Protein AF-0000000085128477 (afdb_homodimer)

InterPro domains:
  IPR003439 ABC transporter-like, ATP-binding domain [PF00005] (23-171)
  IPR003439 ABC transporter-like, ATP-binding domain [PS50893] (7-242)
  IPR003593 AAA+ ATPase domain [SM00382] (31-219)
  IPR017871 ABC transporter-like, conserved site [PS00211] (143-157)
  IPR027417 P-loop containing nucleoside triphosphate hydrolase [G3DSA:3.40.50.300] (7-251)
  IPR027417 P-loop containing nucleoside triphosphate hydrolase [SSF52540] (12-231)
  IPR050153 Metal Ion Import ATP-binding [PTHR42734] (8-245)

Organism: Delftia acidovorans (strain DSM 14801 / SPH-1) (NCBI:txid398578)

Foldseek 3Di:
DPADFQKWWAQFWWDDDPDTLAGGDTDTWFWLFEEEEEFDPPSCPVRVLCCQLVVGPTPDTFMDGPRHTLVPDDPLVSLLAEFEQEQDDQDDDFDALLVLLLVLCVSVDDPPDDDDPVSSVLLLVLCVLLPNSVRRGGTLNPDDSLSNLSSSVSSRCSSVHQEYEYEASCPPHDDVSLVSVLVSLQVSSVVGHIYYYYHNDLQSCLSRGQKYWYRAGHHTDDIDGSLVQPQLVNVCVRVVHDSVVSVVPHDDVSPPVVPVD/DPADFQKWWAQFWWDDDPDTLAGGDTDTWFWLFEEEEEFDPPSCPVRVLCCQLVVGPTPDTFMDGPRHTLVPDDPLVSLLAEFEQEQDDQDDDFDALLVLLLVLCCSVDDVPDDDDPVSSVLLLVLCVLLPNSVRRGGTLNPDDSLSNLSSSVSSRCSSVHQEYEYEASCPPHDDVSLVSVLVSLQVSSVVGHIYYYYHNDLQSCLSRGQKYWYRAGHHTPDIDGSVVQPQLVNVCVRVVHDSVVSVVPHDDVSPPVVPVD

Secondary structure (DSSP, 8-state):
-PPPPSEEEEEEEEEETTEEEEEEEEEEE-TT-EEEEE--TTSSHHHHHHHHTTSS--SEEEEEETTEEGGGS-HHHHTTTEEEEPPP---SS--BHHHHHHGGGGGGSPTTPPPPHHHHHHHHHHHHHTT-GGGTTSBGGGS-HHHHHHHHHHHHHTT--SEEEEESTTTT--HHHHHHHHHHHHHHHHTT-EEEEEES-HHHHHHH-SEEEEEETEEEEEEEEHHHHS-HHHHHHHHTS-HHHHHTTSBGGGGGGGS--/-----SEEEEEEEEEETTEEEEEEEEEEE-TT-EEEEE--TTSSHHHHHHHHTTSS--SEEEEEETTEEGGGS-HHHHTTTEEEEPPP---SS--BHHHHHHGGGGGGS-TTPPPPHHHHHHHHHHHHHTT-GGGTTSBGGGS-HHHHHHHHHHHHHTT--SEEEEESTTTT--HHHHHHHHHHHHHHHHTT-EEEEEES-HHHHHHH-SEEEEEETEEEEEEEEHHHHS-HHHHHHHHTS-HHHHHTTSBGGGGGGGS--

Solvent-accessible surface area (backbone atoms only — not comparable to full-atom values): 26747 Å² total; per-residue (Å²): 124,85,72,69,44,39,34,36,31,45,52,22,18,32,52,57,91,90,44,76,36,30,41,64,36,69,46,72,38,32,68,39,31,29,40,24,41,35,45,48,80,85,32,36,66,68,56,46,50,33,34,71,71,61,76,36,74,61,74,34,59,44,44,25,48,67,79,36,51,51,86,75,46,57,68,55,60,44,43,33,39,45,18,67,27,66,51,65,67,90,60,90,58,73,45,27,34,42,56,55,13,40,56,26,35,53,53,74,43,61,92,91,56,72,83,47,75,65,47,50,51,48,26,49,48,33,26,46,74,71,73,45,45,89,42,34,81,38,40,46,58,76,45,54,67,42,55,41,33,52,40,43,48,23,11,23,50,38,28,60,37,60,32,38,40,28,47,30,68,51,62,96,37,28,50,38,37,32,51,52,53,48,51,50,53,42,51,42,24,75,72,41,38,17,34,42,33,36,43,50,46,68,62,59,40,64,69,52,26,55,24,29,34,37,32,27,89,60,18,66,74,47,71,37,49,23,80,77,46,70,31,39,62,52,46,11,64,61,42,74,48,54,39,67,62,39,50,66,65,37,47,58,64,69,69,58,74,61,59,82,106,124,86,72,69,44,39,34,35,31,45,54,21,19,32,49,58,92,89,45,76,37,29,41,64,34,69,47,73,38,32,67,39,30,29,40,24,41,33,45,47,80,87,31,34,68,67,55,46,49,32,34,72,72,59,77,35,73,61,74,35,60,44,44,25,47,68,79,37,49,52,87,74,44,55,67,56,61,44,43,34,38,44,18,64,28,67,53,67,66,89,58,89,59,70,46,27,34,42,56,55,13,38,56,26,36,53,53,75,40,62,96,88,55,72,84,47,73,63,46,50,49,47,23,48,47,33,26,46,75,69,72,45,46,91,43,34,81,40,38,45,56,75,45,52,66,43,54,42,33,53,38,42,47,23,12,22,50,39,29,59,38,61,32,38,39,29,45,31,68,50,63,94,38,27,52,39,38,32,50,53,52,49,52,48,53,42,51,42,24,75,73,42,38,15,33,41,34,35,43,48,45,67,61,59,41,63,70,52,28,55,24,28,32,36,35,27,88,61,19,67,74,46,71,37,48,23,82,77,43,68,30,39,62,51,46,13,62,62,41,73,50,54,39,68,62,40,51,69,66,40,46,57,64,69,68,59,75,63,58,81,107

Structure (mmCIF, N/CA/C/O backbone):
data_AF-0000000085128477-model_v1
#
loop_
_entity.id
_entity.type
_entity.pdbx_description
1 polymer 'ABC transporter related'
#
loop_
_atom_site.group_PDB
_atom_site.id
_atom_site.type_symbol
_atom_site.label_atom_id
_atom_site.label_alt_id
_atom_site.label_comp_id
_atom_site.label_asym_id
_atom_site.label_entity_id
_atom_site.label_seq_id
_atom_site.pdbx_PDB_ins_code
_atom_site.Cartn_x
_atom_site.Cartn_y
_atom_site.Cartn_z
_atom_site.occupancy
_atom_site.B_iso_or_equiv
_atom_site.auth_seq_id
_atom_site.auth_comp_id
_atom_site.auth_asym_id
_atom_site.auth_atom_id
_atom_site.pdbx_PDB_model_num
ATOM 1 N N . MET A 1 1 ? 13.906 -37.625 -3.018 1 45.25 1 MET A N 1
ATOM 2 C CA . MET A 1 1 ? 14.594 -36.938 -4.109 1 45.25 1 MET A CA 1
ATOM 3 C C . MET A 1 1 ? 14.203 -35.469 -4.164 1 45.25 1 MET A C 1
ATOM 5 O O . MET A 1 1 ? 13.047 -35.125 -3.896 1 45.25 1 MET A O 1
ATOM 9 N N . PRO A 1 2 ? 15.164 -34.562 -4.16 1 59.16 2 PRO A N 1
ATOM 10 C CA . PRO A 1 2 ? 14.727 -33.156 -4.137 1 59.16 2 PRO A CA 1
ATOM 11 C C . PRO A 1 2 ? 13.766 -32.844 -5.273 1 59.16 2 PRO A C 1
ATOM 13 O O . PRO A 1 2 ? 13.891 -33.375 -6.375 1 59.16 2 PRO A O 1
ATOM 16 N N . THR A 1 3 ? 12.508 -32.469 -4.949 1 77.19 3 THR A N 1
ATOM 17 C CA . THR A 1 3 ? 11.484 -32.188 -5.941 1 77.19 3 THR A CA 1
ATOM 18 C C . THR A 1 3 ? 12 -31.172 -6.973 1 77.19 3 THR A C 1
ATOM 20 O O . THR A 1 3 ? 12.688 -30.219 -6.621 1 77.19 3 THR A O 1
ATOM 23 N N . ALA A 1 4 ? 11.992 -31.594 -8.156 1 90.56 4 ALA A N 1
ATOM 24 C CA . ALA A 1 4 ? 12.422 -30.766 -9.273 1 90.56 4 ALA A CA 1
ATOM 25 C C . ALA A 1 4 ? 11.797 -29.375 -9.18 1 90.56 4 ALA A C 1
ATOM 27 O O . ALA A 1 4 ? 10.609 -29.234 -8.875 1 90.56 4 ALA A O 1
ATOM 28 N N . PRO A 1 5 ? 12.617 -28.375 -9.312 1 96.31 5 PRO A N 1
ATOM 29 C CA . PRO A 1 5 ? 12.078 -27.016 -9.211 1 96.31 5 PRO A CA 1
ATOM 30 C C . PRO A 1 5 ? 11.086 -26.703 -10.32 1 96.31 5 PRO A C 1
ATOM 32 O O . PRO A 1 5 ? 11.266 -27.141 -11.461 1 96.31 5 PRO A O 1
ATOM 35 N N . VAL A 1 6 ? 10.062 -26.031 -9.984 1 97.94 6 VAL A N 1
ATOM 36 C CA . VAL A 1 6 ? 9.078 -25.547 -10.945 1 97.94 6 VAL A CA 1
ATOM 37 C C . VAL A 1 6 ? 9.656 -24.359 -11.711 1 97.94 6 VAL A C 1
ATOM 39 O O . VAL A 1 6 ? 9.461 -24.25 -12.93 1 97.94 6 VAL A O 1
ATOM 42 N N . LEU A 1 7 ? 10.391 -23.484 -11.039 1 98 7 LEU A N 1
ATOM 43 C CA . LEU A 1 7 ? 11.086 -22.328 -11.609 1 98 7 LEU A CA 1
ATOM 44 C C . LEU A 1 7 ? 12.562 -22.344 -11.211 1 98 7 LEU A C 1
ATOM 46 O O . LEU A 1 7 ? 12.898 -22.625 -10.055 1 98 7 LEU A O 1
ATOM 50 N N . GLN A 1 8 ? 13.375 -22.016 -12.133 1 97.94 8 GLN A N 1
ATOM 51 C CA . GLN A 1 8 ? 14.797 -21.844 -11.859 1 97.94 8 GLN A CA 1
ATOM 52 C C . GLN A 1 8 ? 15.375 -20.703 -12.688 1 97.94 8 GLN A C 1
ATOM 54 O O . GLN A 1 8 ? 15.086 -20.594 -13.883 1 97.94 8 GLN A O 1
ATOM 59 N N . THR A 1 9 ? 16.078 -19.859 -12.055 1 97.06 9 THR A N 1
ATOM 60 C CA . THR A 1 9 ? 16.938 -18.906 -12.758 1 97.06 9 THR A CA 1
ATOM 61 C C . THR A 1 9 ? 18.406 -19.25 -12.578 1 97.06 9 THR A C 1
ATOM 63 O O . THR A 1 9 ? 18.828 -19.609 -11.477 1 97.06 9 THR A O 1
ATOM 66 N N . LEU A 1 10 ? 19.109 -19.266 -13.656 1 96.38 10 LEU A N 1
ATOM 67 C CA . LEU A 1 10 ? 20.516 -19.656 -13.648 1 96.38 10 LEU A CA 1
ATOM 68 C C . LEU A 1 10 ? 21.391 -18.5 -14.117 1 96.38 10 LEU A C 1
ATOM 70 O O . LEU A 1 10 ? 21.375 -18.141 -15.297 1 96.38 10 LEU A O 1
ATOM 74 N N . ALA A 1 11 ? 22.219 -17.953 -13.141 1 95.06 11 ALA A N 1
ATOM 75 C CA . ALA A 1 11 ? 23.094 -16.812 -13.422 1 95.06 11 ALA A CA 1
ATOM 76 C C . ALA A 1 11 ? 22.375 -15.758 -14.25 1 95.06 11 ALA A C 1
ATOM 78 O O . ALA A 1 11 ? 22.906 -15.266 -15.242 1 95.06 11 ALA A O 1
ATOM 79 N N . LEU A 1 12 ? 21.188 -15.484 -13.836 1 95.12 12 LEU A N 1
ATOM 80 C CA . LEU A 1 12 ? 20.312 -14.633 -14.641 1 95.12 12 LEU A CA 1
ATOM 81 C C . LEU A 1 12 ? 20.703 -13.164 -14.5 1 95.12 12 LEU A C 1
ATOM 83 O O . LEU A 1 12 ? 20.953 -12.688 -13.391 1 95.12 12 LEU A O 1
ATOM 87 N N . ALA A 1 13 ? 20.828 -12.523 -15.578 1 94.62 13 ALA A N 1
ATOM 88 C CA . ALA A 1 13 ? 20.969 -11.07 -15.641 1 94.62 13 ALA A CA 1
ATOM 89 C C . ALA A 1 13 ? 19.781 -10.43 -16.359 1 94.62 13 ALA A C 1
ATOM 91 O O . ALA A 1 13 ? 19.391 -10.883 -17.438 1 94.62 13 ALA A O 1
ATOM 92 N N . THR A 1 14 ? 19.219 -9.477 -15.664 1 93.44 14 THR A N 1
ATOM 93 C CA . THR A 1 14 ? 18.062 -8.797 -16.234 1 93.44 14 THR A CA 1
ATOM 94 C C . THR A 1 14 ? 18.375 -7.324 -16.5 1 93.44 14 THR A C 1
ATOM 96 O O . THR A 1 14 ? 19.281 -6.754 -15.883 1 93.44 14 THR A O 1
ATOM 99 N N . GLY A 1 15 ? 17.641 -6.742 -17.406 1 90.81 15 GLY A N 1
ATOM 100 C CA . GLY A 1 15 ? 17.797 -5.336 -17.734 1 90.81 15 GLY A CA 1
ATOM 101 C C . GLY A 1 15 ? 17.109 -4.961 -19.047 1 90.81 15 GLY A C 1
ATOM 102 O O . GLY A 1 15 ? 16.297 -5.73 -19.562 1 90.81 15 GLY A O 1
ATOM 103 N N . HIS A 1 16 ? 17.328 -3.697 -19.359 1 85.5 16 HIS A N 1
ATOM 104 C CA . HIS A 1 16 ? 16.828 -3.17 -20.609 1 85.5 16 HIS A CA 1
ATOM 105 C C . HIS A 1 16 ? 17.953 -2.738 -21.531 1 85.5 16 HIS A C 1
ATOM 107 O O . HIS A 1 16 ? 18.797 -1.923 -21.141 1 85.5 16 HIS A O 1
ATOM 113 N N . GLY A 1 17 ? 17.828 -3.303 -22.703 1 80 17 GLY A N 1
ATOM 114 C CA . GLY A 1 17 ? 18.938 -3.002 -23.594 1 80 17 GLY A CA 1
ATOM 115 C C . GLY A 1 17 ? 20.281 -3.424 -23.031 1 80 17 GLY A C 1
ATOM 116 O O . GLY A 1 17 ? 20.484 -4.598 -22.719 1 80 17 GLY A O 1
ATOM 117 N N . ARG A 1 18 ? 21.156 -2.391 -22.844 1 77.56 18 ARG A N 1
ATOM 118 C CA . ARG A 1 18 ? 22.5 -2.674 -22.328 1 77.56 18 ARG A CA 1
ATOM 119 C C . ARG A 1 18 ? 22.609 -2.359 -20.844 1 77.56 18 ARG A C 1
ATOM 121 O O . ARG A 1 18 ? 23.656 -2.59 -20.234 1 77.56 18 ARG A O 1
ATOM 128 N N . ARG A 1 19 ? 21.547 -1.968 -20.25 1 81.94 19 ARG A N 1
ATOM 129 C CA . ARG A 1 19 ? 21.594 -1.569 -18.844 1 81.94 19 ARG A CA 1
ATOM 130 C C . ARG A 1 19 ? 21.172 -2.715 -17.938 1 81.94 19 ARG A C 1
ATOM 132 O O . ARG A 1 19 ? 20.031 -3.182 -18.016 1 81.94 19 ARG A O 1
ATOM 139 N N . HIS A 1 20 ? 22.156 -3.082 -17.125 1 86.38 20 HIS A N 1
ATOM 140 C CA . HIS A 1 20 ? 21.875 -4.141 -16.156 1 86.38 20 HIS A CA 1
ATOM 141 C C . HIS A 1 20 ? 21.094 -3.605 -14.961 1 86.38 20 HIS A C 1
ATOM 143 O O . HIS A 1 20 ? 21.438 -2.559 -14.406 1 86.38 20 HIS A O 1
ATOM 149 N N . VAL A 1 21 ? 20.078 -4.309 -14.68 1 83.88 21 VAL A N 1
ATOM 150 C CA . VAL A 1 21 ? 19.297 -3.988 -13.492 1 83.88 21 VAL A CA 1
ATOM 151 C C . VAL A 1 21 ? 19.641 -4.965 -12.367 1 83.88 21 VAL A C 1
ATOM 153 O O . VAL A 1 21 ? 19.766 -4.566 -11.211 1 83.88 21 VAL A O 1
ATOM 156 N N . SER A 1 22 ? 19.781 -6.223 -12.703 1 88.25 22 SER A N 1
ATOM 157 C CA . SER A 1 22 ? 20.203 -7.266 -11.766 1 88.25 22 SER A CA 1
ATOM 158 C C . SER A 1 22 ? 21.141 -8.266 -12.43 1 88.25 22 SER A C 1
ATOM 160 O O . SER A 1 22 ? 21.062 -8.484 -13.641 1 88.25 22 SER A O 1
ATOM 162 N N . GLN A 1 23 ? 22 -8.852 -11.555 1 87.94 23 GLN A N 1
ATOM 163 C CA . GLN A 1 23 ? 22.953 -9.82 -12.109 1 87.94 23 GLN A CA 1
ATOM 164 C C . GLN A 1 23 ? 23.141 -11 -11.164 1 87.94 23 GLN A C 1
ATOM 166 O O . GLN A 1 23 ? 22.984 -10.859 -9.945 1 87.94 23 GLN A O 1
ATOM 171 N N . GLY A 1 24 ? 23.406 -12.109 -11.859 1 85.81 24 GLY A N 1
ATOM 172 C CA . GLY A 1 24 ? 23.797 -13.297 -11.125 1 85.81 24 GLY A CA 1
ATOM 173 C C . GLY A 1 24 ? 22.688 -13.852 -10.25 1 85.81 24 GLY A C 1
ATOM 174 O O . GLY A 1 24 ? 22.922 -14.32 -9.141 1 85.81 24 GLY A O 1
ATOM 175 N N . LEU A 1 25 ? 21.438 -13.711 -10.688 1 91.69 25 LEU A N 1
ATOM 176 C CA . LEU A 1 25 ? 20.297 -14.164 -9.906 1 91.69 25 LEU A CA 1
ATOM 177 C C . LEU A 1 25 ? 20.109 -15.672 -10.047 1 91.69 25 LEU A C 1
ATOM 179 O O . LEU A 1 25 ? 19.875 -16.172 -11.148 1 91.69 25 LEU A O 1
ATOM 183 N N . ASP A 1 26 ? 20.312 -16.375 -9.008 1 95.31 26 ASP A N 1
ATOM 184 C CA . ASP A 1 26 ? 20.016 -17.797 -8.922 1 95.31 26 ASP A CA 1
ATOM 185 C C . ASP A 1 26 ? 18.859 -18.062 -7.957 1 95.31 26 ASP A C 1
ATOM 187 O O . ASP A 1 26 ? 19 -17.922 -6.742 1 95.31 26 ASP A O 1
ATOM 191 N N . LEU A 1 27 ? 17.734 -18.359 -8.508 1 96.38 27 LEU A N 1
ATOM 192 C CA . LEU A 1 27 ? 16.531 -18.656 -7.738 1 96.38 27 LEU A CA 1
ATOM 193 C C . LEU A 1 27 ? 15.93 -19.984 -8.148 1 96.38 27 LEU A C 1
ATOM 195 O O . LEU A 1 27 ? 16.109 -20.422 -9.289 1 96.38 27 LEU A O 1
ATOM 199 N N . ALA A 1 28 ? 15.273 -20.594 -7.23 1 97.44 28 ALA A N 1
ATOM 200 C CA . ALA A 1 28 ? 14.508 -21.812 -7.504 1 97.44 28 ALA A CA 1
ATOM 201 C C . ALA A 1 28 ? 13.242 -21.859 -6.656 1 97.44 28 ALA A C 1
ATOM 203 O O . ALA A 1 28 ? 13.242 -21.438 -5.5 1 97.44 28 ALA A O 1
ATOM 204 N N . ILE A 1 29 ? 12.242 -22.344 -7.215 1 98.06 29 ILE A N 1
ATOM 205 C CA . ILE A 1 29 ? 10.977 -22.547 -6.512 1 98.06 29 ILE A CA 1
ATOM 206 C C . ILE A 1 29 ? 10.453 -23.969 -6.785 1 98.06 29 ILE A C 1
ATOM 208 O O . ILE A 1 29 ? 10.445 -24.422 -7.93 1 98.06 29 ILE A O 1
ATOM 212 N N . THR A 1 30 ? 10.086 -24.641 -5.777 1 97.88 30 THR A N 1
ATOM 213 C CA . THR A 1 30 ? 9.492 -25.969 -5.922 1 97.88 30 THR A CA 1
ATOM 214 C C . THR A 1 30 ? 7.98 -25.922 -5.715 1 97.88 30 THR A C 1
ATOM 216 O O . THR A 1 30 ? 7.441 -24.891 -5.312 1 97.88 30 THR A O 1
ATOM 219 N N . ALA A 1 31 ? 7.293 -27.016 -6.07 1 97.5 31 ALA A N 1
ATOM 220 C CA . ALA A 1 31 ? 5.855 -27.109 -5.824 1 97.5 31 ALA A CA 1
ATOM 221 C C . ALA A 1 31 ? 5.539 -26.938 -4.344 1 97.5 31 ALA A C 1
ATOM 223 O O . ALA A 1 31 ? 6.258 -27.453 -3.484 1 97.5 31 ALA A O 1
ATOM 224 N N . GLY A 1 32 ? 4.504 -26.141 -4.086 1 97.69 32 GLY A N 1
ATOM 225 C CA . GLY A 1 32 ? 4.082 -25.953 -2.709 1 97.69 32 GLY A CA 1
ATOM 226 C C . GLY A 1 32 ? 4.969 -24.984 -1.94 1 97.69 32 GLY A C 1
ATOM 227 O O . GLY A 1 32 ? 5.059 -25.062 -0.713 1 97.69 32 GLY A O 1
ATOM 228 N N . GLU A 1 33 ? 5.652 -24.125 -2.648 1 98.19 33 GLU A N 1
ATOM 229 C CA . GLU A 1 33 ? 6.547 -23.141 -2.031 1 98.19 33 GLU A CA 1
ATOM 230 C C . GLU A 1 33 ? 6.195 -21.719 -2.469 1 98.19 33 GLU A C 1
ATOM 232 O O . GLU A 1 33 ? 5.895 -21.484 -3.639 1 98.19 33 GLU A O 1
ATOM 237 N N . VAL A 1 34 ? 6.242 -20.844 -1.533 1 98.5 34 VAL A N 1
ATOM 238 C CA . VAL A 1 34 ? 6.109 -19.422 -1.836 1 98.5 34 VAL A CA 1
ATOM 239 C C . VAL A 1 34 ? 7.461 -18.734 -1.679 1 98.5 34 VAL A C 1
ATOM 241 O O . VAL A 1 34 ? 8.055 -18.766 -0.599 1 98.5 34 VAL A O 1
ATOM 244 N N . LEU A 1 35 ? 7.969 -18.219 -2.748 1 98.56 35 LEU A N 1
ATOM 245 C CA . LEU A 1 35 ? 9.125 -17.328 -2.729 1 98.56 35 LEU A CA 1
ATOM 246 C C . LEU A 1 35 ? 8.695 -15.875 -2.914 1 98.56 35 LEU A C 1
ATOM 248 O O . LEU A 1 35 ? 8.031 -15.539 -3.895 1 98.56 35 LEU A O 1
ATOM 252 N N . CYS A 1 36 ? 9.055 -15.031 -1.991 1 98.25 36 CYS A N 1
ATOM 253 C CA . CYS A 1 36 ? 8.688 -13.625 -2.051 1 98.25 36 CYS A CA 1
ATOM 254 C C . CYS A 1 36 ? 9.898 -12.758 -2.371 1 98.25 36 CYS A C 1
ATOM 256 O O . CYS A 1 36 ? 10.969 -12.938 -1.792 1 98.25 36 CYS A O 1
ATOM 258 N N . LEU A 1 37 ? 9.719 -11.922 -3.293 1 97.12 37 LEU A N 1
ATOM 259 C CA . LEU A 1 37 ? 10.742 -10.938 -3.646 1 97.12 37 LEU A CA 1
ATOM 260 C C . LEU A 1 37 ? 10.508 -9.625 -2.908 1 97.12 37 LEU A C 1
ATOM 262 O O . LEU A 1 37 ? 9.445 -9.016 -3.039 1 97.12 37 LEU A O 1
ATOM 266 N N . LEU A 1 38 ? 11.484 -9.219 -2.123 1 97 38 LEU A N 1
ATOM 267 C CA . LEU A 1 38 ? 11.469 -7.926 -1.44 1 97 38 LEU A CA 1
ATOM 268 C C . LEU A 1 38 ? 12.555 -7.008 -1.999 1 97 38 LEU A C 1
ATOM 270 O O . LEU A 1 38 ? 13.664 -7.457 -2.295 1 97 38 LEU A O 1
ATOM 274 N N . GLY A 1 39 ? 12.289 -5.785 -2.084 1 95.06 39 GLY A N 1
ATOM 275 C CA . GLY A 1 39 ? 13.219 -4.777 -2.553 1 95.06 39 GLY A CA 1
ATOM 276 C C . GLY A 1 39 ? 12.594 -3.406 -2.707 1 95.06 39 GLY A C 1
ATOM 277 O O . GLY A 1 39 ? 11.375 -3.285 -2.805 1 95.06 39 GLY A O 1
ATOM 278 N N . PRO A 1 40 ? 13.406 -2.406 -2.723 1 94.19 40 PRO A N 1
ATOM 279 C CA . PRO A 1 40 ? 12.883 -1.052 -2.902 1 94.19 40 PRO A CA 1
ATOM 280 C C . PRO A 1 40 ? 12.281 -0.831 -4.293 1 94.19 40 PRO A C 1
ATOM 282 O O . PRO A 1 40 ? 12.477 -1.655 -5.188 1 94.19 40 PRO A O 1
ATOM 285 N N . ASN A 1 41 ? 11.5 0.212 -4.336 1 89.81 41 ASN A N 1
ATOM 286 C CA . ASN A 1 41 ? 10.992 0.59 -5.652 1 89.81 41 ASN A CA 1
ATOM 287 C C . ASN A 1 41 ? 12.125 0.857 -6.637 1 89.81 41 ASN A C 1
ATOM 289 O O . ASN A 1 41 ? 13.141 1.464 -6.277 1 89.81 41 ASN A O 1
ATOM 293 N N . GLY A 1 42 ? 12.047 0.318 -7.812 1 87.12 42 GLY A N 1
ATOM 294 C CA . GLY A 1 42 ? 13.016 0.59 -8.859 1 87.12 42 GLY A CA 1
ATOM 295 C C . GLY A 1 42 ? 14.188 -0.38 -8.852 1 87.12 42 GLY A C 1
ATOM 296 O O . GLY A 1 42 ? 15.086 -0.275 -9.688 1 87.12 42 GLY A O 1
ATOM 297 N N . CYS A 1 43 ? 14.133 -1.358 -8.047 1 89.88 43 CYS A N 1
ATOM 298 C CA . CYS A 1 43 ? 15.297 -2.229 -7.926 1 89.88 43 CYS A CA 1
ATOM 299 C C . CYS A 1 43 ? 15.289 -3.305 -9.008 1 89.88 43 CYS A C 1
ATOM 301 O O . CYS A 1 43 ? 16.234 -4.082 -9.117 1 89.88 43 CYS A O 1
ATOM 303 N N . GLY A 1 44 ? 14.172 -3.395 -9.719 1 89.88 44 GLY A N 1
ATOM 304 C CA . GLY A 1 44 ? 14.188 -4.316 -10.844 1 89.88 44 GLY A CA 1
ATOM 305 C C . GLY A 1 44 ? 13.188 -5.453 -10.688 1 89.88 44 GLY A C 1
ATOM 306 O O . GLY A 1 44 ? 13.203 -6.406 -11.469 1 89.88 44 GLY A O 1
ATOM 307 N N . LYS A 1 45 ? 12.352 -5.449 -9.68 1 92.56 45 LYS A N 1
ATOM 308 C CA . LYS A 1 45 ? 11.391 -6.523 -9.453 1 92.56 45 LYS A CA 1
ATOM 309 C C . LYS A 1 45 ? 10.539 -6.762 -10.695 1 92.56 45 LYS A C 1
ATOM 311 O O . LYS A 1 45 ? 10.383 -7.902 -11.141 1 92.56 45 LYS A O 1
ATOM 316 N N . THR A 1 46 ? 10.047 -5.656 -11.305 1 89.38 46 THR A N 1
ATOM 317 C CA . THR A 1 46 ? 9.188 -5.746 -12.477 1 89.38 46 THR A CA 1
ATOM 318 C C . THR A 1 46 ? 9.961 -6.293 -13.68 1 89.38 46 THR A C 1
ATOM 320 O O . THR A 1 46 ? 9.438 -7.105 -14.438 1 89.38 46 THR A O 1
ATOM 323 N N . THR A 1 47 ? 11.172 -5.855 -13.844 1 91.44 47 THR A N 1
ATOM 324 C CA . THR A 1 47 ? 12.016 -6.359 -14.93 1 91.44 47 THR A CA 1
ATOM 325 C C . THR A 1 47 ? 12.258 -7.855 -14.766 1 91.44 47 THR A C 1
ATOM 327 O O . THR A 1 47 ? 12.172 -8.609 -15.742 1 91.44 47 THR A O 1
ATOM 330 N N . LEU A 1 48 ? 12.523 -8.258 -13.57 1 93.94 48 LEU A N 1
ATOM 331 C CA . LEU A 1 48 ? 12.719 -9.68 -13.289 1 93.94 48 LEU A CA 1
ATOM 332 C C . LEU A 1 48 ? 11.461 -10.477 -13.617 1 93.94 48 LEU A C 1
ATOM 334 O O . LEU A 1 48 ? 11.531 -11.523 -14.258 1 93.94 48 LEU A O 1
ATOM 338 N N . PHE A 1 49 ? 10.273 -10 -13.219 1 95.25 49 PHE A N 1
ATOM 339 C CA . PHE A 1 49 ? 9.016 -10.695 -13.477 1 95.25 49 PHE A CA 1
ATOM 340 C C . PHE A 1 49 ? 8.766 -10.812 -14.977 1 95.25 49 PHE A C 1
ATOM 342 O O . PHE A 1 49 ? 8.367 -11.875 -15.461 1 95.25 49 PHE A O 1
ATOM 349 N N . ARG A 1 50 ? 9.055 -9.781 -15.68 1 93.06 50 ARG A N 1
ATOM 350 C CA . ARG A 1 50 ? 8.875 -9.812 -17.125 1 93.06 50 ARG A CA 1
ATOM 351 C C . ARG A 1 50 ? 9.789 -10.852 -17.766 1 93.06 50 ARG A C 1
ATOM 353 O O . ARG A 1 50 ? 9.398 -11.516 -18.734 1 93.06 50 ARG A O 1
ATOM 360 N N . THR A 1 51 ? 10.953 -10.938 -17.234 1 94.81 51 THR A N 1
ATOM 361 C CA . THR A 1 51 ? 11.906 -11.922 -17.75 1 94.81 51 THR A CA 1
ATOM 362 C C . THR A 1 51 ? 11.445 -13.336 -17.422 1 94.81 51 THR A C 1
ATOM 364 O O . THR A 1 51 ? 11.477 -14.219 -18.297 1 94.81 51 THR A O 1
ATOM 367 N N . VAL A 1 52 ? 10.992 -13.539 -16.219 1 95.88 52 VAL A N 1
ATOM 368 C CA . VAL A 1 52 ? 10.5 -14.844 -15.789 1 95.88 52 VAL A CA 1
ATOM 369 C C . VAL A 1 52 ? 9.289 -15.242 -16.625 1 95.88 52 VAL A C 1
ATOM 371 O O . VAL A 1 52 ? 9.125 -16.422 -16.969 1 95.88 52 VAL A O 1
ATOM 374 N N . LEU A 1 53 ? 8.477 -14.25 -17.031 1 94.94 53 LEU A N 1
ATOM 375 C CA . LEU A 1 53 ? 7.25 -14.492 -17.766 1 94.94 53 LEU A CA 1
ATOM 376 C C . LEU A 1 53 ? 7.539 -14.633 -19.266 1 94.94 53 LEU A C 1
ATOM 378 O O . LEU A 1 53 ? 6.625 -14.867 -20.062 1 94.94 53 LEU A O 1
ATOM 382 N N . GLY A 1 54 ? 8.758 -14.359 -19.641 1 93.44 54 GLY A N 1
ATOM 383 C CA . GLY A 1 54 ? 9.156 -14.492 -21.031 1 93.44 54 GLY A CA 1
ATOM 384 C C . GLY A 1 54 ? 8.805 -13.273 -21.875 1 93.44 54 GLY A C 1
ATOM 385 O O . GLY A 1 54 ? 8.852 -13.32 -23.094 1 93.44 54 GLY A O 1
ATOM 386 N N . LEU A 1 55 ? 8.461 -12.234 -21.234 1 90.81 55 LEU A N 1
ATOM 387 C CA . LEU A 1 55 ? 8.086 -11 -21.922 1 90.81 55 LEU A CA 1
ATOM 388 C C . LEU A 1 55 ? 9.312 -10.148 -22.219 1 90.81 55 LEU A C 1
ATOM 390 O O . LEU A 1 55 ? 9.25 -9.234 -23.047 1 90.81 55 LEU A O 1
ATOM 394 N N . LEU A 1 56 ? 10.391 -10.398 -21.547 1 92.06 56 LEU A N 1
ATOM 395 C CA . LEU A 1 56 ? 11.68 -9.75 -21.734 1 92.06 56 LEU A CA 1
ATOM 396 C C . LEU A 1 56 ? 12.812 -10.773 -21.75 1 92.06 56 LEU A C 1
ATOM 398 O O . LEU A 1 56 ? 12.867 -11.664 -20.906 1 92.06 56 LEU A O 1
ATOM 402 N N . ALA A 1 57 ? 13.656 -10.703 -22.719 1 93.44 57 ALA A N 1
ATOM 403 C CA . ALA A 1 57 ? 14.766 -11.641 -22.812 1 93.44 57 ALA A CA 1
ATOM 404 C C . ALA A 1 57 ? 15.812 -11.359 -21.75 1 93.44 57 ALA A C 1
ATOM 406 O O . ALA A 1 57 ? 16.125 -10.203 -21.469 1 93.44 57 ALA A O 1
ATOM 407 N N . PRO A 1 58 ? 16.375 -12.406 -21.188 1 95.38 58 PRO A N 1
ATOM 408 C CA . PRO A 1 58 ? 17.5 -12.18 -20.281 1 95.38 58 PRO A CA 1
ATOM 409 C C . PRO A 1 58 ? 18.703 -11.562 -20.984 1 95.38 58 PRO A C 1
ATOM 411 O O . PRO A 1 58 ? 18.906 -11.773 -22.188 1 95.38 58 PRO A O 1
ATOM 414 N N . LEU A 1 59 ? 19.453 -10.742 -20.188 1 94.56 59 LEU A N 1
ATOM 415 C CA . LEU A 1 59 ? 20.703 -10.219 -20.703 1 94.56 59 LEU A CA 1
ATOM 416 C C . LEU A 1 59 ? 21.812 -11.273 -20.656 1 94.56 59 LEU A C 1
ATOM 418 O O . LEU A 1 59 ? 22.719 -11.273 -21.484 1 94.56 59 LEU A O 1
ATOM 422 N N . ALA A 1 60 ? 21.734 -12.117 -19.688 1 95.06 60 ALA A N 1
ATOM 423 C CA . ALA A 1 60 ? 22.609 -13.273 -19.516 1 95.06 60 ALA A CA 1
ATOM 424 C C . ALA A 1 60 ? 21.938 -14.344 -18.656 1 95.06 60 ALA A C 1
ATOM 426 O O . ALA A 1 60 ? 20.922 -14.078 -18.016 1 95.06 60 ALA A O 1
ATOM 427 N N . GLY A 1 61 ? 22.422 -15.555 -18.75 1 96.12 61 GLY A N 1
ATOM 428 C CA . GLY A 1 61 ? 21.812 -16.641 -18 1 96.12 61 GLY A CA 1
ATOM 429 C C . GLY A 1 61 ? 20.5 -17.109 -18.609 1 96.12 61 GLY A C 1
ATOM 430 O O . GLY A 1 61 ? 20.25 -16.938 -19.797 1 96.12 61 GLY A O 1
ATOM 431 N N . GLU A 1 62 ? 19.703 -17.812 -17.766 1 96.62 62 GLU A N 1
ATOM 432 C CA . GLU A 1 62 ? 18.438 -18.297 -18.328 1 96.62 62 GLU A CA 1
ATOM 433 C C . GLU A 1 62 ? 17.422 -18.531 -17.219 1 96.62 62 GLU A C 1
ATOM 435 O O . GLU A 1 62 ? 17.766 -18.609 -16.047 1 96.62 62 GLU A O 1
ATOM 440 N N . VAL A 1 63 ? 16.25 -18.562 -17.625 1 97.5 63 VAL A N 1
ATOM 441 C CA . VAL A 1 63 ? 15.094 -18.938 -16.797 1 97.5 63 VAL A CA 1
ATOM 442 C C . VAL A 1 63 ? 14.516 -20.266 -17.281 1 97.5 63 VAL A C 1
ATOM 444 O O . VAL A 1 63 ? 14.312 -20.453 -18.484 1 97.5 63 VAL A O 1
ATOM 447 N N . ARG A 1 64 ? 14.305 -21.156 -16.344 1 98 64 ARG A N 1
ATOM 448 C CA . ARG A 1 64 ? 13.68 -22.438 -16.688 1 98 64 ARG A CA 1
ATOM 449 C C . ARG A 1 64 ? 12.375 -22.625 -15.914 1 98 64 ARG A C 1
ATOM 451 O O . ARG A 1 64 ? 12.289 -22.266 -14.734 1 98 64 ARG A O 1
ATOM 458 N N . VAL A 1 65 ? 11.398 -23.156 -16.594 1 97.25 65 VAL A N 1
ATOM 459 C CA . VAL A 1 65 ? 10.141 -23.594 -15.984 1 97.25 65 VAL A CA 1
ATOM 460 C C . VAL A 1 65 ? 9.93 -25.078 -16.266 1 97.25 65 VAL A C 1
ATOM 462 O O . VAL A 1 65 ? 9.969 -25.516 -17.406 1 97.25 65 VAL A O 1
ATOM 465 N N . GLN A 1 66 ? 9.797 -25.75 -15.188 1 96.81 66 GLN A N 1
ATOM 466 C CA . GLN A 1 66 ? 9.688 -27.203 -15.281 1 96.81 66 GLN A CA 1
ATOM 467 C C . GLN A 1 66 ? 10.836 -27.797 -16.094 1 96.81 66 GLN A C 1
ATOM 469 O O . GLN A 1 66 ? 10.617 -28.625 -16.969 1 96.81 66 GLN A O 1
ATOM 474 N N . GLY A 1 67 ? 11.938 -27.203 -15.883 1 96.06 67 GLY A N 1
ATOM 475 C CA . GLY A 1 67 ? 13.172 -27.766 -16.422 1 96.06 67 GLY A CA 1
ATOM 476 C C . GLY A 1 67 ? 13.461 -27.297 -17.844 1 96.06 67 GLY A C 1
ATOM 477 O O . GLY A 1 67 ? 14.547 -27.547 -18.375 1 96.06 67 GLY A O 1
ATOM 478 N N . GLN A 1 68 ? 12.578 -26.609 -18.406 1 96.5 68 GLN A N 1
ATOM 479 C CA . GLN A 1 68 ? 12.734 -26.172 -19.797 1 96.5 68 GLN A CA 1
ATOM 480 C C . GLN A 1 68 ? 12.953 -24.656 -19.875 1 96.5 68 GLN A C 1
ATOM 482 O O . GLN A 1 68 ? 12.273 -23.891 -19.188 1 96.5 68 GLN A O 1
ATOM 487 N N . PRO A 1 69 ? 13.914 -24.266 -20.719 1 96.75 69 PRO A N 1
ATOM 488 C CA . PRO A 1 69 ? 14.109 -22.828 -20.891 1 96.75 69 PRO A CA 1
ATOM 489 C C . PRO A 1 69 ? 12.844 -22.109 -21.375 1 96.75 69 PRO A C 1
ATOM 491 O O . PRO A 1 69 ? 12.156 -22.609 -22.266 1 96.75 69 PRO A O 1
ATOM 494 N N . VAL A 1 70 ? 12.57 -20.984 -20.812 1 95.62 70 VAL A N 1
ATOM 495 C CA . VAL A 1 70 ? 11.344 -20.25 -21.078 1 95.62 70 VAL A CA 1
ATOM 496 C C . VAL A 1 70 ? 11.242 -19.938 -22.578 1 95.62 70 VAL A C 1
ATOM 498 O O . VAL A 1 70 ? 10.172 -20.078 -23.172 1 95.62 70 VAL A O 1
ATOM 501 N N . HIS A 1 71 ? 12.328 -19.594 -23.219 1 91.56 71 HIS A N 1
ATOM 502 C CA . HIS A 1 71 ? 12.32 -19.203 -24.625 1 91.56 71 HIS A CA 1
ATOM 503 C C . HIS A 1 71 ? 12.055 -20.391 -25.531 1 91.56 71 HIS A C 1
ATOM 505 O O . HIS A 1 71 ? 11.75 -20.219 -26.719 1 91.56 71 HIS A O 1
ATOM 511 N N . SER A 1 72 ? 12.203 -21.562 -25.031 1 94.06 72 SER A N 1
ATOM 512 C CA . SER A 1 72 ? 12.031 -22.766 -25.844 1 94.06 72 SER A CA 1
ATOM 513 C C . SER A 1 72 ? 10.578 -23.219 -25.844 1 94.06 72 SER A C 1
ATOM 515 O O . SER A 1 72 ? 10.195 -24.062 -26.656 1 94.06 72 SER A O 1
ATOM 517 N N . TRP A 1 73 ? 9.75 -22.672 -25.016 1 93.19 73 TRP A N 1
ATOM 518 C CA . TRP A 1 73 ? 8.336 -23.016 -24.984 1 93.19 73 TRP A CA 1
ATOM 519 C C . TRP A 1 73 ? 7.578 -22.328 -26.125 1 93.19 73 TRP A C 1
ATOM 521 O O . TRP A 1 73 ? 7.762 -21.141 -26.359 1 93.19 73 TRP A O 1
ATOM 531 N N . PRO A 1 74 ? 6.719 -23.125 -26.781 1 90.44 74 PRO A N 1
ATOM 532 C CA . PRO A 1 74 ? 5.711 -22.375 -27.547 1 90.44 74 PRO A CA 1
ATOM 533 C C . PRO A 1 74 ? 4.84 -21.5 -26.656 1 90.44 74 PRO A C 1
ATOM 535 O O . PRO A 1 74 ? 4.504 -21.891 -25.531 1 90.44 74 PRO A O 1
ATOM 538 N N . ARG A 1 75 ? 4.488 -20.406 -27.094 1 84.56 75 ARG A N 1
ATOM 539 C CA . ARG A 1 75 ? 3.779 -19.391 -26.312 1 84.56 75 ARG A CA 1
ATOM 540 C C . ARG A 1 75 ? 2.521 -19.984 -25.672 1 84.56 75 ARG A C 1
ATOM 542 O O . ARG A 1 75 ? 2.268 -19.781 -24.484 1 84.56 75 ARG A O 1
ATOM 549 N N . ALA A 1 76 ? 1.776 -20.734 -26.422 1 84.44 76 ALA A N 1
ATOM 550 C CA . ALA A 1 76 ? 0.525 -21.312 -25.953 1 84.44 76 ALA A CA 1
ATOM 551 C C . ALA A 1 76 ? 0.779 -22.312 -24.828 1 84.44 76 ALA A C 1
ATOM 553 O O . ALA A 1 76 ? 0.031 -22.375 -23.859 1 84.44 76 ALA A O 1
ATOM 554 N N . GLU A 1 77 ? 1.761 -23.062 -24.984 1 90.75 77 GLU A N 1
ATOM 555 C CA . GLU A 1 77 ? 2.098 -24.047 -23.969 1 90.75 77 GLU A CA 1
ATOM 556 C C . GLU A 1 77 ? 2.619 -23.391 -22.703 1 90.75 77 GLU A C 1
ATOM 558 O O . GLU A 1 77 ? 2.295 -23.828 -21.594 1 90.75 77 GLU A O 1
ATOM 563 N N . PHE A 1 78 ? 3.426 -22.359 -22.891 1 92.31 78 PHE A N 1
ATOM 564 C CA . PHE A 1 78 ? 3.955 -21.625 -21.734 1 92.31 78 PHE A CA 1
ATOM 565 C C . PHE A 1 78 ? 2.826 -21.016 -20.922 1 92.31 78 PHE A C 1
ATOM 567 O O . PHE A 1 78 ? 2.875 -21.031 -19.688 1 92.31 78 PHE A O 1
ATOM 574 N N . ALA A 1 79 ? 1.852 -20.594 -21.609 1 87.81 79 ALA A N 1
ATOM 575 C CA . ALA A 1 79 ? 0.699 -19.953 -20.969 1 87.81 79 ALA A CA 1
ATOM 576 C C . ALA A 1 79 ? -0.053 -20.953 -20.094 1 87.81 79 ALA A C 1
ATOM 578 O O . ALA A 1 79 ? -0.794 -20.562 -19.188 1 87.81 79 ALA A O 1
ATOM 579 N N . ARG A 1 80 ? 0.173 -22.188 -20.328 1 91.56 80 ARG A N 1
ATOM 580 C CA . ARG A 1 80 ? -0.46 -23.25 -19.547 1 91.56 80 ARG A CA 1
ATOM 581 C C . ARG A 1 80 ? 0.392 -23.609 -18.328 1 91.56 80 ARG A C 1
ATOM 583 O O . ARG A 1 80 ? -0.057 -24.344 -17.453 1 91.56 80 ARG A O 1
ATOM 590 N N . ARG A 1 81 ? 1.568 -23.125 -18.297 1 94.19 81 ARG A N 1
ATOM 591 C CA . ARG A 1 81 ? 2.494 -23.516 -17.234 1 94.19 81 ARG A CA 1
ATOM 592 C C . ARG A 1 81 ? 2.598 -22.422 -16.172 1 94.19 81 ARG A C 1
ATOM 594 O O . ARG A 1 81 ? 2.877 -22.719 -15.008 1 94.19 81 ARG A O 1
ATOM 601 N N . VAL A 1 82 ? 2.449 -21.219 -16.625 1 96.25 82 VAL A N 1
ATOM 602 C CA . VAL A 1 82 ? 2.678 -20.094 -15.734 1 96.25 82 VAL A CA 1
ATOM 603 C C . VAL A 1 82 ? 1.462 -19.172 -15.742 1 96.25 82 VAL A C 1
ATOM 605 O O . VAL A 1 82 ? 1.016 -18.734 -16.812 1 96.25 82 VAL A O 1
ATOM 608 N N . GLY A 1 83 ? 0.871 -18.938 -14.562 1 96.06 83 GLY A N 1
ATOM 609 C CA . GLY A 1 83 ? -0.146 -17.922 -14.383 1 96.06 83 GLY A CA 1
ATOM 610 C C . GLY A 1 83 ? 0.412 -16.609 -13.852 1 96.06 83 GLY A C 1
ATOM 611 O O . GLY A 1 83 ? 1.296 -16.609 -12.992 1 96.06 83 GLY A O 1
ATOM 612 N N . TYR A 1 84 ? -0.055 -15.57 -14.438 1 94.88 84 TYR A N 1
ATOM 613 C CA . TYR A 1 84 ? 0.376 -14.242 -14.016 1 94.88 84 TYR A CA 1
ATOM 614 C C . TYR A 1 84 ? -0.787 -13.453 -13.422 1 94.88 84 TYR A C 1
ATOM 616 O O . TYR A 1 84 ? -1.878 -13.422 -13.992 1 94.88 84 TYR A O 1
ATOM 624 N N . VAL A 1 85 ? -0.526 -12.891 -12.234 1 95.88 85 VAL A N 1
ATOM 625 C CA . VAL A 1 85 ? -1.493 -12.039 -11.555 1 95.88 85 VAL A CA 1
ATOM 626 C C . VAL A 1 85 ? -0.915 -10.633 -11.375 1 95.88 85 VAL A C 1
ATOM 628 O O . VAL A 1 85 ? -0.094 -10.406 -10.484 1 95.88 85 VAL A O 1
ATOM 631 N N . PRO A 1 86 ? -1.375 -9.664 -12.164 1 91.62 86 PRO A N 1
ATOM 632 C CA . PRO A 1 86 ? -0.929 -8.273 -11.992 1 91.62 86 PRO A CA 1
ATOM 633 C C . PRO A 1 86 ? -1.593 -7.59 -10.797 1 91.62 86 PRO A C 1
ATOM 635 O O . PRO A 1 86 ? -2.516 -8.141 -10.195 1 91.62 86 PRO A O 1
ATOM 638 N N . GLN A 1 87 ? -0.967 -6.465 -10.422 1 86.5 87 GLN A N 1
ATOM 639 C CA . GLN A 1 87 ? -1.664 -5.637 -9.438 1 86.5 87 GLN A CA 1
ATOM 640 C C . GLN A 1 87 ? -3.055 -5.254 -9.938 1 86.5 87 GLN A C 1
ATOM 642 O O . GLN A 1 87 ? -3.215 -4.82 -11.078 1 86.5 87 GLN A O 1
ATOM 647 N N . ALA A 1 88 ? -4.012 -5.441 -9.062 1 81.69 88 ALA A N 1
ATOM 648 C CA . ALA A 1 88 ? -5.398 -5.188 -9.461 1 81.69 88 ALA A CA 1
ATOM 649 C C . ALA A 1 88 ? -5.602 -3.723 -9.828 1 81.69 88 ALA A C 1
ATOM 651 O O . ALA A 1 88 ? -5.074 -2.826 -9.164 1 81.69 88 ALA A O 1
ATOM 652 N N . GLN A 1 89 ? -6.227 -3.492 -10.953 1 76.69 89 GLN A N 1
ATOM 653 C CA . GLN A 1 89 ? -6.609 -2.158 -11.406 1 76.69 89 GLN A CA 1
ATOM 654 C C . GLN A 1 89 ? -8.102 -2.084 -11.695 1 76.69 89 GLN A C 1
ATOM 656 O O . GLN A 1 89 ? -8.758 -3.113 -11.875 1 76.69 89 GLN A O 1
ATOM 661 N N . ALA A 1 90 ? -8.57 -0.888 -11.508 1 73.81 90 ALA A N 1
ATOM 662 C CA . ALA A 1 90 ? -9.961 -0.7 -11.891 1 73.81 90 ALA A CA 1
ATOM 663 C C . ALA A 1 90 ? -10.188 -1.08 -13.352 1 73.81 90 ALA A C 1
ATOM 665 O O . ALA A 1 90 ? -9.344 -0.806 -14.203 1 73.81 90 ALA A O 1
ATOM 666 N N . GLY A 1 91 ? -11.25 -1.97 -13.539 1 68.75 91 GLY A N 1
ATOM 667 C CA . GLY A 1 91 ? -11.609 -2.318 -14.898 1 68.75 91 GLY A CA 1
ATOM 668 C C . GLY A 1 91 ? -12.523 -1.296 -15.555 1 68.75 91 GLY A C 1
ATOM 669 O O . GLY A 1 91 ? -13.227 -0.556 -14.867 1 68.75 91 GLY A O 1
ATOM 670 N N . VAL A 1 92 ? -12.398 -1.292 -16.828 1 63.66 92 VAL A N 1
ATOM 671 C CA . VAL A 1 92 ? -13.219 -0.33 -17.562 1 63.66 92 VAL A CA 1
ATOM 672 C C . VAL A 1 92 ? -14.383 -1.049 -18.234 1 63.66 92 VAL A C 1
ATOM 674 O O . VAL A 1 92 ? -15.398 -0.429 -18.562 1 63.66 92 VAL A O 1
ATOM 677 N N . PHE A 1 93 ? -14.219 -2.363 -18.391 1 69.12 93 PHE A N 1
ATOM 678 C CA . PHE A 1 93 ? -15.266 -3.115 -19.062 1 69.12 93 PHE A CA 1
ATOM 679 C C . PHE A 1 93 ? -16.109 -3.902 -18.062 1 69.12 93 PHE A C 1
ATOM 681 O O . PHE A 1 93 ? -15.57 -4.438 -17.094 1 69.12 93 PHE A O 1
ATOM 688 N N . GLY A 1 94 ? -17.328 -4.012 -18.281 1 81.19 94 GLY A N 1
ATOM 689 C CA . GLY A 1 94 ? -18.281 -4.566 -17.344 1 81.19 94 GLY A CA 1
ATOM 690 C C . GLY A 1 94 ? -18.453 -6.07 -17.469 1 81.19 94 GLY A C 1
ATOM 691 O O . GLY A 1 94 ? -19.578 -6.578 -17.438 1 81.19 94 GLY A O 1
ATOM 692 N N . PHE A 1 95 ? -17.422 -6.902 -17.703 1 85.06 95 PHE A N 1
ATOM 693 C CA . PHE A 1 95 ? -17.5 -8.359 -17.703 1 85.06 95 PHE A CA 1
ATOM 694 C C . PHE A 1 95 ? -17.859 -8.883 -16.312 1 85.06 95 PHE A C 1
ATOM 696 O O . PHE A 1 95 ? -17.516 -8.258 -15.305 1 85.06 95 PHE A O 1
ATOM 703 N N . GLU A 1 96 ? -18.531 -9.992 -16.406 1 92.94 96 GLU A N 1
ATOM 704 C CA . GLU A 1 96 ? -18.797 -10.656 -15.133 1 92.94 96 GLU A CA 1
ATOM 705 C C . GLU A 1 96 ? -17.531 -11.328 -14.594 1 92.94 96 GLU A C 1
ATOM 707 O O . GLU A 1 96 ? -16.625 -11.656 -15.352 1 92.94 96 GLU A O 1
ATOM 712 N N . ALA A 1 97 ? -17.531 -11.539 -13.289 1 95.94 97 ALA A N 1
ATOM 713 C CA . ALA A 1 97 ? -16.391 -12.203 -12.656 1 95.94 97 ALA A CA 1
ATOM 714 C C . ALA A 1 97 ? -16.094 -13.547 -13.312 1 95.94 97 ALA A C 1
ATOM 716 O O . ALA A 1 97 ? -14.953 -13.859 -13.633 1 95.94 97 ALA A O 1
ATOM 717 N N . LEU A 1 98 ? -17.125 -14.289 -13.57 1 95.25 98 LEU A N 1
ATOM 718 C CA . LEU A 1 98 ? -16.953 -15.609 -14.18 1 95.25 98 LEU A CA 1
ATOM 719 C C . LEU A 1 98 ? -16.344 -15.484 -15.578 1 95.25 98 LEU A C 1
ATOM 721 O O . LEU A 1 98 ? -15.469 -16.266 -15.945 1 95.25 98 LEU A O 1
ATOM 725 N N . ASP A 1 99 ? -16.766 -14.492 -16.328 1 89.75 99 ASP A N 1
ATOM 726 C CA . ASP A 1 99 ? -16.234 -14.273 -17.672 1 89.75 99 ASP A CA 1
ATOM 727 C C . ASP A 1 99 ? -14.758 -13.914 -17.625 1 89.75 99 ASP A C 1
ATOM 729 O O . ASP A 1 99 ? -13.969 -14.383 -18.438 1 89.75 99 ASP A O 1
ATOM 733 N N . MET A 1 100 ? -14.469 -13.109 -16.641 1 91.06 100 MET A N 1
ATOM 734 C CA . MET A 1 100 ? -13.062 -12.758 -16.438 1 91.06 100 MET A CA 1
ATOM 735 C C . MET A 1 100 ? -12.211 -14 -16.203 1 91.06 100 MET A C 1
ATOM 737 O O . MET A 1 100 ? -11.141 -14.141 -16.797 1 91.06 100 MET A O 1
ATOM 741 N N . VAL A 1 101 ? -12.711 -14.898 -15.383 1 94.56 101 VAL A N 1
ATOM 742 C CA . VAL A 1 101 ? -11.977 -16.125 -15.055 1 94.56 101 VAL A CA 1
ATOM 743 C C . VAL A 1 101 ? -11.914 -17.031 -16.281 1 94.56 101 VAL A C 1
ATOM 745 O O . VAL A 1 101 ? -10.875 -17.641 -16.547 1 94.56 101 VAL A O 1
ATOM 748 N N . LEU A 1 102 ? -12.992 -17.062 -17.016 1 90.81 102 LEU A N 1
ATOM 749 C CA . LEU A 1 102 ? -13.078 -17.906 -18.203 1 90.81 102 LEU A CA 1
ATOM 750 C C . LEU A 1 102 ? -12.031 -17.516 -19.234 1 90.81 102 LEU A C 1
ATOM 752 O O . LEU A 1 102 ? -1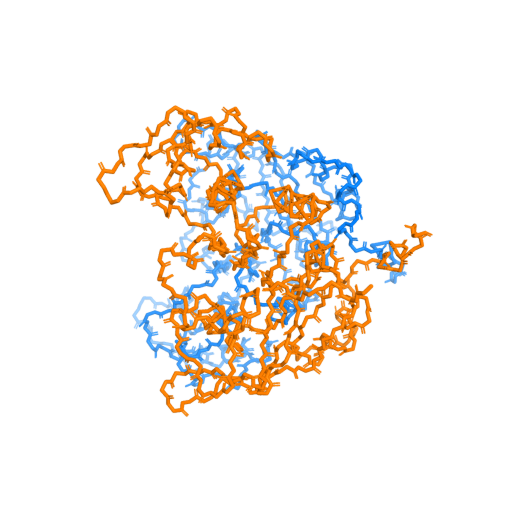1.539 -18.359 -19.984 1 90.81 102 LEU A O 1
ATOM 756 N N . MET A 1 103 ? -11.688 -16.25 -19.25 1 87.25 103 MET A N 1
ATOM 757 C CA . MET A 1 103 ? -10.641 -15.781 -20.141 1 87.25 103 MET A CA 1
ATOM 758 C C . MET A 1 103 ? -9.328 -16.516 -19.875 1 87.25 103 MET A C 1
ATOM 760 O O . MET A 1 103 ? -8.477 -16.609 -20.766 1 87.25 103 MET A O 1
ATOM 764 N N . GLY A 1 104 ? -9.141 -16.984 -18.719 1 89 104 GLY A N 1
ATOM 765 C CA . GLY A 1 104 ? -7.949 -17.75 -18.375 1 89 104 GLY A CA 1
ATOM 766 C C . GLY A 1 104 ? -7.867 -19.078 -19.094 1 89 104 GLY A C 1
ATOM 767 O O . GLY A 1 104 ? -6.789 -19.672 -19.203 1 89 104 GLY A O 1
ATOM 768 N N . ARG A 1 105 ? -8.992 -19.516 -19.562 1 88.12 105 ARG A N 1
ATOM 769 C CA . ARG A 1 105 ? -9.031 -20.781 -20.266 1 88.12 105 ARG A CA 1
ATOM 770 C C . ARG A 1 105 ? -8.555 -20.625 -21.703 1 88.12 105 ARG A C 1
ATOM 772 O O . ARG A 1 105 ? -8.266 -21.609 -22.391 1 88.12 105 ARG A O 1
ATOM 779 N N . ALA A 1 106 ? -8.492 -19.375 -22.188 1 73.62 106 ALA A N 1
ATOM 780 C CA . ALA A 1 106 ? -8.148 -19.109 -23.594 1 73.62 106 ALA A CA 1
ATOM 781 C C . ALA A 1 106 ? -6.832 -19.781 -23.969 1 73.62 106 ALA A C 1
ATOM 783 O O . ALA A 1 106 ? -6.66 -20.234 -25.109 1 73.62 106 ALA A O 1
ATOM 784 N N . ALA A 1 107 ? -5.984 -19.781 -23.031 1 65.12 107 ALA A N 1
ATOM 785 C CA . ALA A 1 107 ? -4.699 -20.438 -23.281 1 65.12 107 ALA A CA 1
ATOM 786 C C . ALA A 1 107 ? -4.879 -21.938 -23.531 1 65.12 107 ALA A C 1
ATOM 788 O O . ALA A 1 107 ? -4 -22.578 -24.094 1 65.12 107 ALA A O 1
ATOM 789 N N . ARG A 1 108 ? -5.965 -22.469 -23.188 1 68.44 108 ARG A N 1
ATOM 790 C CA . ARG A 1 108 ? -6.172 -23.922 -23.25 1 68.44 108 ARG A CA 1
ATOM 791 C C . ARG A 1 108 ? -7.121 -24.297 -24.375 1 68.44 108 ARG A C 1
ATOM 793 O O . ARG A 1 108 ? -7.32 -25.469 -24.672 1 68.44 108 ARG A O 1
ATOM 800 N N . LEU A 1 109 ? -7.648 -23.266 -24.953 1 67.06 109 LEU A N 1
ATOM 801 C CA . LEU A 1 109 ? -8.625 -23.5 -26 1 67.06 109 LEU A CA 1
ATOM 802 C C . LEU A 1 109 ? -7.98 -23.391 -27.375 1 67.06 109 LEU A C 1
ATOM 804 O O . LEU A 1 109 ? -7.082 -22.562 -27.578 1 67.06 109 LEU A O 1
ATOM 808 N N . PRO A 1 110 ? -8.367 -24.344 -28.25 1 57.75 110 PRO A N 1
ATOM 809 C CA . PRO A 1 110 ? -7.961 -24.109 -29.641 1 57.75 110 PRO A CA 1
ATOM 810 C C . PRO A 1 110 ? -8.43 -22.766 -30.172 1 57.75 110 PRO A C 1
ATOM 812 O O . PRO A 1 110 ? -9.383 -22.188 -29.656 1 57.75 110 PRO A O 1
ATOM 815 N N . ALA A 1 111 ? -7.645 -22.156 -31.172 1 56.56 111 ALA A N 1
ATOM 816 C CA . ALA A 1 111 ? -8.016 -20.906 -31.828 1 56.56 111 ALA A CA 1
ATOM 817 C C . ALA A 1 111 ? -9.477 -20.922 -32.281 1 56.56 111 ALA A C 1
ATOM 819 O O . ALA A 1 111 ? -9.945 -21.922 -32.812 1 56.56 111 ALA A O 1
ATOM 820 N N . LEU A 1 112 ? -10.414 -20.047 -31.797 1 55.31 112 LEU A N 1
ATOM 821 C CA . LEU A 1 112 ? -11.781 -19.781 -32.25 1 55.31 112 LEU A CA 1
ATOM 822 C C . LEU A 1 112 ? -12.781 -20.609 -31.438 1 55.31 112 LEU A C 1
ATOM 824 O O . LEU A 1 112 ? -13.977 -20.609 -31.719 1 55.31 112 LEU A O 1
ATOM 828 N N . ALA A 1 113 ? -12.188 -21.422 -30.531 1 64.62 113 ALA A N 1
ATOM 829 C CA . ALA A 1 113 ? -13.141 -22.234 -29.781 1 64.62 113 ALA A CA 1
ATOM 830 C C . ALA A 1 113 ? -13.805 -21.422 -28.672 1 64.62 113 ALA A C 1
ATOM 832 O O . ALA A 1 113 ? -13.195 -20.516 -28.094 1 64.62 113 ALA A O 1
ATOM 833 N N . ARG A 1 114 ? -15.094 -21.609 -28.734 1 66.31 114 ARG A N 1
ATOM 834 C CA . ARG A 1 114 ? -15.859 -21.062 -27.609 1 66.31 114 ARG A CA 1
ATOM 835 C C . ARG A 1 114 ? -15.68 -21.922 -26.359 1 66.31 114 ARG A C 1
ATOM 837 O O . ARG A 1 114 ? -15.539 -23.141 -26.438 1 66.31 114 ARG A O 1
ATOM 844 N N . PRO A 1 115 ? -15.578 -21.266 -25.188 1 70.75 115 PRO A N 1
ATOM 845 C CA . PRO A 1 115 ? -15.469 -22.047 -23.953 1 70.75 115 PRO A CA 1
ATOM 846 C C . PRO A 1 115 ? -16.562 -23.094 -23.812 1 70.75 115 PRO A C 1
ATOM 848 O O . PRO A 1 115 ? -17.719 -22.828 -24.109 1 70.75 115 PRO A O 1
ATOM 851 N N . SER A 1 116 ? -16.156 -24.266 -23.531 1 82.44 116 SER A N 1
ATOM 852 C CA . SER A 1 116 ? -17.078 -25.375 -23.344 1 82.44 116 SER A CA 1
ATOM 853 C C . SER A 1 116 ? -17.719 -25.344 -21.953 1 82.44 116 SER A C 1
ATOM 855 O O . SER A 1 116 ? -17.391 -24.469 -21.141 1 82.44 116 SER A O 1
ATOM 857 N N . SER A 1 117 ? -18.703 -26.203 -21.797 1 86.94 117 SER A N 1
ATOM 858 C CA . SER A 1 117 ? -19.297 -26.375 -20.484 1 86.94 117 SER A CA 1
ATOM 859 C C . SER A 1 117 ? -18.266 -26.781 -19.438 1 86.94 117 SER A C 1
ATOM 861 O O . SER A 1 117 ? -18.328 -26.344 -18.281 1 86.94 117 SER A O 1
ATOM 863 N N . ALA A 1 118 ? -17.312 -27.469 -19.906 1 88.75 118 ALA A N 1
ATOM 864 C CA . ALA A 1 118 ? -16.234 -27.906 -19.016 1 88.75 118 ALA A CA 1
ATOM 865 C C . ALA A 1 118 ? -15.367 -26.719 -18.594 1 88.75 118 ALA A C 1
ATOM 867 O O . ALA A 1 118 ? -14.938 -26.641 -17.438 1 88.75 118 ALA A O 1
ATOM 868 N N . ASP A 1 119 ? -15.172 -25.844 -19.5 1 90.25 119 ASP A N 1
ATOM 869 C CA . ASP A 1 119 ? -14.375 -24.656 -19.203 1 90.25 119 ASP A CA 1
ATOM 870 C C . ASP A 1 119 ? -15.094 -23.766 -18.188 1 90.25 119 ASP A C 1
ATOM 872 O O . ASP A 1 119 ? -14.461 -23.234 -17.266 1 90.25 119 ASP A O 1
ATOM 876 N N . ARG A 1 120 ? -16.344 -23.672 -18.391 1 91.69 120 ARG A N 1
ATOM 877 C CA . ARG A 1 120 ? -17.125 -22.859 -17.469 1 91.69 120 ARG A CA 1
ATOM 878 C C . ARG A 1 120 ? -17.141 -23.484 -16.078 1 91.69 120 ARG A C 1
ATOM 880 O O . ARG A 1 120 ? -17.031 -22.766 -15.07 1 91.69 120 ARG A O 1
ATOM 887 N N . ALA A 1 121 ? -17.25 -24.781 -16.047 1 94.5 121 ALA A N 1
ATOM 888 C CA . ALA A 1 121 ? -17.234 -25.484 -14.766 1 94.5 121 ALA A CA 1
ATOM 889 C C . ALA A 1 121 ? -15.891 -25.297 -14.062 1 94.5 121 ALA A C 1
ATOM 891 O O . ALA A 1 121 ? -15.836 -25.094 -12.852 1 94.5 121 ALA A O 1
ATOM 892 N N . LEU A 1 122 ? -14.883 -25.391 -14.82 1 93.94 122 LEU A N 1
ATOM 893 C CA . LEU A 1 122 ? -13.547 -25.203 -14.266 1 93.94 122 LEU A CA 1
ATOM 894 C C . LEU A 1 122 ? -13.375 -23.797 -13.727 1 93.94 122 LEU A C 1
ATOM 896 O O . LEU A 1 122 ? -12.836 -23.609 -12.633 1 93.94 122 LEU A O 1
ATOM 900 N N . ALA A 1 123 ? -13.812 -22.812 -14.477 1 94.62 123 ALA A N 1
ATOM 901 C CA . ALA A 1 123 ? -13.734 -21.422 -14.055 1 94.62 123 ALA A CA 1
ATOM 902 C C . ALA A 1 123 ? -14.516 -21.203 -12.758 1 94.62 123 ALA A C 1
ATOM 904 O O . ALA A 1 123 ? -14.031 -20.531 -11.836 1 94.62 123 ALA A O 1
ATOM 905 N N . LEU A 1 124 ? -15.68 -21.781 -12.734 1 96.12 124 LEU A N 1
ATOM 906 C CA . LEU A 1 124 ? -16.484 -21.688 -11.516 1 96.12 124 LEU A CA 1
ATOM 907 C C . LEU A 1 124 ? -15.781 -22.359 -10.352 1 96.12 124 LEU A C 1
ATOM 909 O O . LEU A 1 124 ? -15.828 -21.875 -9.219 1 96.12 124 LEU A O 1
ATOM 913 N N . GLY A 1 125 ? -15.172 -23.469 -10.609 1 97 125 GLY A N 1
ATOM 914 C CA . GLY A 1 125 ? -14.391 -24.172 -9.602 1 97 125 GLY A CA 1
ATOM 915 C C . GLY A 1 125 ? -13.273 -23.328 -9.016 1 97 125 GLY A C 1
ATOM 916 O O . GLY A 1 125 ? -13 -23.391 -7.82 1 97 125 GLY A O 1
ATOM 917 N N . CYS A 1 126 ? -12.648 -22.516 -9.828 1 96.75 126 CYS A N 1
ATOM 918 C CA . CYS A 1 126 ? -11.594 -21.625 -9.367 1 96.75 126 CYS A CA 1
ATOM 919 C C . CYS A 1 126 ? -12.148 -20.562 -8.43 1 96.75 126 CYS A C 1
ATOM 921 O O . CYS A 1 126 ? -11.531 -20.25 -7.406 1 96.75 126 CYS A O 1
ATOM 923 N N . LEU A 1 127 ? -13.312 -20.047 -8.766 1 97.88 127 LEU A N 1
ATOM 924 C CA . LEU A 1 127 ? -13.977 -19.078 -7.891 1 97.88 127 LEU A CA 1
ATOM 925 C C . LEU A 1 127 ? -14.336 -19.734 -6.559 1 97.88 127 LEU A C 1
ATOM 927 O O . LEU A 1 127 ? -14.172 -19.125 -5.5 1 97.88 127 LEU A O 1
ATOM 931 N N . GLU A 1 128 ? -14.797 -20.938 -6.609 1 97.5 128 GLU A N 1
ATOM 932 C CA . GLU A 1 128 ? -15.172 -21.672 -5.406 1 97.5 128 GLU A CA 1
ATOM 933 C C . GLU A 1 128 ? -13.961 -21.922 -4.512 1 97.5 128 GLU A C 1
ATOM 935 O O . GLU A 1 128 ? -14.047 -21.766 -3.291 1 97.5 128 GLU A O 1
ATOM 940 N N . GLN A 1 129 ? -12.938 -22.297 -5.141 1 96.38 129 GLN A N 1
ATOM 941 C CA . GLN A 1 129 ? -11.703 -22.547 -4.406 1 96.38 129 GLN A CA 1
ATOM 942 C C . GLN A 1 129 ? -11.273 -21.328 -3.605 1 96.38 129 GLN A C 1
ATOM 944 O O . GLN A 1 129 ? -10.703 -21.453 -2.52 1 96.38 129 GLN A O 1
ATOM 949 N N . LEU A 1 130 ? -11.594 -20.156 -4.09 1 96.69 130 LEU A N 1
ATOM 950 C CA . LEU A 1 130 ? -11.172 -18.922 -3.449 1 96.69 130 LEU A CA 1
ATOM 951 C C . LEU A 1 130 ? -12.297 -18.344 -2.586 1 96.69 130 LEU A C 1
ATOM 953 O O . LEU A 1 130 ? -12.156 -17.266 -2.021 1 96.69 130 LEU A O 1
ATOM 957 N N . GLY A 1 131 ? -13.43 -19.016 -2.516 1 95.25 131 GLY A N 1
ATOM 958 C CA . GLY A 1 131 ? -14.547 -18.625 -1.664 1 95.25 131 GLY A CA 1
ATOM 959 C C . GLY A 1 131 ? -15.328 -17.438 -2.215 1 95.25 131 GLY A C 1
ATOM 960 O O . GLY A 1 131 ? -15.969 -16.703 -1.458 1 95.25 131 GLY A O 1
ATOM 961 N N . ILE A 1 132 ? -15.234 -17.234 -3.572 1 97.25 132 ILE A N 1
ATOM 962 C CA . ILE A 1 132 ? -15.891 -16.047 -4.102 1 97.25 132 ILE A CA 1
ATOM 963 C C . ILE A 1 132 ? -16.844 -16.453 -5.223 1 97.25 132 ILE A C 1
ATOM 965 O O . ILE A 1 132 ? -17.094 -15.672 -6.148 1 97.25 132 ILE A O 1
ATOM 969 N N . ALA A 1 133 ? -17.344 -17.688 -5.184 1 97.75 133 ALA A N 1
ATOM 970 C CA . ALA A 1 133 ? -18.281 -18.156 -6.203 1 97.75 133 ALA A CA 1
ATOM 971 C C . ALA A 1 133 ? -19.531 -17.281 -6.254 1 97.75 133 ALA A C 1
ATOM 973 O O . ALA A 1 133 ? -20.141 -17.125 -7.309 1 97.75 133 ALA A O 1
ATOM 974 N N . HIS A 1 134 ? -19.875 -16.688 -5.145 1 97.19 134 HIS A N 1
ATOM 975 C CA . HIS A 1 134 ? -21.062 -15.852 -5.055 1 97.19 134 HIS A CA 1
ATOM 976 C C . HIS A 1 134 ? -20.938 -14.602 -5.918 1 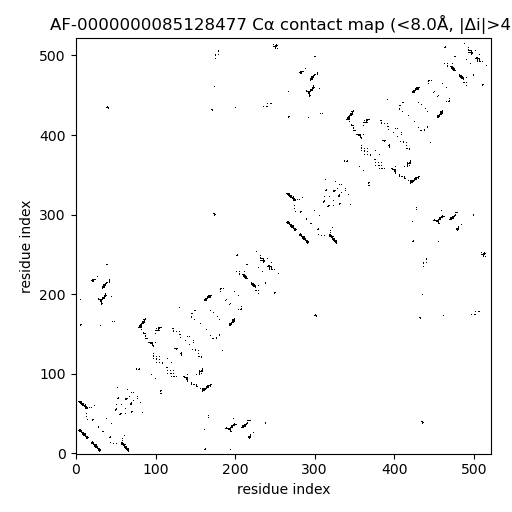97.19 134 HIS A C 1
ATOM 978 O O . HIS A 1 134 ? -21.922 -13.914 -6.184 1 97.19 134 HIS A O 1
ATOM 984 N N . LEU A 1 135 ? -19.781 -14.289 -6.398 1 97.06 135 LEU A N 1
ATOM 985 C CA . LEU A 1 135 ? -19.531 -13.094 -7.199 1 97.06 135 LEU A CA 1
ATOM 986 C C . LEU A 1 135 ? -19.609 -13.414 -8.688 1 97.06 135 LEU A C 1
ATOM 988 O O . LEU A 1 135 ? -19.5 -12.516 -9.523 1 97.06 135 LEU A O 1
ATOM 992 N N . ALA A 1 136 ? -19.812 -14.617 -9.047 1 97.44 136 ALA A N 1
ATOM 993 C CA . ALA A 1 136 ? -19.641 -15.133 -10.406 1 97.44 136 ALA A CA 1
ATOM 994 C C . ALA A 1 136 ? -20.391 -14.258 -11.414 1 97.44 136 ALA A C 1
ATOM 996 O O . ALA A 1 136 ? -19.859 -13.945 -12.477 1 97.44 136 ALA A O 1
ATOM 997 N N . LEU A 1 137 ? -21.547 -13.789 -11.078 1 96.44 137 LEU A N 1
ATOM 998 C CA . LEU A 1 137 ? -22.375 -13.102 -12.047 1 96.44 137 LEU A CA 1
ATOM 999 C C . LEU A 1 137 ? -22.328 -11.594 -11.844 1 96.44 137 LEU A C 1
ATOM 1001 O O . LEU A 1 137 ? -23.047 -10.844 -12.508 1 96.44 137 LEU A O 1
ATOM 1005 N N . ARG A 1 138 ? -21.516 -11.117 -10.984 1 95.94 138 ARG A N 1
ATOM 1006 C CA . ARG A 1 138 ? -21.391 -9.688 -10.758 1 95.94 138 ARG A CA 1
ATOM 1007 C C . ARG A 1 138 ? -20.406 -9.062 -11.75 1 95.94 138 ARG A C 1
ATOM 1009 O O . ARG A 1 138 ? -19.375 -9.648 -12.07 1 95.94 138 ARG A O 1
ATOM 1016 N N . PRO A 1 139 ? -20.797 -7.898 -12.234 1 92.31 139 PRO A N 1
ATOM 1017 C CA . PRO A 1 139 ? -19.828 -7.188 -13.07 1 92.31 139 PRO A CA 1
ATOM 1018 C C . PRO A 1 139 ? -18.531 -6.891 -12.336 1 92.31 139 PRO A C 1
ATOM 1020 O O . PRO A 1 139 ? -18.547 -6.441 -11.188 1 92.31 139 PRO A O 1
ATOM 1023 N N . TYR A 1 140 ? -17.406 -7.16 -13.023 1 91.44 140 TYR A N 1
ATOM 1024 C CA . TYR A 1 140 ? -16.062 -6.938 -12.484 1 91.44 140 TYR A CA 1
ATOM 1025 C C . TYR A 1 140 ? -15.914 -5.512 -11.969 1 91.44 140 TYR A C 1
ATOM 1027 O O . TYR A 1 140 ? -15.273 -5.277 -10.945 1 91.44 140 TYR A O 1
ATOM 1035 N N . THR A 1 141 ? -16.516 -4.543 -12.539 1 87.56 141 THR A N 1
ATOM 1036 C CA . THR A 1 141 ? -16.391 -3.123 -12.227 1 87.56 141 THR A CA 1
ATOM 1037 C C . THR A 1 141 ? -17.078 -2.799 -10.898 1 87.56 141 THR A C 1
ATOM 1039 O O . THR A 1 141 ? -16.844 -1.739 -10.32 1 87.56 141 THR A O 1
ATOM 1042 N N . GLU A 1 142 ? -17.922 -3.652 -10.438 1 91.06 142 GLU A N 1
ATOM 1043 C CA . GLU A 1 142 ? -18.688 -3.41 -9.219 1 91.06 142 GLU A CA 1
ATOM 1044 C C . GLU A 1 142 ? -18.047 -4.102 -8.023 1 91.06 142 GLU A C 1
ATOM 1046 O O . GLU A 1 142 ? -18.5 -3.938 -6.887 1 91.06 142 GLU A O 1
ATOM 1051 N N . LEU A 1 143 ? -17.031 -4.844 -8.305 1 92.5 143 LEU A N 1
ATOM 1052 C CA . LEU A 1 143 ? -16.359 -5.598 -7.25 1 92.5 143 LEU A CA 1
ATOM 1053 C C . LEU A 1 143 ? -15.422 -4.703 -6.453 1 92.5 143 LEU A C 1
ATOM 1055 O O . LEU A 1 143 ? -14.883 -3.729 -6.988 1 92.5 143 LEU A O 1
ATOM 1059 N N . SER A 1 144 ? -15.281 -4.988 -5.184 1 90.31 144 SER A N 1
ATOM 1060 C CA . SER A 1 144 ? -14.273 -4.309 -4.379 1 90.31 144 SER A CA 1
ATOM 1061 C C . SER A 1 144 ? -12.867 -4.633 -4.871 1 90.31 144 SER A C 1
ATOM 1063 O O . SER A 1 144 ? -12.68 -5.559 -5.668 1 90.31 144 SER A O 1
ATOM 1065 N N . GLY A 1 145 ? -11.852 -3.902 -4.477 1 89.56 145 GLY A N 1
ATOM 1066 C CA . GLY A 1 145 ? -10.469 -4.156 -4.855 1 89.56 145 GLY A CA 1
ATOM 1067 C C . GLY A 1 145 ? -10.008 -5.559 -4.516 1 89.56 145 GLY A C 1
ATOM 1068 O O . GLY A 1 145 ? -9.367 -6.219 -5.332 1 89.56 145 GLY A O 1
ATOM 1069 N N . GLY A 1 146 ? -10.32 -5.996 -3.289 1 93.62 146 GLY A N 1
ATOM 1070 C CA . GLY A 1 146 ? -9.969 -7.344 -2.879 1 93.62 146 GLY A CA 1
ATOM 1071 C C . GLY A 1 146 ? -10.648 -8.414 -3.709 1 93.62 146 GLY A C 1
ATOM 1072 O O . GLY A 1 146 ? -10.023 -9.414 -4.078 1 93.62 146 GLY A O 1
ATOM 1073 N N . GLU A 1 147 ? -11.922 -8.195 -3.986 1 94.31 147 GLU A N 1
ATOM 1074 C CA . GLU A 1 147 ? -12.672 -9.133 -4.82 1 94.31 147 GLU A CA 1
ATOM 1075 C C . GLU A 1 147 ? -12.094 -9.203 -6.23 1 94.31 147 GLU A C 1
ATOM 1077 O O . GLU A 1 147 ? -11.945 -10.289 -6.793 1 94.31 147 GLU A O 1
ATOM 1082 N N . ARG A 1 148 ? -11.766 -8.086 -6.723 1 94.69 148 ARG A N 1
ATOM 1083 C CA . ARG A 1 148 ? -11.156 -8.047 -8.047 1 94.69 148 ARG A CA 1
ATOM 1084 C C . ARG A 1 148 ? -9.852 -8.836 -8.078 1 94.69 148 ARG A C 1
ATOM 1086 O O . ARG A 1 148 ? -9.594 -9.586 -9.016 1 94.69 148 ARG A O 1
ATOM 1093 N N . GLN A 1 149 ? -9.094 -8.594 -7.047 1 95.62 149 GLN A N 1
ATOM 1094 C CA . GLN A 1 149 ? -7.816 -9.305 -6.984 1 95.62 149 GLN A CA 1
ATOM 1095 C C . GLN A 1 149 ? -8.031 -10.82 -6.949 1 95.62 149 GLN A C 1
ATOM 1097 O O . GLN A 1 149 ? -7.32 -11.57 -7.621 1 95.62 149 GLN A O 1
ATOM 1102 N N . LEU A 1 150 ? -8.969 -11.258 -6.18 1 97.19 150 LEU A N 1
ATOM 1103 C CA . LEU A 1 150 ? -9.258 -12.688 -6.09 1 97.19 150 LEU A CA 1
ATOM 1104 C C . LEU A 1 150 ? -9.766 -13.227 -7.422 1 97.19 150 LEU A C 1
ATOM 1106 O O . LEU A 1 150 ? -9.461 -14.367 -7.793 1 97.19 150 LEU A O 1
ATOM 1110 N N . VAL A 1 151 ? -10.5 -12.422 -8.156 1 96.31 151 VAL A N 1
ATOM 1111 C CA . VAL A 1 151 ? -10.953 -12.82 -9.484 1 96.31 151 VAL A CA 1
ATOM 1112 C C . VAL A 1 151 ? -9.758 -12.992 -10.414 1 96.31 151 VAL A C 1
ATOM 1114 O O . VAL A 1 151 ? -9.695 -13.945 -11.195 1 96.31 151 VAL A O 1
ATOM 1117 N N . LEU A 1 152 ? -8.805 -12.086 -10.328 1 95.19 152 LEU A N 1
ATOM 1118 C CA . LEU A 1 152 ? -7.602 -12.188 -11.141 1 95.19 152 LEU A CA 1
ATOM 1119 C C . LEU A 1 152 ? -6.805 -13.438 -10.789 1 95.19 152 LEU A C 1
ATOM 1121 O O . LEU A 1 152 ? -6.234 -14.086 -11.672 1 95.19 152 LEU A O 1
ATOM 1125 N N . ILE A 1 153 ? -6.738 -13.742 -9.523 1 97.44 153 ILE A N 1
ATOM 1126 C CA . ILE A 1 153 ? -6.074 -14.961 -9.094 1 97.44 153 ILE A CA 1
ATOM 1127 C C . ILE A 1 153 ? -6.812 -16.172 -9.648 1 97.44 153 ILE A C 1
ATOM 1129 O O . ILE A 1 153 ? -6.191 -17.094 -10.188 1 97.44 153 ILE A O 1
ATOM 1133 N N . ALA A 1 154 ? -8.133 -16.125 -9.594 1 97.38 154 ALA A N 1
ATOM 1134 C CA . ALA A 1 154 ? -8.945 -17.203 -10.148 1 97.38 154 ALA A CA 1
ATOM 1135 C C . ALA A 1 154 ? -8.688 -17.375 -11.648 1 97.38 154 ALA A C 1
ATOM 1137 O O . ALA A 1 154 ? -8.578 -18.484 -12.148 1 97.38 154 ALA A O 1
ATOM 1138 N N . ARG A 1 155 ? -8.633 -16.312 -12.32 1 94.88 155 ARG A N 1
ATOM 1139 C CA . ARG A 1 155 ? -8.359 -16.328 -13.75 1 94.88 155 ARG A CA 1
ATOM 1140 C C . ARG A 1 155 ? -7.035 -17.016 -14.047 1 94.88 155 ARG A C 1
ATOM 1142 O O . ARG A 1 155 ? -6.949 -17.844 -14.953 1 94.88 155 ARG A O 1
ATOM 1149 N N . ALA A 1 156 ? -6.043 -16.656 -13.289 1 95.5 156 ALA A N 1
ATOM 1150 C CA . ALA A 1 156 ? -4.734 -17.281 -13.469 1 95.5 156 ALA A CA 1
ATOM 1151 C C . ALA A 1 156 ? -4.801 -18.781 -13.156 1 95.5 156 ALA A C 1
ATOM 1153 O O . ALA A 1 156 ? -4.199 -19.594 -13.867 1 95.5 156 ALA A O 1
ATOM 1154 N N . LEU A 1 157 ? -5.555 -19.172 -12.148 1 96.88 157 LEU A N 1
ATOM 1155 C CA . LEU A 1 157 ? -5.688 -20.562 -11.75 1 96.88 157 LEU A CA 1
ATOM 1156 C C . LEU A 1 157 ? -6.391 -21.375 -12.836 1 96.88 157 LEU A C 1
ATOM 1158 O O . LEU A 1 157 ? -6.117 -22.562 -13.008 1 96.88 157 LEU A O 1
ATOM 1162 N N . ALA A 1 158 ? -7.238 -20.703 -13.547 1 94.62 158 ALA A N 1
ATOM 1163 C CA . ALA A 1 158 ? -8 -21.359 -14.602 1 94.62 158 ALA A CA 1
ATOM 1164 C C . ALA A 1 158 ? -7.082 -21.859 -15.711 1 94.62 158 ALA A C 1
ATOM 1166 O O . ALA A 1 158 ? -7.465 -22.734 -16.484 1 94.62 158 ALA A O 1
ATOM 1167 N N . GLN A 1 159 ? -5.957 -21.328 -15.758 1 92.31 159 GLN A N 1
ATOM 1168 C CA . GLN A 1 159 ? -4.953 -21.812 -16.703 1 92.31 159 GLN A CA 1
ATOM 1169 C C . GLN A 1 159 ? -4.383 -23.156 -16.266 1 92.31 159 GLN A C 1
ATOM 1171 O O . GLN A 1 159 ? -3.705 -23.828 -17.047 1 92.31 159 GLN A O 1
ATOM 1176 N N . GLU A 1 160 ? -4.641 -23.453 -14.969 1 94.44 160 GLU A N 1
ATOM 1177 C CA . GLU A 1 160 ? -4.086 -24.656 -14.344 1 94.44 160 GLU A CA 1
ATOM 1178 C C . GLU A 1 160 ? -2.562 -24.656 -14.406 1 94.44 160 GLU A C 1
ATOM 1180 O O . GLU A 1 160 ? -1.954 -25.625 -14.844 1 94.44 160 GLU A O 1
ATOM 1185 N N . PRO A 1 161 ? -1.975 -23.594 -13.906 1 96.06 161 PRO A N 1
ATOM 1186 C CA . PRO A 1 161 ? -0.525 -23.422 -14.031 1 96.06 161 PRO A CA 1
ATOM 1187 C C . PRO A 1 161 ? 0.257 -24.219 -12.992 1 96.06 161 PRO A C 1
ATOM 1189 O O . PRO A 1 161 ? -0.319 -24.672 -12 1 96.06 161 PRO A O 1
ATOM 1192 N N . ALA A 1 162 ? 1.509 -24.422 -13.297 1 96.75 162 ALA A N 1
ATOM 1193 C CA . ALA A 1 162 ? 2.428 -25 -12.32 1 96.75 162 ALA A CA 1
ATOM 1194 C C . ALA A 1 162 ? 3.021 -23.922 -11.422 1 96.75 162 ALA A C 1
ATOM 1196 O O . ALA A 1 162 ? 3.49 -24.203 -10.32 1 96.75 162 ALA A O 1
ATOM 1197 N N . LEU A 1 163 ? 3.025 -22.719 -11.898 1 98.06 163 LEU A N 1
ATOM 1198 C CA . LEU A 1 163 ? 3.617 -21.562 -11.211 1 98.06 163 LEU A CA 1
ATOM 1199 C C . LEU A 1 163 ? 2.697 -20.359 -11.289 1 98.06 163 LEU A C 1
ATOM 1201 O O . LEU A 1 163 ? 2.158 -20.047 -12.352 1 98.06 163 LEU A O 1
ATOM 1205 N N . LEU A 1 164 ? 2.451 -19.75 -10.172 1 98.06 164 LEU A N 1
ATOM 1206 C CA . LEU A 1 164 ? 1.773 -18.453 -10.133 1 98.06 164 LEU A CA 1
ATOM 1207 C C . LEU A 1 164 ? 2.764 -17.344 -9.844 1 98.06 164 LEU A C 1
ATOM 1209 O O . LEU A 1 164 ? 3.52 -17.406 -8.867 1 98.06 164 LEU A O 1
ATOM 1213 N N . VAL A 1 165 ? 2.867 -16.359 -10.734 1 98 165 VAL A N 1
ATOM 1214 C CA . VAL A 1 165 ? 3.66 -15.156 -10.547 1 98 165 VAL A CA 1
ATOM 1215 C C . VAL A 1 165 ? 2.74 -13.977 -10.227 1 98 165 VAL A C 1
ATOM 1217 O O . VAL A 1 165 ? 1.87 -13.625 -11.023 1 98 165 VAL A O 1
ATOM 1220 N N . MET A 1 166 ? 2.9 -13.414 -9.07 1 97.62 166 MET A N 1
ATOM 1221 C CA . MET A 1 166 ? 2.018 -12.336 -8.641 1 97.62 166 MET A CA 1
ATOM 1222 C C . MET A 1 166 ? 2.809 -11.055 -8.383 1 97.62 166 MET A C 1
ATOM 1224 O O . MET A 1 166 ? 3.729 -11.047 -7.562 1 97.62 166 MET A O 1
ATOM 1228 N N . ASP A 1 167 ? 2.441 -10.039 -9.031 1 95.62 167 ASP A N 1
ATOM 1229 C CA . ASP A 1 167 ? 3.102 -8.742 -8.898 1 95.62 167 ASP A CA 1
ATOM 1230 C C . ASP A 1 167 ? 2.334 -7.832 -7.945 1 95.62 167 ASP A C 1
ATOM 1232 O O . ASP A 1 167 ? 1.345 -7.207 -8.336 1 95.62 167 ASP A O 1
ATOM 1236 N N . GLU A 1 168 ? 2.797 -7.75 -6.668 1 95.62 168 GLU A N 1
ATOM 1237 C CA . GLU A 1 168 ? 2.219 -6.93 -5.609 1 95.62 168 GLU A CA 1
ATOM 1238 C C . GLU A 1 168 ? 0.723 -7.195 -5.461 1 95.62 168 GLU A C 1
ATOM 1240 O O . GLU A 1 168 ? -0.089 -6.27 -5.547 1 95.62 168 GLU A O 1
ATOM 1245 N N . PRO A 1 169 ? 0.381 -8.359 -5.059 1 96.31 169 PRO A N 1
ATOM 1246 C CA . PRO A 1 169 ? -1.021 -8.781 -5.09 1 96.31 169 PRO A CA 1
ATOM 1247 C C . PRO A 1 169 ? -1.877 -8.055 -4.051 1 96.31 169 PRO A C 1
ATOM 1249 O O . PRO A 1 169 ? -3.107 -8.109 -4.117 1 96.31 169 PRO A O 1
ATOM 1252 N N . THR A 1 170 ? -1.27 -7.363 -3.139 1 95.81 170 THR A N 1
ATOM 1253 C CA . THR A 1 170 ? -2.072 -6.734 -2.096 1 95.81 170 THR A CA 1
ATOM 1254 C C . THR A 1 170 ? -1.96 -5.211 -2.176 1 95.81 170 THR A C 1
ATOM 1256 O O . THR A 1 170 ? -2.463 -4.5 -1.303 1 95.81 170 THR A O 1
ATOM 1259 N N . ALA A 1 171 ? -1.32 -4.75 -3.164 1 91.88 171 ALA A N 1
ATOM 1260 C CA . ALA A 1 171 ? -1.166 -3.303 -3.307 1 91.88 171 ALA A CA 1
ATOM 1261 C C . ALA A 1 171 ? -2.523 -2.615 -3.424 1 91.88 171 ALA A C 1
ATOM 1263 O O . ALA A 1 171 ? -3.447 -3.154 -4.039 1 91.88 171 ALA A O 1
ATOM 1264 N N . SER A 1 172 ? -2.746 -1.508 -2.785 1 87.44 172 SER A N 1
ATOM 1265 C CA . SER A 1 172 ? -3.893 -0.61 -2.863 1 87.44 172 SER A CA 1
ATOM 1266 C C . SER A 1 172 ? -5.117 -1.216 -2.182 1 87.44 172 SER A C 1
ATOM 1268 O O . SER A 1 172 ? -6.211 -0.657 -2.252 1 87.44 172 SER A O 1
ATOM 1270 N N . LEU A 1 173 ? -4.969 -2.422 -1.619 1 93.81 173 LEU A N 1
ATOM 1271 C CA . LEU A 1 173 ? -6.066 -3.041 -0.884 1 93.81 173 LEU A CA 1
ATOM 1272 C C . LEU A 1 173 ? -6.121 -2.525 0.55 1 93.81 173 LEU A C 1
ATOM 1274 O O . LEU A 1 173 ? -5.09 -2.154 1.119 1 93.81 173 LEU A O 1
ATOM 1278 N N . ASP A 1 174 ? -7.348 -2.508 1.088 1 94.06 174 ASP A N 1
ATOM 1279 C CA . ASP A 1 174 ? -7.43 -2.195 2.512 1 94.06 174 ASP A CA 1
ATOM 1280 C C . ASP A 1 174 ? -6.977 -3.381 3.361 1 94.06 174 ASP A C 1
ATOM 1282 O O . ASP A 1 174 ? -6.711 -4.461 2.832 1 94.06 174 ASP A O 1
ATOM 1286 N N . PHE A 1 175 ? -6.93 -3.182 4.566 1 96 175 PHE A N 1
ATOM 1287 C CA . PHE A 1 175 ? -6.355 -4.141 5.504 1 96 175 PHE A CA 1
ATOM 1288 C C . PHE A 1 175 ? -7.09 -5.473 5.434 1 96 175 PHE A C 1
ATOM 1290 O O . PHE A 1 175 ? -6.465 -6.531 5.344 1 96 175 PHE A O 1
ATOM 1297 N N . GLY A 1 176 ? -8.367 -5.469 5.516 1 95.62 176 GLY A N 1
ATOM 1298 C CA . GLY A 1 176 ? -9.148 -6.695 5.457 1 95.62 176 GLY A CA 1
ATOM 1299 C C . GLY A 1 176 ? -8.922 -7.48 4.18 1 95.62 176 GLY A C 1
ATOM 1300 O O . GLY A 1 176 ? -8.75 -8.703 4.215 1 95.62 176 GLY A O 1
ATOM 1301 N N . ASN A 1 177 ? -8.961 -6.824 3.129 1 95.25 177 ASN A N 1
ATOM 1302 C CA . ASN A 1 177 ? -8.773 -7.473 1.836 1 95.25 177 ASN A CA 1
ATOM 1303 C C . ASN A 1 177 ? -7.352 -8.016 1.684 1 95.25 177 ASN A C 1
ATOM 1305 O O . ASN A 1 177 ? -7.145 -9.055 1.053 1 95.25 177 ASN A O 1
ATOM 1309 N N . GLN A 1 178 ? -6.391 -7.293 2.232 1 96.5 178 GLN A N 1
ATOM 1310 C CA . GLN A 1 178 ? -5.031 -7.816 2.242 1 96.5 178 GLN A CA 1
ATOM 1311 C C . GLN A 1 178 ? -4.965 -9.172 2.945 1 96.5 178 GLN A C 1
ATOM 1313 O O . GLN A 1 178 ? -4.359 -10.117 2.434 1 96.5 178 GLN A O 1
ATOM 1318 N N . ILE A 1 179 ? -5.594 -9.227 4.062 1 95.94 179 ILE A N 1
ATOM 1319 C CA . ILE A 1 179 ? -5.609 -10.461 4.844 1 95.94 179 ILE A CA 1
ATOM 1320 C C . ILE A 1 179 ? -6.238 -11.586 4.027 1 95.94 179 ILE A C 1
ATOM 1322 O O . ILE A 1 179 ? -5.684 -12.68 3.928 1 95.94 179 ILE A O 1
ATOM 1326 N N . ARG A 1 180 ? -7.332 -11.312 3.412 1 95.56 180 ARG A N 1
ATOM 1327 C CA . ARG A 1 180 ? -8.055 -12.32 2.639 1 95.56 180 ARG A CA 1
ATOM 1328 C C . ARG A 1 180 ? -7.195 -12.852 1.493 1 95.56 180 ARG A C 1
ATOM 1330 O O . ARG A 1 180 ? -7.109 -14.062 1.284 1 95.56 180 ARG A O 1
ATOM 1337 N N . VAL A 1 181 ? -6.57 -11.953 0.793 1 96.94 181 VAL A N 1
ATOM 1338 C CA . VAL A 1 181 ? -5.75 -12.344 -0.347 1 96.94 181 VAL A CA 1
ATOM 1339 C C . VAL A 1 181 ? -4.543 -13.156 0.137 1 96.94 181 VAL A C 1
ATOM 1341 O O . VAL A 1 181 ? -4.227 -14.203 -0.426 1 96.94 181 VAL A O 1
ATOM 1344 N N . LEU A 1 182 ? -3.896 -12.703 1.185 1 97.31 182 LEU A N 1
ATOM 1345 C CA . LEU A 1 182 ? -2.738 -13.406 1.727 1 97.31 182 LEU A CA 1
ATOM 1346 C C . LEU A 1 182 ? -3.131 -14.797 2.23 1 97.31 182 LEU A C 1
ATOM 1348 O O . LEU A 1 182 ? -2.396 -15.766 2.029 1 97.31 182 LEU A O 1
ATOM 1352 N N . ASP A 1 183 ? -4.25 -14.891 2.859 1 96.56 183 ASP A N 1
ATOM 1353 C CA . ASP A 1 183 ? -4.738 -16.188 3.324 1 96.56 183 ASP A CA 1
ATOM 1354 C C . ASP A 1 183 ? -4.961 -17.141 2.154 1 96.56 183 ASP A C 1
ATOM 1356 O O . ASP A 1 183 ? -4.668 -18.328 2.258 1 96.56 183 ASP A O 1
ATOM 1360 N N . GLN A 1 184 ? -5.465 -16.594 1.101 1 96.88 184 GLN A N 1
ATOM 1361 C CA . GLN A 1 184 ? -5.695 -17.422 -0.074 1 96.88 184 GLN A CA 1
ATOM 1362 C C . GLN A 1 184 ? -4.375 -17.891 -0.691 1 96.88 184 GLN A C 1
ATOM 1364 O O . GLN A 1 184 ? -4.27 -19.016 -1.174 1 96.88 184 GLN A O 1
ATOM 1369 N N . ILE A 1 185 ? -3.396 -17.047 -0.696 1 97.56 185 ILE A N 1
ATOM 1370 C CA . ILE A 1 185 ? -2.076 -17.422 -1.195 1 97.56 185 ILE A CA 1
ATOM 1371 C C . ILE A 1 185 ? -1.508 -18.562 -0.35 1 97.56 185 ILE A C 1
ATOM 1373 O O . ILE A 1 185 ? -0.978 -19.531 -0.887 1 97.56 185 ILE A O 1
ATOM 1377 N N . ALA A 1 186 ? -1.665 -18.453 0.922 1 97.25 186 ALA A N 1
ATOM 1378 C CA . ALA A 1 186 ? -1.223 -19.516 1.828 1 97.25 186 ALA A CA 1
ATOM 1379 C C . ALA A 1 186 ? -1.958 -20.828 1.547 1 97.25 186 ALA A C 1
ATOM 1381 O O . ALA A 1 186 ? -1.354 -21.891 1.558 1 97.25 186 ALA A O 1
ATOM 1382 N N . ALA A 1 187 ? -3.225 -20.719 1.316 1 97.06 187 ALA A N 1
ATOM 1383 C CA . ALA A 1 187 ? -4.031 -21.906 1.023 1 97.06 187 ALA A CA 1
ATOM 1384 C C . ALA A 1 187 ? -3.592 -22.562 -0.281 1 97.06 187 ALA A C 1
ATOM 1386 O O . ALA A 1 187 ? -3.535 -23.797 -0.376 1 97.06 187 ALA A O 1
ATOM 1387 N N . LEU A 1 188 ? -3.322 -21.766 -1.268 1 97.38 188 LEU A N 1
ATOM 1388 C CA . LEU A 1 188 ? -2.867 -22.281 -2.551 1 97.38 188 LEU A CA 1
ATOM 1389 C C . LEU A 1 188 ? -1.537 -23.016 -2.398 1 97.38 188 LEU A C 1
ATOM 1391 O O . LEU A 1 188 ? -1.345 -24.094 -2.975 1 97.38 188 LEU A O 1
ATOM 1395 N N . ARG A 1 189 ? -0.666 -22.422 -1.629 1 97.5 189 ARG A N 1
ATOM 1396 C CA . ARG A 1 189 ? 0.604 -23.078 -1.318 1 97.5 189 ARG A CA 1
ATOM 1397 C C . ARG A 1 189 ? 0.379 -24.438 -0.659 1 97.5 189 ARG A C 1
ATOM 1399 O O . ARG A 1 189 ? 0.999 -25.422 -1.045 1 97.5 189 ARG A O 1
ATOM 1406 N N . ALA A 1 190 ? -0.509 -24.438 0.279 1 97 190 ALA A N 1
ATOM 1407 C CA . ALA A 1 190 ? -0.81 -25.672 1.015 1 97 190 ALA A CA 1
ATOM 1408 C C . ALA A 1 190 ? -1.357 -26.75 0.083 1 97 190 ALA A C 1
ATOM 1410 O O . ALA A 1 190 ? -1.191 -27.938 0.342 1 97 190 ALA A O 1
ATOM 1411 N N . ARG A 1 191 ? -1.889 -26.328 -1.015 1 96.25 191 ARG A N 1
ATOM 1412 C CA . ARG A 1 191 ? -2.443 -27.25 -1.991 1 96.25 191 ARG A CA 1
ATOM 1413 C C . ARG A 1 191 ? -1.409 -27.625 -3.051 1 96.25 191 ARG A C 1
ATOM 1415 O O . ARG A 1 191 ? -1.736 -28.266 -4.051 1 96.25 191 ARG A O 1
ATOM 1422 N N . GLY A 1 192 ? -0.195 -27.141 -2.895 1 97.12 192 GLY A N 1
ATOM 1423 C CA . GLY A 1 192 ? 0.904 -27.578 -3.732 1 97.12 192 GLY A CA 1
ATOM 1424 C C . GLY A 1 192 ? 1.304 -26.562 -4.785 1 97.12 192 GLY A C 1
ATOM 1425 O O . GLY A 1 192 ? 2.178 -26.828 -5.613 1 97.12 192 GLY A O 1
ATOM 1426 N N . MET A 1 193 ? 0.69 -25.406 -4.809 1 97.56 193 MET A N 1
ATOM 1427 C CA . MET A 1 193 ? 0.979 -24.375 -5.809 1 97.56 193 MET A CA 1
ATOM 1428 C C . MET A 1 193 ? 2.334 -23.734 -5.547 1 97.56 193 MET A C 1
ATOM 1430 O O . MET A 1 193 ? 2.662 -23.406 -4.406 1 97.56 193 MET A O 1
ATOM 1434 N N . ALA A 1 194 ? 3.174 -23.625 -6.562 1 98.5 194 ALA A N 1
ATOM 1435 C CA . ALA A 1 194 ? 4.367 -22.781 -6.504 1 98.5 194 ALA A CA 1
ATOM 1436 C C . ALA A 1 194 ? 4.016 -21.312 -6.77 1 98.5 194 ALA A C 1
ATOM 1438 O O . ALA A 1 194 ? 3.322 -21 -7.738 1 98.5 194 ALA A O 1
ATOM 1439 N N . VAL A 1 195 ? 4.492 -20.438 -5.926 1 98.56 195 VAL A N 1
ATOM 1440 C CA . VAL A 1 195 ? 4.113 -19.047 -6.047 1 98.56 195 VAL A CA 1
ATOM 1441 C C . VAL A 1 195 ? 5.359 -18.156 -5.961 1 98.56 195 VAL A C 1
ATOM 1443 O O . VAL A 1 195 ? 6.18 -18.328 -5.059 1 98.56 195 VAL A O 1
ATOM 1446 N N . LEU A 1 196 ? 5.57 -17.312 -6.918 1 98.5 196 LEU A N 1
ATOM 1447 C CA . LEU A 1 196 ? 6.508 -16.203 -6.871 1 98.5 196 LEU A CA 1
ATOM 1448 C C . LEU A 1 196 ? 5.762 -14.875 -6.719 1 98.5 196 LEU A C 1
ATOM 1450 O O . LEU A 1 196 ? 4.969 -14.5 -7.586 1 98.5 196 LEU A O 1
ATOM 1454 N N . LEU A 1 197 ? 5.949 -14.211 -5.605 1 97.69 197 LEU A N 1
ATOM 1455 C CA . LEU A 1 197 ? 5.227 -12.953 -5.441 1 97.69 197 LEU A CA 1
ATOM 1456 C C . LEU A 1 197 ? 6.172 -11.836 -5.004 1 97.69 197 LEU A C 1
ATOM 1458 O O . LEU A 1 197 ? 7.23 -12.102 -4.43 1 97.69 197 LEU A O 1
ATOM 1462 N N . SER A 1 198 ? 5.887 -10.648 -5.41 1 96.94 198 SER A N 1
ATOM 1463 C CA . SER A 1 198 ? 6.594 -9.461 -4.941 1 96.94 198 SER A CA 1
ATOM 1464 C C . SER A 1 198 ? 5.723 -8.625 -4.004 1 96.94 198 SER A C 1
ATOM 1466 O O . SER A 1 198 ? 4.492 -8.648 -4.113 1 96.94 198 SER A O 1
ATOM 1468 N N . THR A 1 199 ? 6.316 -7.992 -3.074 1 95.44 199 THR A N 1
ATOM 1469 C CA . THR A 1 199 ? 5.641 -7.047 -2.195 1 95.44 199 THR A CA 1
ATOM 1470 C C . THR A 1 199 ? 6.625 -6.004 -1.664 1 95.44 199 THR A C 1
ATOM 1472 O O . THR A 1 199 ? 7.824 -6.273 -1.562 1 95.44 199 THR A O 1
ATOM 1475 N N . HIS A 1 200 ? 6.094 -4.883 -1.36 1 93 200 HIS A N 1
ATOM 1476 C CA . HIS A 1 200 ? 6.91 -3.871 -0.7 1 93 200 HIS A CA 1
ATOM 1477 C C . HIS A 1 200 ? 6.738 -3.928 0.815 1 93 200 HIS A C 1
ATOM 1479 O O . HIS A 1 200 ? 7.312 -3.111 1.539 1 93 200 HIS A O 1
ATOM 1485 N N . GLN A 1 201 ? 6.074 -4.906 1.313 1 94 201 GLN A N 1
ATOM 1486 C CA . GLN A 1 201 ? 5.758 -5.031 2.732 1 94 201 GLN A CA 1
ATOM 1487 C C . GLN A 1 201 ? 6.359 -6.305 3.32 1 94 201 GLN A C 1
ATOM 1489 O O . GLN A 1 201 ? 5.793 -7.391 3.176 1 94 201 GLN A O 1
ATOM 1494 N N . PRO A 1 202 ? 7.426 -6.16 4.109 1 95 202 PRO A N 1
ATOM 1495 C CA . PRO A 1 202 ? 8.078 -7.348 4.668 1 95 202 PRO A CA 1
ATOM 1496 C C . PRO A 1 202 ? 7.148 -8.164 5.559 1 95 202 PRO A C 1
ATOM 1498 O O . PRO A 1 202 ? 7.27 -9.391 5.625 1 95 202 PRO A O 1
ATOM 1501 N N . GLU A 1 203 ? 6.223 -7.512 6.215 1 92.81 203 GLU A N 1
ATOM 1502 C CA . GLU A 1 203 ? 5.301 -8.227 7.09 1 92.81 203 GLU A CA 1
ATOM 1503 C C . GLU A 1 203 ? 4.422 -9.188 6.297 1 92.81 203 GLU A C 1
ATOM 1505 O O . GLU A 1 203 ? 4.047 -10.25 6.797 1 92.81 203 GLU A O 1
ATOM 1510 N N . HIS A 1 204 ? 4.07 -8.852 5.105 1 94.75 204 HIS A N 1
ATOM 1511 C CA . HIS A 1 204 ? 3.301 -9.742 4.238 1 94.75 204 HIS A CA 1
ATOM 1512 C C . HIS A 1 204 ? 4.133 -10.945 3.809 1 94.75 204 HIS A C 1
ATOM 1514 O O . HIS A 1 204 ? 3.648 -12.078 3.82 1 94.75 204 HIS A O 1
ATOM 1520 N N . ALA A 1 205 ? 5.379 -10.617 3.424 1 96.38 205 ALA A N 1
ATOM 1521 C CA . ALA A 1 205 ? 6.285 -11.703 3.047 1 96.38 205 ALA A CA 1
ATOM 1522 C C . ALA A 1 205 ? 6.438 -12.703 4.184 1 96.38 205 ALA A C 1
ATOM 1524 O O . ALA A 1 205 ? 6.348 -13.914 3.967 1 96.38 205 ALA A O 1
ATOM 1525 N N . LEU A 1 206 ? 6.613 -12.195 5.344 1 94.31 206 LEU A N 1
ATOM 1526 C CA . LEU A 1 206 ? 6.855 -13.039 6.508 1 94.31 206 LEU A CA 1
ATOM 1527 C C . LEU A 1 206 ? 5.621 -13.883 6.832 1 94.31 206 LEU A C 1
ATOM 1529 O O . LEU A 1 206 ? 5.73 -14.922 7.48 1 94.31 206 LEU A O 1
ATOM 1533 N N . GLN A 1 207 ? 4.516 -13.469 6.383 1 92.81 207 GLN A N 1
ATOM 1534 C CA . GLN A 1 207 ? 3.266 -14.164 6.672 1 92.81 207 GLN A CA 1
ATOM 1535 C C . GLN A 1 207 ? 3.078 -15.359 5.75 1 92.81 207 GLN A C 1
ATOM 1537 O O . GLN A 1 207 ? 2.553 -16.391 6.164 1 92.81 207 GLN A O 1
ATOM 1542 N N . VAL A 1 208 ? 3.574 -15.242 4.531 1 95.81 208 VAL A N 1
ATOM 1543 C CA . VAL A 1 208 ? 3.141 -16.281 3.6 1 95.81 208 VAL A CA 1
ATOM 1544 C C . VAL A 1 208 ? 4.355 -16.969 2.99 1 95.81 208 VAL A C 1
ATOM 1546 O O . VAL A 1 208 ? 4.246 -18.078 2.453 1 95.81 208 VAL A O 1
ATOM 1549 N N . ALA A 1 209 ? 5.48 -16.375 3.02 1 97.5 209 ALA A N 1
ATOM 1550 C CA . ALA A 1 209 ? 6.617 -16.859 2.246 1 97.5 209 ALA A CA 1
ATOM 1551 C C . ALA A 1 209 ? 7.34 -17.984 2.988 1 97.5 209 ALA A C 1
ATOM 1553 O O . ALA A 1 209 ? 7.535 -17.906 4.203 1 97.5 209 ALA A O 1
ATOM 1554 N N . ASP A 1 210 ? 7.68 -19.016 2.322 1 97.94 210 ASP A N 1
ATOM 1555 C CA . ASP A 1 210 ? 8.648 -19.984 2.824 1 97.94 210 ASP A CA 1
ATOM 1556 C C . ASP A 1 210 ? 10.07 -19.422 2.752 1 97.94 210 ASP A C 1
ATOM 1558 O O . ASP A 1 210 ? 10.844 -19.562 3.697 1 97.94 210 ASP A O 1
ATOM 1562 N N . ARG A 1 211 ? 10.281 -18.812 1.634 1 98.12 211 ARG A N 1
ATOM 1563 C CA . ARG A 1 211 ? 11.578 -18.188 1.393 1 98.12 211 ARG A CA 1
ATOM 1564 C C . ARG A 1 211 ? 11.398 -16.75 0.906 1 98.12 211 ARG A C 1
ATOM 1566 O O . ARG A 1 211 ? 10.375 -16.406 0.305 1 98.12 211 ARG A O 1
ATOM 1573 N N . ILE A 1 212 ? 12.383 -15.938 1.182 1 97.88 212 ILE A N 1
ATOM 1574 C CA . ILE A 1 212 ? 12.398 -14.539 0.766 1 97.88 212 ILE A CA 1
ATOM 1575 C C . ILE A 1 212 ? 13.695 -14.242 0.019 1 97.88 212 ILE A C 1
ATOM 1577 O O . ILE A 1 212 ? 14.773 -14.703 0.416 1 97.88 212 ILE A O 1
ATOM 1581 N N . ALA A 1 213 ? 13.586 -13.617 -1.058 1 97.25 213 ALA A N 1
ATOM 1582 C CA . ALA A 1 213 ? 14.719 -13.07 -1.799 1 97.25 213 ALA A CA 1
ATOM 1583 C C . ALA A 1 213 ? 14.781 -11.555 -1.652 1 97.25 213 ALA A C 1
ATOM 1585 O O . ALA A 1 213 ? 13.812 -10.852 -1.954 1 97.25 213 ALA A O 1
ATOM 1586 N N . LEU A 1 214 ? 15.891 -11.023 -1.168 1 97.25 214 LEU A N 1
ATOM 1587 C CA . LEU A 1 214 ? 16.109 -9.586 -1.063 1 97.25 214 LEU A CA 1
ATOM 1588 C C . LEU A 1 214 ? 16.828 -9.062 -2.303 1 97.25 214 LEU A C 1
ATOM 1590 O O . LEU A 1 214 ? 17.984 -9.414 -2.557 1 97.25 214 LEU A O 1
ATOM 1594 N N . LEU A 1 215 ? 16.094 -8.258 -2.971 1 94.94 215 LEU A N 1
ATOM 1595 C CA . LEU A 1 215 ? 16.641 -7.68 -4.195 1 94.94 215 LEU A CA 1
ATOM 1596 C C . LEU A 1 215 ? 17.016 -6.219 -3.986 1 94.94 215 LEU A C 1
ATOM 1598 O O . LEU A 1 215 ? 16.156 -5.383 -3.709 1 94.94 215 LEU A O 1
ATOM 1602 N N . GLY A 1 216 ? 18.266 -5.926 -3.98 1 90.5 216 GLY A N 1
ATOM 1603 C CA . GLY A 1 216 ? 18.75 -4.559 -3.896 1 90.5 216 GLY A CA 1
ATOM 1604 C C . GLY A 1 216 ? 19.266 -4.023 -5.223 1 90.5 216 GLY A C 1
ATOM 1605 O O . GLY A 1 216 ? 19.047 -4.633 -6.27 1 90.5 216 GLY A O 1
ATOM 1606 N N . ARG A 1 217 ? 19.938 -2.789 -4.969 1 80.44 217 ARG A N 1
ATOM 1607 C CA . ARG A 1 217 ? 20.594 -2.232 -6.148 1 80.44 217 ARG A CA 1
ATOM 1608 C C . ARG A 1 217 ? 21.75 -3.109 -6.594 1 80.44 217 ARG A C 1
ATOM 1610 O O . ARG A 1 217 ? 22.625 -3.453 -5.789 1 80.44 217 ARG A O 1
ATOM 1617 N N . GLY A 1 218 ? 21.688 -3.736 -7.758 1 78.06 218 GLY A N 1
ATOM 1618 C CA . GLY A 1 218 ? 22.781 -4.543 -8.289 1 78.06 218 GLY A CA 1
ATOM 1619 C C . GLY A 1 218 ? 22.469 -6.027 -8.305 1 78.06 218 GLY A C 1
ATOM 1620 O O . GLY A 1 218 ? 23.25 -6.82 -8.836 1 78.06 218 GLY A O 1
ATOM 1621 N N . GLY A 1 219 ? 21.469 -6.301 -7.469 1 86.38 219 GLY A N 1
ATOM 1622 C CA . GLY A 1 219 ? 21.109 -7.703 -7.594 1 86.38 219 GLY A CA 1
ATOM 1623 C C . GLY A 1 219 ? 20.625 -8.312 -6.289 1 86.38 219 GLY A C 1
ATOM 1624 O O . GLY A 1 219 ? 20.125 -7.605 -5.414 1 86.38 219 GLY A O 1
ATOM 1625 N N . LEU A 1 220 ? 20.719 -9.656 -6.203 1 91.94 220 LEU A N 1
ATOM 1626 C CA . LEU A 1 220 ? 20.234 -10.43 -5.07 1 91.94 220 LEU A CA 1
ATOM 1627 C C . LEU A 1 220 ? 21.172 -10.297 -3.877 1 91.94 220 LEU A C 1
ATOM 1629 O O . LEU A 1 220 ? 22.359 -10.609 -3.979 1 91.94 220 LEU A O 1
ATOM 1633 N N . GLN A 1 221 ? 20.688 -9.883 -2.807 1 93.88 221 GLN A N 1
ATOM 1634 C CA . GLN A 1 221 ? 21.484 -9.695 -1.603 1 93.88 221 GLN A CA 1
ATOM 1635 C C . GLN A 1 221 ? 21.422 -10.93 -0.704 1 93.88 221 GLN A C 1
ATOM 1637 O O . GLN A 1 221 ? 22.406 -11.266 -0.032 1 93.88 221 GLN A O 1
ATOM 1642 N N . ALA A 1 222 ? 20.328 -11.508 -0.684 1 95.12 222 ALA A N 1
ATOM 1643 C CA . ALA A 1 222 ? 20.109 -12.711 0.119 1 95.12 222 ALA A CA 1
ATOM 1644 C C . ALA A 1 222 ? 18.891 -13.484 -0.374 1 95.12 222 ALA A C 1
ATOM 1646 O O . ALA A 1 222 ? 18 -12.906 -0.99 1 95.12 222 ALA A O 1
ATOM 1647 N N . CYS A 1 223 ? 18.922 -14.773 -0.156 1 96.31 223 CYS A N 1
ATOM 1648 C CA . CYS A 1 223 ? 17.797 -15.648 -0.446 1 96.31 223 CYS A CA 1
ATOM 1649 C C . CYS A 1 223 ? 17.797 -16.875 0.457 1 96.31 223 CYS A C 1
ATOM 1651 O O . CYS A 1 223 ? 18.797 -17.609 0.506 1 96.31 223 CYS A O 1
ATOM 1653 N N . GLY A 1 224 ? 16.781 -17.047 1.153 1 96.81 224 GLY A N 1
ATOM 1654 C CA . GLY A 1 224 ? 16.688 -18.156 2.09 1 96.81 224 GLY A CA 1
ATOM 1655 C C . GLY A 1 224 ? 15.391 -18.188 2.865 1 96.81 224 GLY A C 1
ATOM 1656 O O . GLY A 1 224 ? 14.406 -17.562 2.463 1 96.81 224 GLY A O 1
ATOM 1657 N N . ALA A 1 225 ? 15.383 -19 3.885 1 97.06 225 ALA A N 1
ATOM 1658 C CA . ALA A 1 225 ? 14.195 -19.094 4.723 1 97.06 225 ALA A CA 1
ATOM 1659 C C . ALA A 1 225 ? 13.75 -17.719 5.211 1 97.06 225 ALA A C 1
ATOM 1661 O O . ALA A 1 225 ? 14.578 -16.906 5.613 1 97.06 225 ALA A O 1
ATOM 1662 N N . ALA A 1 226 ? 12.477 -17.438 5.195 1 95.81 226 ALA A N 1
ATOM 1663 C CA . ALA A 1 226 ? 11.906 -16.109 5.438 1 95.81 226 ALA A CA 1
ATOM 1664 C C . ALA A 1 226 ? 12.43 -15.523 6.742 1 95.81 226 ALA A C 1
ATOM 1666 O O . ALA A 1 226 ? 12.961 -14.406 6.754 1 95.81 226 ALA A O 1
ATOM 1667 N N . ALA A 1 227 ? 12.383 -16.266 7.809 1 91.38 227 ALA A N 1
ATOM 1668 C CA . ALA A 1 227 ? 12.75 -15.758 9.133 1 91.38 227 ALA A CA 1
ATOM 1669 C C . ALA A 1 227 ? 14.25 -15.5 9.227 1 91.38 227 ALA A C 1
ATOM 1671 O O . ALA A 1 227 ? 14.688 -14.672 10.023 1 91.38 227 ALA A O 1
ATOM 1672 N N . GLN A 1 228 ? 15.008 -16.188 8.391 1 94.38 228 GLN A N 1
ATOM 1673 C CA . GLN A 1 228 ? 16.469 -16.062 8.43 1 94.3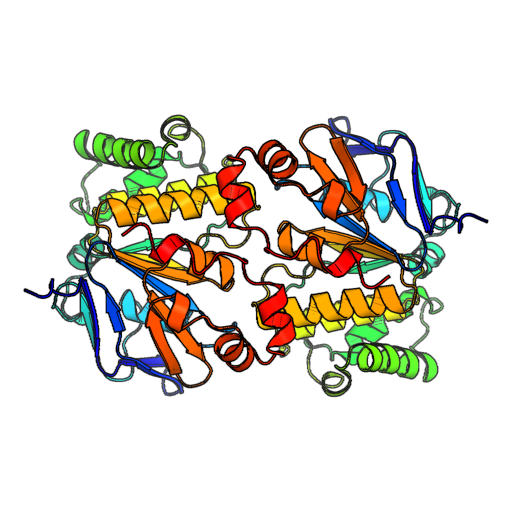8 228 GLN A CA 1
ATOM 1674 C C . GLN A 1 228 ? 16.938 -14.891 7.566 1 94.38 228 GLN A C 1
ATOM 1676 O O . GLN A 1 228 ? 17.984 -14.297 7.844 1 94.38 228 GLN A O 1
ATOM 1681 N N . VAL A 1 229 ? 16.156 -14.594 6.598 1 95.38 229 VAL A N 1
ATOM 1682 C CA . VAL A 1 229 ? 16.594 -13.609 5.617 1 95.38 229 VAL A CA 1
ATOM 1683 C C . VAL A 1 229 ? 16 -12.242 5.957 1 95.38 229 VAL A C 1
ATOM 1685 O O . VAL A 1 229 ? 16.703 -11.227 5.891 1 95.38 229 VAL A O 1
ATOM 1688 N N . ALA A 1 230 ? 14.758 -12.227 6.309 1 94.44 230 ALA A N 1
ATOM 1689 C CA . ALA A 1 230 ? 14.078 -10.961 6.582 1 94.44 230 ALA A CA 1
ATOM 1690 C C . ALA A 1 230 ? 14.289 -10.531 8.031 1 94.44 230 ALA A C 1
ATOM 1692 O O . ALA A 1 230 ? 13.328 -10.344 8.773 1 94.44 230 ALA A O 1
ATOM 1693 N N . THR A 1 231 ? 15.562 -10.312 8.367 1 94.94 231 THR A N 1
ATOM 1694 C CA . THR A 1 231 ? 15.914 -9.797 9.688 1 94.94 231 THR A CA 1
ATOM 1695 C C . THR A 1 231 ? 15.898 -8.273 9.703 1 94.94 231 THR A C 1
ATOM 1697 O O . THR A 1 231 ? 16.031 -7.637 8.656 1 94.94 231 THR A O 1
ATOM 1700 N N . PRO A 1 232 ? 15.719 -7.734 10.953 1 95.12 232 PRO A N 1
ATOM 1701 C CA . PRO A 1 232 ? 15.773 -6.27 11.031 1 95.12 232 PRO A CA 1
ATOM 1702 C C . PRO A 1 232 ? 17.062 -5.699 10.43 1 95.12 232 PRO A C 1
ATOM 1704 O O . PRO A 1 232 ? 17.016 -4.691 9.719 1 95.12 232 PRO A O 1
ATOM 1707 N N . ALA A 1 233 ? 18.141 -6.344 10.656 1 96.5 233 ALA A N 1
ATOM 1708 C CA . ALA A 1 233 ? 19.422 -5.879 10.141 1 96.5 233 ALA A CA 1
ATOM 1709 C C . ALA A 1 233 ? 19.453 -5.93 8.617 1 96.5 233 ALA A C 1
ATOM 1711 O O . ALA A 1 233 ? 19.828 -4.957 7.961 1 96.5 233 ALA A O 1
ATOM 1712 N N . ALA A 1 234 ? 19.047 -7.016 8.031 1 96.56 234 ALA A N 1
ATOM 1713 C CA . ALA A 1 234 ? 19.062 -7.191 6.578 1 96.56 234 ALA A CA 1
ATOM 1714 C C . ALA A 1 234 ? 18.109 -6.211 5.898 1 96.56 234 ALA A C 1
ATOM 1716 O O . ALA A 1 234 ? 18.453 -5.605 4.879 1 96.56 234 ALA A O 1
ATOM 1717 N N . LEU A 1 235 ? 16.953 -6.055 6.469 1 96.88 235 LEU A N 1
ATOM 1718 C CA . LEU A 1 235 ? 15.961 -5.148 5.898 1 96.88 235 LEU A CA 1
ATOM 1719 C C . LEU A 1 235 ? 16.422 -3.699 6.027 1 96.88 235 LEU A C 1
ATOM 1721 O O . LEU A 1 235 ? 16.188 -2.893 5.121 1 96.88 235 LEU A O 1
ATOM 1725 N N . ALA A 1 236 ? 17.016 -3.373 7.172 1 97.06 236 ALA A N 1
ATOM 1726 C CA . ALA A 1 236 ? 17.547 -2.027 7.363 1 97.06 236 ALA A CA 1
ATOM 1727 C C . ALA A 1 236 ? 18.578 -1.688 6.293 1 97.06 236 ALA A C 1
ATOM 1729 O O . ALA A 1 236 ? 18.562 -0.591 5.73 1 97.06 236 ALA A O 1
ATOM 1730 N N . ALA A 1 237 ? 19.391 -2.617 6.027 1 95.81 237 ALA A N 1
ATOM 1731 C CA . ALA A 1 237 ? 20.422 -2.436 5 1 95.81 237 ALA A CA 1
ATOM 1732 C C . ALA A 1 237 ? 19.781 -2.326 3.613 1 95.81 237 ALA A C 1
ATOM 1734 O O . ALA A 1 237 ? 20.172 -1.474 2.812 1 95.81 237 ALA A O 1
ATOM 1735 N N . LEU A 1 238 ? 18.844 -3.127 3.322 1 95.62 238 LEU A N 1
ATOM 1736 C CA . LEU A 1 238 ? 18.188 -3.174 2.02 1 95.62 238 LEU A CA 1
ATOM 1737 C C . LEU A 1 238 ? 17.484 -1.854 1.716 1 95.62 238 LEU A C 1
ATOM 1739 O O . LEU A 1 238 ? 17.547 -1.357 0.588 1 95.62 238 LEU A O 1
ATOM 1743 N N . TYR A 1 239 ? 16.859 -1.267 2.746 1 95.62 239 TYR A N 1
ATOM 1744 C CA . TYR A 1 239 ? 15.969 -0.139 2.498 1 95.62 239 TYR A CA 1
ATOM 1745 C C . TYR A 1 239 ? 16.594 1.167 2.967 1 95.62 239 TYR A C 1
ATOM 1747 O O . TYR A 1 239 ? 16 2.238 2.816 1 95.62 239 TYR A O 1
ATOM 1755 N N . GLY A 1 240 ? 17.734 1.148 3.547 1 94.12 240 GLY A N 1
ATOM 1756 C CA . GLY A 1 240 ? 18.469 2.342 3.943 1 94.12 240 GLY A CA 1
ATOM 1757 C C . GLY A 1 240 ? 17.844 3.061 5.125 1 94.12 240 GLY A C 1
ATOM 1758 O O . GLY A 1 240 ? 17.672 4.281 5.098 1 94.12 240 GLY A O 1
ATOM 1759 N N . VAL A 1 241 ? 17.438 2.279 6.156 1 95.5 241 VAL A N 1
ATOM 1760 C CA . VAL A 1 241 ? 16.859 2.816 7.387 1 95.5 241 VAL A CA 1
ATOM 1761 C C . VAL A 1 241 ? 17.516 2.156 8.594 1 95.5 241 VAL A C 1
ATOM 1763 O O . VAL A 1 241 ? 18.375 1.282 8.445 1 95.5 241 VAL A O 1
ATOM 1766 N N . SER A 1 242 ? 17.156 2.611 9.789 1 95.62 242 SER A N 1
ATOM 1767 C CA . SER A 1 242 ? 17.797 2.068 10.984 1 95.62 242 SER A CA 1
ATOM 1768 C C . SER A 1 242 ? 17.203 0.711 11.352 1 95.62 242 SER A C 1
ATOM 1770 O O . SER A 1 242 ? 16.016 0.453 11.117 1 95.62 242 SER A O 1
ATOM 1772 N N . GLU A 1 243 ? 18.047 -0.169 11.898 1 96 243 GLU A N 1
ATOM 1773 C CA . GLU A 1 243 ? 17.594 -1.48 12.352 1 96 243 GLU A CA 1
ATOM 1774 C C . GLU A 1 243 ? 16.5 -1.353 13.406 1 96 243 GLU A C 1
ATOM 1776 O O . GLU A 1 243 ? 15.539 -2.129 13.406 1 96 243 GLU A O 1
ATOM 1781 N N . ALA A 1 244 ? 16.641 -0.383 14.242 1 93.75 244 ALA A N 1
ATOM 1782 C CA . ALA A 1 244 ? 15.656 -0.159 15.297 1 93.75 244 ALA A CA 1
ATOM 1783 C C . ALA A 1 244 ? 14.289 0.191 14.719 1 93.75 244 ALA A C 1
ATOM 1785 O O . ALA A 1 244 ? 13.258 -0.292 15.195 1 93.75 244 ALA A O 1
ATOM 1786 N N . ALA A 1 245 ? 14.328 0.979 13.695 1 92.94 245 ALA A N 1
ATOM 1787 C CA . ALA A 1 245 ? 13.078 1.38 13.055 1 92.94 245 ALA A CA 1
ATOM 1788 C C . ALA A 1 245 ? 12.383 0.182 12.422 1 92.94 245 ALA A C 1
ATOM 1790 O O . ALA A 1 245 ? 11.156 0.061 12.492 1 92.94 245 ALA A O 1
ATOM 1791 N N . VAL A 1 246 ? 13.156 -0.668 11.844 1 93.62 246 VAL A N 1
ATOM 1792 C CA . VAL A 1 246 ? 12.609 -1.867 11.211 1 93.62 246 VAL A CA 1
ATOM 1793 C C . VAL A 1 246 ? 12.062 -2.807 12.281 1 93.62 246 VAL A C 1
ATOM 1795 O O . VAL A 1 246 ? 10.938 -3.305 12.172 1 93.62 246 VAL A O 1
ATOM 1798 N N . ALA A 1 247 ? 12.805 -3.023 13.297 1 90.88 247 ALA A N 1
ATOM 1799 C CA . ALA A 1 247 ? 12.414 -3.943 14.367 1 90.88 247 ALA A CA 1
ATOM 1800 C C . ALA A 1 247 ? 11.086 -3.537 14.984 1 90.88 247 ALA A C 1
ATOM 1802 O O . ALA A 1 247 ? 10.266 -4.395 15.336 1 90.88 247 ALA A O 1
ATOM 1803 N N . ALA A 1 248 ? 10.828 -2.312 15.023 1 87.31 248 ALA A N 1
ATOM 1804 C CA . ALA A 1 248 ? 9.625 -1.779 15.648 1 87.31 248 ALA A CA 1
ATOM 1805 C C . ALA A 1 248 ? 8.398 -2.033 14.781 1 87.31 248 ALA A C 1
ATOM 1807 O O . ALA A 1 248 ? 7.262 -1.888 15.242 1 87.31 248 ALA A O 1
ATOM 1808 N N . ARG A 1 249 ? 8.617 -2.443 13.586 1 88.31 249 ARG A N 1
ATOM 1809 C CA . ARG A 1 249 ? 7.512 -2.502 12.633 1 88.31 249 ARG A CA 1
ATOM 1810 C C . ARG A 1 249 ? 7.234 -3.939 12.203 1 88.31 249 ARG A C 1
ATOM 1812 O O . ARG A 1 249 ? 6.238 -4.211 11.531 1 88.31 249 ARG A O 1
ATOM 1819 N N . LEU A 1 250 ? 8.094 -4.84 12.516 1 87.38 250 LEU A N 1
ATOM 1820 C CA . LEU A 1 250 ? 7.906 -6.242 12.156 1 87.38 250 LEU A CA 1
ATOM 1821 C C . LEU A 1 250 ? 7.074 -6.965 13.211 1 87.38 250 LEU A C 1
ATOM 1823 O O . LEU A 1 250 ? 7.113 -6.605 14.391 1 87.38 250 LEU A O 1
ATOM 1827 N N . PRO A 1 251 ? 6.316 -7.957 12.812 1 79.25 251 PRO A N 1
ATOM 1828 C CA . PRO A 1 251 ? 5.508 -8.711 13.773 1 79.25 251 PRO A CA 1
ATOM 1829 C C . PRO A 1 251 ? 6.355 -9.461 14.805 1 79.25 251 PRO A C 1
ATOM 1831 O O . PRO A 1 251 ? 7.504 -9.805 14.523 1 79.25 251 PRO A O 1
ATOM 1834 N N . ALA A 1 252 ? 5.953 -9.492 16.172 1 64.5 252 ALA A N 1
ATOM 1835 C CA . ALA A 1 252 ? 6.66 -10.094 17.297 1 64.5 252 ALA A CA 1
ATOM 1836 C C . ALA A 1 252 ? 6.961 -11.562 17.031 1 64.5 252 ALA A C 1
ATOM 1838 O O . ALA A 1 252 ? 8.016 -12.07 17.422 1 64.5 252 ALA A O 1
ATOM 1839 N N . ASP A 1 253 ? 5.953 -12.43 16.75 1 60.75 253 ASP A N 1
ATOM 1840 C CA . ASP A 1 253 ? 6.055 -13.883 16.828 1 60.75 253 ASP A CA 1
ATOM 1841 C C . ASP A 1 253 ? 6.699 -14.461 15.57 1 60.75 253 ASP A C 1
ATOM 1843 O O . ASP A 1 253 ? 6.324 -15.539 15.117 1 60.75 253 ASP A O 1
ATOM 1847 N N . LEU A 1 254 ? 7.469 -13.82 14.961 1 54.09 254 LEU A N 1
ATOM 1848 C CA . LEU A 1 254 ? 8.062 -14.484 13.812 1 54.09 254 LEU A CA 1
ATOM 1849 C C . LEU A 1 254 ? 8.648 -15.836 14.211 1 54.09 254 LEU A C 1
ATOM 1851 O O . LEU A 1 254 ? 8.688 -16.766 13.398 1 54.09 254 LEU A O 1
ATOM 1855 N N . ASP A 1 255 ? 9.141 -16.016 15.344 1 47.5 255 ASP A N 1
ATOM 1856 C CA . ASP A 1 255 ? 9.742 -17.281 15.773 1 47.5 255 ASP A CA 1
ATOM 1857 C C . ASP A 1 255 ? 8.672 -18.359 15.922 1 47.5 255 ASP A C 1
ATOM 1859 O O . ASP A 1 255 ? 9 -19.547 15.984 1 47.5 255 ASP A O 1
ATOM 1863 N N . ARG A 1 256 ? 7.473 -18.141 16.375 1 40.47 256 ARG A N 1
ATOM 1864 C CA . ARG A 1 256 ? 6.641 -19.266 16.797 1 40.47 256 ARG A CA 1
ATOM 1865 C C . ARG A 1 256 ? 6.238 -20.141 15.617 1 40.47 256 ARG A C 1
ATOM 1867 O O . ARG A 1 256 ? 5.672 -21.219 15.797 1 40.47 256 ARG A O 1
ATOM 1874 N N . ARG A 1 257 ? 5.98 -19.688 14.406 1 38.12 257 ARG A N 1
ATOM 1875 C CA . ARG A 1 257 ? 5.527 -20.609 13.375 1 38.12 257 ARG A CA 1
ATOM 1876 C C . ARG A 1 257 ? 6.59 -21.672 13.086 1 38.12 257 ARG A C 1
ATOM 1878 O O . ARG A 1 257 ? 6.43 -22.484 12.172 1 38.12 257 ARG A O 1
ATOM 1885 N N . ARG A 1 258 ? 7.75 -21.5 13.523 1 38.09 258 ARG A N 1
ATOM 1886 C CA . ARG A 1 258 ? 8.695 -22.594 13.414 1 38.09 258 ARG A CA 1
ATOM 1887 C C . ARG A 1 258 ? 8.148 -23.859 14.086 1 38.09 258 ARG A C 1
ATOM 1889 O O . ARG A 1 258 ? 8.547 -24.969 13.734 1 38.09 258 ARG A O 1
ATOM 1896 N N . GLY A 1 259 ? 7.621 -23.672 15.352 1 32.03 259 GLY A N 1
ATOM 1897 C CA . GLY A 1 259 ? 7.496 -24.891 16.125 1 32.03 259 GLY A CA 1
ATOM 1898 C C . GLY A 1 259 ? 6.387 -25.797 15.625 1 32.03 259 GLY A C 1
ATOM 1899 O O . GLY A 1 259 ? 6.145 -26.859 16.203 1 32.03 259 GLY A O 1
ATOM 1900 N N . GLY A 1 260 ? 5.352 -25.328 15.016 1 27.06 260 GLY A N 1
ATOM 1901 C CA . GLY A 1 260 ? 4.441 -26.438 14.758 1 27.06 260 GLY A CA 1
ATOM 1902 C C . GLY A 1 260 ? 4.914 -27.344 13.641 1 27.06 260 GLY A C 1
ATOM 1903 O O . GLY A 1 260 ? 4.324 -27.375 12.562 1 27.06 260 GLY A O 1
ATOM 1904 N N . ILE A 1 261 ? 6.145 -27.391 13.305 1 21.75 261 ILE A N 1
ATOM 1905 C CA . ILE A 1 261 ? 6.477 -28.734 12.859 1 21.75 261 ILE A CA 1
ATOM 1906 C C . ILE A 1 261 ? 6.531 -29.688 14.055 1 21.75 261 ILE A C 1
ATOM 1908 O O . ILE A 1 261 ? 7.078 -29.344 15.102 1 21.75 261 ILE A O 1
ATOM 1912 N N . MET B 1 1 ? -5.262 23.75 31.844 1 45.38 1 MET B N 1
ATOM 1913 C CA . MET B 1 1 ? -6.484 23.953 31.078 1 45.38 1 MET B CA 1
ATOM 1914 C C . MET B 1 1 ? -6.484 23.125 29.797 1 45.38 1 MET B C 1
ATOM 1916 O O . MET B 1 1 ? -5.438 22.938 29.188 1 45.38 1 MET B O 1
ATOM 1920 N N . PRO B 1 2 ? -7.523 22.344 29.578 1 58.94 2 PRO B N 1
ATOM 1921 C CA . PRO B 1 2 ? -7.434 21.516 28.375 1 58.94 2 PRO B CA 1
ATOM 1922 C C . PRO B 1 2 ? -7.168 22.312 27.109 1 58.94 2 PRO B C 1
ATOM 1924 O O . PRO B 1 2 ? -7.668 23.438 26.969 1 58.94 2 PRO B O 1
ATOM 1927 N N . THR B 1 3 ? -6.004 22.109 26.469 1 77 3 THR B N 1
ATOM 1928 C CA . THR B 1 3 ? -5.602 22.844 25.281 1 77 3 THR B CA 1
ATOM 1929 C C . THR B 1 3 ? -6.719 22.828 24.234 1 77 3 THR B C 1
ATOM 1931 O O . THR B 1 3 ? -7.367 21.812 24.016 1 77 3 THR B O 1
ATOM 1934 N N . ALA B 1 4 ? -7.16 23.969 23.922 1 90.44 4 ALA B N 1
ATOM 1935 C CA . ALA B 1 4 ? -8.195 24.141 22.906 1 90.44 4 ALA B CA 1
ATOM 1936 C C . ALA B 1 4 ? -7.906 23.297 21.672 1 90.44 4 ALA B C 1
ATOM 1938 O O . ALA B 1 4 ? -6.762 23.234 21.219 1 90.44 4 ALA B O 1
ATOM 1939 N N . PRO B 1 5 ? -8.891 22.578 21.234 1 96.25 5 PRO B N 1
ATOM 1940 C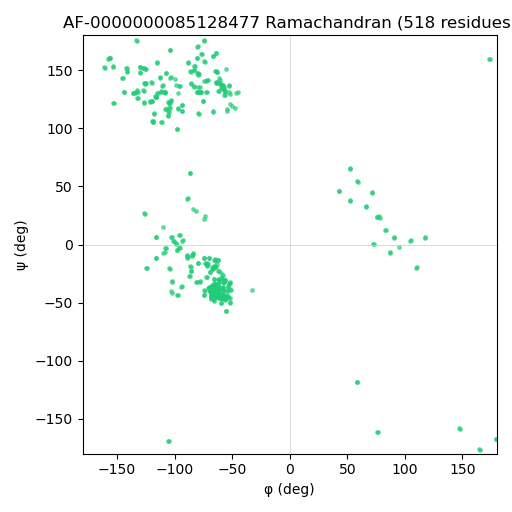 CA . PRO B 1 5 ? -8.664 21.734 20.062 1 96.25 5 PRO B CA 1
ATOM 1941 C C . PRO B 1 5 ? -8.352 22.531 18.812 1 96.25 5 PRO B C 1
ATOM 1943 O O . PRO B 1 5 ? -8.914 23.609 18.609 1 96.25 5 PRO B O 1
ATOM 1946 N N . VAL B 1 6 ? -7.445 22.062 18.062 1 97.88 6 VAL B N 1
ATOM 1947 C CA . VAL B 1 6 ? -7.109 22.656 16.766 1 97.88 6 VAL B CA 1
ATOM 1948 C C . VAL B 1 6 ? -8.203 22.328 15.75 1 97.88 6 VAL B C 1
ATOM 1950 O O . VAL B 1 6 ? -8.586 23.172 14.938 1 97.88 6 VAL B O 1
ATOM 1953 N N . LEU B 1 7 ? -8.727 21.109 15.773 1 98 7 LEU B N 1
ATOM 1954 C CA . LEU B 1 7 ? -9.828 20.625 14.945 1 98 7 LEU B CA 1
ATOM 1955 C C . LEU B 1 7 ? -10.938 20.031 15.812 1 98 7 LEU B C 1
ATOM 1957 O O . LEU B 1 7 ? -10.664 19.297 16.766 1 98 7 LEU B O 1
ATOM 1961 N N . GLN B 1 8 ? -12.125 20.328 15.453 1 97.94 8 GLN B N 1
ATOM 1962 C CA . GLN B 1 8 ? -13.281 19.719 16.094 1 97.94 8 GLN B CA 1
ATOM 1963 C C . GLN B 1 8 ? -14.398 19.469 15.078 1 97.94 8 GLN B C 1
ATOM 1965 O O . GLN B 1 8 ? -14.695 20.312 14.242 1 97.94 8 GLN B O 1
ATOM 1970 N N . THR B 1 9 ? -14.906 18.297 15.102 1 96.94 9 THR B N 1
ATOM 1971 C CA . THR B 1 9 ? -16.156 18 14.406 1 96.94 9 THR B CA 1
ATOM 1972 C C . THR B 1 9 ? -17.297 17.797 15.406 1 96.94 9 THR B C 1
ATOM 1974 O O . THR B 1 9 ? -17.109 17.141 16.438 1 96.94 9 THR B O 1
ATOM 1977 N N . LEU B 1 10 ? -18.375 18.453 15.164 1 96.38 10 LEU B N 1
ATOM 1978 C CA . LEU B 1 10 ? -19.516 18.391 16.062 1 96.38 10 LEU B CA 1
ATOM 1979 C C . LEU B 1 10 ? -20.734 17.797 15.359 1 96.38 10 LEU B C 1
ATOM 1981 O O . LEU B 1 10 ? -21.312 18.438 14.469 1 96.38 10 LEU B O 1
ATOM 1985 N N . ALA B 1 11 ? -21.156 16.562 15.836 1 95 11 ALA B N 1
ATOM 1986 C CA . ALA B 1 11 ? -22.281 15.844 15.242 1 95 11 ALA B CA 1
ATOM 1987 C C . ALA B 1 11 ? -22.219 15.906 13.719 1 95 11 ALA B C 1
ATOM 1989 O O . ALA B 1 11 ? -23.234 16.203 13.07 1 95 11 ALA B O 1
ATOM 1990 N N . LEU B 1 12 ? -21.078 15.672 13.211 1 95 12 LEU B N 1
ATOM 1991 C CA . LEU B 1 12 ? -20.844 15.883 11.789 1 95 12 LEU B CA 1
ATOM 1992 C C . LEU B 1 12 ? -21.438 14.742 10.961 1 95 12 LEU B C 1
ATOM 1994 O O . LEU B 1 12 ? -21.266 13.57 11.312 1 95 12 LEU B O 1
ATOM 1998 N N . ALA B 1 13 ? -22.141 15.078 9.984 1 94.5 13 ALA B N 1
ATOM 1999 C CA . ALA B 1 13 ? -22.594 14.148 8.953 1 94.5 13 ALA B CA 1
ATOM 2000 C C . ALA B 1 13 ? -22.016 14.508 7.59 1 94.5 13 ALA B C 1
ATOM 2002 O O . ALA B 1 13 ? -22.047 15.672 7.18 1 94.5 13 ALA B O 1
ATOM 2003 N N . THR B 1 14 ? -21.422 13.5 7.012 1 93.31 14 THR B N 1
ATOM 2004 C CA . THR B 1 14 ? -20.797 13.719 5.707 1 93.31 14 THR B CA 1
ATOM 2005 C C . THR B 1 14 ? -21.5 12.883 4.633 1 93.31 14 THR B C 1
ATOM 2007 O O . THR B 1 14 ? -22.141 11.875 4.941 1 93.31 14 THR B O 1
ATOM 2010 N N . GLY B 1 15 ? -21.375 13.312 3.408 1 90.69 15 GLY B N 1
ATOM 2011 C CA . GLY B 1 15 ? -21.938 12.609 2.27 1 90.69 15 GLY B CA 1
ATOM 2012 C C . GLY B 1 15 ? -22 13.461 1.014 1 90.69 15 GLY B C 1
ATOM 2013 O O . GLY B 1 15 ? -21.359 14.508 0.939 1 90.69 15 GLY B O 1
ATOM 2014 N N . HIS B 1 16 ? -22.594 12.812 0.018 1 85.25 16 HIS B N 1
ATOM 2015 C CA . HIS B 1 16 ? -22.812 13.5 -1.253 1 85.25 16 HIS B CA 1
ATOM 2016 C C . HIS B 1 16 ? -24.312 13.641 -1.551 1 85.25 16 HIS B C 1
ATOM 2018 O O . HIS B 1 16 ? -25.031 12.648 -1.571 1 85.25 16 HIS B O 1
ATOM 2024 N N . GLY B 1 17 ? -24.594 14.883 -1.801 1 79.5 17 GLY B N 1
ATOM 2025 C CA . GLY B 1 17 ? -26.016 15.102 -2.002 1 79.5 17 GLY B CA 1
ATOM 2026 C C . GLY B 1 17 ? -26.859 14.688 -0.811 1 79.5 17 GLY B C 1
ATOM 2027 O O . GLY B 1 17 ? -26.656 15.188 0.3 1 79.5 17 GLY B O 1
ATOM 2028 N N . ARG B 1 18 ? -27.766 13.688 -1.071 1 77.25 18 ARG B N 1
ATOM 2029 C CA . ARG B 1 18 ? -28.641 13.219 -0.009 1 77.25 18 ARG B CA 1
ATOM 2030 C C . ARG B 1 18 ? -28.141 11.914 0.589 1 77.25 18 ARG B C 1
ATOM 2032 O O . ARG B 1 18 ? -28.734 11.391 1.54 1 77.25 18 ARG B O 1
ATOM 2039 N N . ARG B 1 19 ? -27.031 11.453 0.146 1 81.56 19 ARG B N 1
ATOM 2040 C CA . ARG B 1 19 ? -26.531 10.164 0.614 1 81.56 19 ARG B CA 1
ATOM 2041 C C . ARG B 1 19 ? -25.516 10.336 1.739 1 81.56 19 ARG B C 1
ATOM 2043 O O . ARG B 1 19 ? -24.453 10.93 1.539 1 81.56 19 ARG B O 1
ATOM 2050 N N . HIS B 1 20 ? -25.953 9.781 2.875 1 86.19 20 HIS B N 1
ATOM 2051 C CA . HIS B 1 20 ? -25.062 9.82 4.031 1 86.19 20 HIS B CA 1
ATOM 2052 C C . HIS B 1 20 ? -23.969 8.773 3.924 1 86.19 20 HIS B C 1
ATOM 2054 O O . HIS B 1 20 ? -24.25 7.609 3.607 1 86.19 20 HIS B O 1
ATOM 2060 N N . VAL B 1 21 ? -22.812 9.234 4.145 1 83.38 21 VAL B N 1
ATOM 2061 C CA . VAL B 1 21 ? -21.688 8.32 4.191 1 83.38 21 VAL B CA 1
ATOM 2062 C C . VAL B 1 21 ? -21.281 8.07 5.641 1 83.38 21 VAL B C 1
ATOM 2064 O O . VAL B 1 21 ? -20.953 6.938 6.016 1 83.38 21 VAL B O 1
ATOM 2067 N N . SER B 1 22 ? -21.297 9.109 6.457 1 88.19 22 SER B N 1
ATOM 2068 C CA . SER B 1 22 ? -21.031 9.016 7.891 1 88.19 22 SER B CA 1
ATOM 2069 C C . SER B 1 22 ? -21.922 9.961 8.68 1 88.19 22 SER B C 1
ATOM 2071 O O . SER B 1 22 ? -22.328 11.008 8.172 1 88.19 22 SER B O 1
ATOM 2073 N N . GLN B 1 23 ? -22.172 9.516 9.938 1 88 23 GLN B N 1
ATOM 2074 C CA . GLN B 1 23 ? -23.031 10.359 10.766 1 88 23 GLN B CA 1
ATOM 2075 C C . GLN B 1 23 ? -22.547 10.391 12.211 1 88 23 GLN B C 1
ATOM 2077 O O . GLN B 1 23 ? -21.906 9.438 12.68 1 88 23 GLN B O 1
ATOM 2082 N N . GLY B 1 24 ? -22.859 11.57 12.758 1 85.75 24 GLY B N 1
ATOM 2083 C CA . GLY B 1 24 ? -22.625 11.727 14.188 1 85.75 24 GLY B CA 1
ATOM 2084 C C . GLY B 1 24 ? -21.156 11.688 14.562 1 85.75 24 GLY B C 1
ATOM 2085 O O . GLY B 1 24 ? -20.781 11.133 15.594 1 85.75 24 GLY B O 1
ATOM 2086 N N . LEU B 1 25 ? -20.281 12.172 13.688 1 91.56 25 LEU B N 1
ATOM 2087 C CA . LEU B 1 25 ? -18.844 12.141 13.922 1 91.56 25 LEU B CA 1
ATOM 2088 C C . LEU B 1 25 ? -18.422 13.258 14.867 1 91.56 25 LEU B C 1
ATOM 2090 O O . LEU B 1 25 ? -18.594 14.438 14.547 1 91.56 25 LEU B O 1
ATOM 2094 N N . ASP B 1 26 ? -18 12.93 16.016 1 95.25 26 ASP B N 1
ATOM 2095 C CA . ASP B 1 26 ? -17.406 13.852 16.984 1 95.25 26 ASP B CA 1
ATOM 2096 C C . ASP B 1 26 ? -15.914 13.562 17.156 1 95.25 26 ASP B C 1
ATOM 2098 O O . ASP B 1 26 ? -15.547 12.547 17.766 1 95.25 26 ASP B O 1
ATOM 2102 N N . LEU B 1 27 ? -15.117 14.391 16.609 1 96.31 27 LEU B N 1
ATOM 2103 C CA . LEU B 1 27 ? -13.664 14.273 16.688 1 96.31 27 LEU B CA 1
ATOM 2104 C C . LEU B 1 27 ? -13.047 15.57 17.188 1 96.31 27 LEU B C 1
ATOM 2106 O O . LEU B 1 27 ? -13.602 16.656 16.984 1 96.31 27 LEU B O 1
ATOM 2110 N N . ALA B 1 28 ? -11.93 15.438 17.828 1 97.38 28 ALA B N 1
ATOM 2111 C CA . ALA B 1 28 ? -11.133 16.594 18.234 1 97.38 28 ALA B CA 1
ATOM 2112 C C . ALA B 1 28 ? -9.641 16.266 18.156 1 97.38 28 ALA B C 1
ATOM 2114 O O . ALA B 1 28 ? -9.227 15.148 18.453 1 97.38 28 ALA B O 1
ATOM 2115 N N . ILE B 1 29 ? -8.906 17.203 17.781 1 98 29 ILE B N 1
ATOM 2116 C CA . ILE B 1 29 ? -7.453 17.078 17.75 1 98 29 ILE B CA 1
ATOM 2117 C C . ILE B 1 29 ? -6.82 18.312 18.406 1 98 29 ILE B C 1
ATOM 2119 O O . ILE B 1 29 ? -7.215 19.438 18.125 1 98 29 ILE B O 1
ATOM 2123 N N . THR B 1 30 ? -5.895 18.094 19.266 1 97.88 30 THR B N 1
ATOM 2124 C CA . THR B 1 30 ? -5.16 19.188 19.891 1 97.88 30 THR B CA 1
ATOM 2125 C C . THR B 1 30 ? -3.764 19.328 19.297 1 97.88 30 THR B C 1
ATOM 2127 O O . THR B 1 30 ? -3.332 18.469 18.516 1 97.88 30 THR B O 1
ATOM 2130 N N . ALA B 1 31 ? -3.104 20.438 19.594 1 97.5 31 ALA B N 1
ATOM 2131 C CA . ALA B 1 31 ? -1.72 20.625 19.172 1 97.5 31 ALA B CA 1
ATOM 2132 C C . ALA B 1 31 ? -0.827 19.5 19.688 1 97.5 31 ALA B C 1
ATOM 2134 O O . ALA B 1 31 ? -0.968 19.062 20.828 1 97.5 31 ALA B O 1
ATOM 2135 N N . GLY B 1 32 ? 0.022 19 18.797 1 97.69 32 GLY B N 1
ATOM 2136 C CA . GLY B 1 32 ? 0.956 17.953 19.188 1 97.69 32 GLY B CA 1
ATOM 2137 C C . GLY B 1 32 ? 0.315 16.594 19.281 1 97.69 32 GLY B C 1
ATOM 2138 O O . GLY B 1 32 ? 0.789 15.727 20.031 1 97.69 32 GLY B O 1
ATOM 2139 N N . GLU B 1 33 ? -0.764 16.391 18.578 1 98.19 33 GLU B N 1
ATOM 2140 C CA . GLU B 1 33 ? -1.479 15.117 18.578 1 98.19 33 GLU B CA 1
ATOM 2141 C C . GLU B 1 33 ? -1.662 14.586 17.156 1 98.19 33 GLU B C 1
ATOM 2143 O O . GLU B 1 33 ? -1.961 15.344 16.234 1 98.19 33 GLU B O 1
ATOM 2148 N N . VAL B 1 34 ? -1.485 13.32 17.031 1 98.5 34 VAL B N 1
ATOM 2149 C CA . VAL B 1 34 ? -1.8 12.648 15.781 1 98.5 34 VAL B CA 1
ATOM 2150 C C . VAL B 1 34 ? -3.059 11.797 15.953 1 98.5 34 VAL B C 1
ATOM 2152 O O . VAL B 1 34 ? -3.1 10.898 16.797 1 98.5 34 VAL B O 1
ATOM 2155 N N . LEU B 1 35 ? -4.078 12.141 15.234 1 98.56 35 LEU B N 1
ATOM 2156 C CA . LEU B 1 35 ? -5.266 11.305 15.102 1 98.56 35 LEU B CA 1
ATOM 2157 C C . LEU B 1 35 ? -5.277 10.586 13.758 1 98.56 35 LEU B C 1
ATOM 2159 O O . LEU B 1 35 ? -5.195 11.219 12.711 1 98.56 35 LEU B O 1
ATOM 2163 N N . CYS B 1 36 ? -5.375 9.289 13.789 1 98.25 36 CYS B N 1
ATOM 2164 C CA . CYS B 1 36 ? -5.371 8.492 12.57 1 98.25 36 CYS B CA 1
ATOM 2165 C C . CYS B 1 36 ? -6.754 7.906 12.297 1 98.25 36 CYS B C 1
ATOM 2167 O O . CYS B 1 36 ? -7.398 7.379 13.203 1 98.25 36 CYS B O 1
ATOM 2169 N N . LEU B 1 37 ? -7.172 8.07 11.133 1 97.12 37 LEU B N 1
ATOM 2170 C CA . LEU B 1 37 ? -8.422 7.477 10.672 1 97.12 37 LEU B CA 1
ATOM 2171 C C . LEU B 1 37 ? -8.172 6.133 10 1 97.12 37 LEU B C 1
ATOM 2173 O O . LEU B 1 37 ? -7.426 6.055 9.023 1 97.12 37 LEU B O 1
ATOM 2177 N N . LEU B 1 38 ? -8.766 5.09 10.539 1 96.94 38 LEU B N 1
ATOM 2178 C CA . LEU B 1 38 ? -8.727 3.756 9.953 1 96.94 38 LEU B CA 1
ATOM 2179 C C . LEU B 1 38 ? -10.109 3.338 9.461 1 96.94 38 LEU B C 1
ATOM 2181 O O . LEU B 1 38 ? -11.117 3.611 10.117 1 96.94 38 LEU B O 1
ATOM 2185 N N . GLY B 1 39 ? -10.164 2.666 8.406 1 95 39 GLY B N 1
ATOM 2186 C CA . GLY B 1 39 ? -11.398 2.154 7.836 1 95 39 GLY B CA 1
ATOM 2187 C C . GLY B 1 39 ? -11.203 1.505 6.48 1 95 39 GLY B C 1
ATOM 2188 O O . GLY B 1 39 ? -10.203 1.757 5.805 1 95 39 GLY B O 1
ATOM 2189 N N . PRO B 1 40 ? -12.125 0.685 6.098 1 94.06 40 PRO B N 1
ATOM 2190 C CA . PRO B 1 40 ? -12.031 0.045 4.781 1 94.06 40 PRO B CA 1
ATOM 2191 C C . PRO B 1 40 ? -12.164 1.039 3.631 1 94.06 40 PRO B C 1
ATOM 2193 O O . PRO B 1 40 ? -12.555 2.189 3.848 1 94.06 40 PRO B O 1
ATOM 2196 N N . ASN B 1 41 ? -11.719 0.56 2.496 1 89.75 41 ASN B N 1
ATOM 2197 C CA . ASN B 1 41 ? -11.938 1.377 1.307 1 89.75 41 ASN B CA 1
ATOM 2198 C C . ASN B 1 41 ? -13.414 1.678 1.095 1 89.75 41 ASN B C 1
ATOM 2200 O O . ASN B 1 41 ? -14.266 0.807 1.288 1 89.75 41 ASN B O 1
ATOM 2204 N N . GLY B 1 42 ? -13.75 2.906 0.836 1 87.12 42 GLY B N 1
ATOM 2205 C CA . GLY B 1 42 ? -15.125 3.281 0.52 1 87.12 42 GLY B CA 1
ATOM 2206 C C . GLY B 1 42 ? -15.938 3.662 1.742 1 87.12 42 GLY B C 1
ATOM 2207 O O . GLY B 1 42 ? -17.109 4.004 1.629 1 87.12 42 GLY B O 1
ATOM 2208 N N . CYS B 1 43 ? -15.336 3.727 2.852 1 89.81 43 CYS B N 1
ATOM 2209 C CA . CYS B 1 43 ? -16.125 3.959 4.062 1 89.81 43 CYS B CA 1
ATOM 2210 C C . CYS B 1 43 ? -16.359 5.449 4.277 1 89.81 43 CYS B C 1
ATOM 2212 O O . CYS B 1 43 ? -17.078 5.836 5.207 1 89.81 43 CYS B O 1
ATOM 2214 N N . GLY B 1 44 ? -15.672 6.266 3.482 1 89.81 44 GLY B N 1
ATOM 2215 C CA . GLY B 1 44 ? -15.984 7.684 3.574 1 89.81 44 GLY B CA 1
ATOM 2216 C C . GLY B 1 44 ? -14.805 8.516 4.043 1 89.81 44 GLY B C 1
ATOM 2217 O O . GLY B 1 44 ? -14.961 9.703 4.336 1 89.81 44 GLY B O 1
ATOM 2218 N N . LYS B 1 45 ? -13.633 7.949 4.199 1 92.56 45 LYS B N 1
ATOM 2219 C CA . LYS B 1 45 ? -12.469 8.688 4.676 1 92.56 45 LYS B CA 1
ATOM 2220 C C . LYS B 1 45 ? -12.219 9.93 3.824 1 92.56 45 LYS B C 1
ATOM 2222 O O . LYS B 1 45 ? -12.039 11.031 4.355 1 92.56 45 LYS B O 1
ATOM 2227 N N . THR B 1 46 ? -12.297 9.766 2.492 1 89.44 46 THR B N 1
ATOM 2228 C CA . THR B 1 46 ? -12.039 10.859 1.561 1 89.44 46 THR B CA 1
ATOM 2229 C C . THR B 1 46 ? -13.125 11.922 1.673 1 89.44 46 THR B C 1
ATOM 2231 O O . THR B 1 46 ? -12.828 13.125 1.638 1 89.44 46 THR B O 1
ATOM 2234 N N . THR B 1 47 ? -14.344 11.516 1.79 1 91.38 47 THR B N 1
ATOM 2235 C CA . THR B 1 47 ? -15.453 12.445 1.96 1 91.38 47 THR B CA 1
ATOM 2236 C C . THR B 1 47 ? -15.281 13.258 3.244 1 91.38 47 THR B C 1
ATOM 2238 O O . THR B 1 47 ? -15.477 14.477 3.246 1 91.38 47 THR B O 1
ATOM 2241 N N . LEU B 1 48 ? -14.906 12.586 4.281 1 93.88 48 LEU B N 1
ATOM 2242 C CA . LEU B 1 48 ? -14.656 13.258 5.551 1 93.88 48 LEU B CA 1
ATOM 2243 C C . LEU B 1 48 ? -13.531 14.281 5.406 1 93.88 48 LEU B C 1
ATOM 2245 O O . LEU B 1 48 ? -13.656 15.414 5.871 1 93.88 48 LEU B O 1
ATOM 2249 N N . PHE B 1 49 ? -12.422 13.93 4.754 1 95.25 49 PHE B N 1
ATOM 2250 C CA . PHE B 1 49 ? -11.289 14.836 4.574 1 95.25 49 PHE B CA 1
ATOM 2251 C C . PHE B 1 49 ? -11.695 16.062 3.762 1 95.25 49 PHE B C 1
ATOM 2253 O O . PHE B 1 49 ? -11.336 17.188 4.105 1 95.25 49 PHE B O 1
ATOM 2260 N N . ARG B 1 50 ? -12.477 15.836 2.77 1 93.06 50 ARG B N 1
ATOM 2261 C CA . ARG B 1 50 ? -12.945 16.953 1.955 1 93.06 50 ARG B CA 1
ATOM 2262 C C . ARG B 1 50 ? -13.812 17.906 2.773 1 93.06 50 ARG B C 1
ATOM 2264 O O . ARG B 1 50 ? -13.75 19.125 2.586 1 93.06 50 ARG B O 1
ATOM 2271 N N . THR B 1 51 ? -14.57 17.344 3.631 1 94.75 51 THR B N 1
ATOM 2272 C CA . THR B 1 51 ? -15.422 18.141 4.496 1 94.75 51 THR B CA 1
ATOM 2273 C C . THR B 1 51 ? -14.578 18.938 5.5 1 94.75 51 THR B C 1
ATOM 2275 O O . THR B 1 51 ? -14.805 20.125 5.703 1 94.75 51 THR B O 1
ATOM 2278 N N . VAL B 1 52 ? -13.617 18.281 6.07 1 95.81 52 VAL B N 1
ATOM 2279 C CA . VAL B 1 52 ? -12.719 18.906 7.039 1 95.81 52 VAL B CA 1
ATOM 2280 C C . VAL B 1 52 ? -11.938 20.031 6.363 1 95.81 52 VAL B C 1
ATOM 2282 O O . VAL B 1 52 ? -11.711 21.078 6.965 1 95.81 52 VAL B O 1
ATOM 2285 N N . LEU B 1 53 ? -11.617 19.844 5.074 1 94.88 53 LEU B N 1
ATOM 2286 C CA . LEU B 1 53 ? -10.82 20.812 4.32 1 94.88 53 LEU B CA 1
ATOM 2287 C C . LEU B 1 53 ? -11.703 21.922 3.766 1 94.88 53 LEU B C 1
ATOM 2289 O O . LEU B 1 53 ? -11.203 22.859 3.127 1 94.88 53 LEU B O 1
ATOM 2293 N N . GLY B 1 54 ? -12.992 21.781 3.906 1 93.38 54 GLY B N 1
ATOM 2294 C CA . GLY B 1 54 ? -13.914 22.797 3.443 1 93.38 54 GLY B CA 1
ATOM 2295 C C . GLY B 1 54 ? -14.234 22.688 1.965 1 93.38 54 GLY B C 1
ATOM 2296 O O . GLY B 1 54 ? -14.805 23.609 1.376 1 93.38 54 GLY B O 1
ATOM 2297 N N . LEU B 1 55 ? -13.867 21.609 1.38 1 90.75 55 LEU B N 1
ATOM 2298 C CA . LEU B 1 55 ? -14.102 21.391 -0.043 1 90.75 55 LEU B CA 1
ATOM 2299 C C . LEU B 1 55 ? -15.484 20.812 -0.285 1 90.75 55 LEU B C 1
ATOM 2301 O O . LEU B 1 55 ? -15.984 20.828 -1.412 1 90.75 55 LEU B O 1
ATOM 2305 N N . LEU B 1 56 ? -16.078 20.25 0.729 1 91.88 56 LEU B N 1
ATOM 2306 C CA . LEU B 1 56 ? -17.422 19.688 0.72 1 91.88 56 LEU B CA 1
ATOM 2307 C C . LEU B 1 56 ? -18.203 20.141 1.949 1 91.88 56 LEU B C 1
ATOM 2309 O O . LEU B 1 56 ? -17.703 20.078 3.07 1 91.88 56 LEU B O 1
ATOM 2313 N N . ALA B 1 57 ? -19.391 20.609 1.754 1 93.38 57 ALA B N 1
ATOM 2314 C CA . ALA B 1 57 ? -20.203 21.062 2.877 1 93.38 57 ALA B CA 1
ATOM 2315 C C . ALA B 1 57 ? -20.719 19.875 3.693 1 93.38 57 ALA B C 1
ATOM 2317 O O . ALA B 1 57 ? -21.109 18.859 3.131 1 93.38 57 ALA B O 1
ATOM 2318 N N . PRO B 1 58 ? -20.734 20.031 4.996 1 95.31 58 PRO B N 1
ATOM 2319 C CA . PRO B 1 58 ? -21.375 18.984 5.801 1 95.31 58 PRO B CA 1
ATOM 2320 C C . PRO B 1 58 ? -22.859 18.844 5.512 1 95.31 58 PRO B C 1
ATOM 2322 O O . PRO B 1 58 ? -23.516 19.828 5.129 1 95.31 58 PRO B O 1
ATOM 2325 N N . LEU B 1 59 ? -23.328 17.578 5.668 1 94.5 59 LEU B N 1
ATOM 2326 C CA . LEU B 1 59 ? -24.766 17.359 5.562 1 94.5 59 LEU B CA 1
ATOM 2327 C C . LEU B 1 59 ? -25.484 17.781 6.844 1 94.5 59 LEU B C 1
ATOM 2329 O O . LEU B 1 59 ? -26.641 18.188 6.809 1 94.5 59 LEU B O 1
ATOM 2333 N N . ALA B 1 60 ? -24.812 17.641 7.922 1 95 60 ALA B N 1
ATOM 2334 C CA . ALA B 1 60 ? -25.266 18.078 9.242 1 95 60 ALA B CA 1
ATOM 2335 C C . ALA B 1 60 ? -24.062 18.281 10.18 1 95 60 ALA B C 1
ATOM 2337 O O . ALA B 1 60 ? -22.953 17.859 9.875 1 95 60 ALA B O 1
ATOM 2338 N N . GLY B 1 61 ? -24.281 19.047 11.227 1 96.06 61 GLY B N 1
ATOM 2339 C CA . GLY B 1 61 ? -23.188 19.328 12.141 1 96.06 61 GLY B CA 1
ATOM 2340 C C . GLY B 1 61 ? -22.203 20.359 11.594 1 96.06 61 GLY B C 1
ATOM 2341 O O . GLY B 1 61 ? -22.562 21.156 10.727 1 96.06 61 GLY B O 1
ATOM 2342 N N . GLU B 1 62 ? -21 20.375 12.195 1 96.62 62 GLU B N 1
ATOM 2343 C CA . GLU B 1 62 ? -20.047 21.359 11.695 1 96.62 62 GLU B CA 1
ATOM 2344 C C . GLU B 1 62 ? -18.609 20.938 12 1 96.62 62 GLU B C 1
ATOM 2346 O O . GLU B 1 62 ? -18.375 20.047 12.836 1 96.62 62 GLU B O 1
ATOM 2351 N N . VAL B 1 63 ? -17.75 21.484 11.305 1 97.5 63 VAL B N 1
ATOM 2352 C CA . VAL B 1 63 ? -16.312 21.359 11.508 1 97.5 63 VAL B CA 1
ATOM 2353 C C . VAL B 1 63 ? -15.75 22.703 11.969 1 97.5 63 VAL B C 1
ATOM 2355 O O . VAL B 1 63 ? -16.047 23.75 11.383 1 97.5 63 VAL B O 1
ATOM 2358 N N . ARG B 1 64 ? -14.961 22.641 13.016 1 97.94 64 ARG B N 1
ATOM 2359 C CA . ARG B 1 64 ? -14.289 23.844 13.5 1 97.94 64 ARG B CA 1
ATOM 2360 C C . ARG B 1 64 ? -12.773 23.688 13.469 1 97.94 64 ARG B C 1
ATOM 2362 O O . ARG B 1 64 ? -12.258 22.609 13.781 1 97.94 64 ARG B O 1
ATOM 2369 N N . VAL B 1 65 ? -12.102 24.719 13.07 1 97.19 65 VAL B N 1
ATOM 2370 C CA . VAL B 1 65 ? -10.656 24.828 13.156 1 97.19 65 VAL B CA 1
ATOM 2371 C C . VAL B 1 65 ? -10.273 26.047 14 1 97.19 65 VAL B C 1
ATOM 2373 O O . VAL B 1 65 ? -10.727 27.156 13.727 1 97.19 65 VAL B O 1
ATOM 2376 N N . GLN B 1 66 ? -9.539 25.734 14.984 1 96.81 66 GLN B N 1
ATOM 2377 C CA . GLN B 1 66 ? -9.18 26.766 15.945 1 96.81 66 GLN B CA 1
ATOM 2378 C C . GLN B 1 66 ? -10.414 27.5 16.453 1 96.81 66 GLN B C 1
ATOM 2380 O O . GLN B 1 66 ? -10.438 28.734 16.5 1 96.81 66 GLN B O 1
ATOM 2385 N N . GLY B 1 67 ? -11.414 26.734 16.625 1 96 67 GLY B N 1
ATOM 2386 C CA . GLY B 1 67 ? -12.609 27.234 17.281 1 96 67 GLY B CA 1
ATOM 2387 C C . GLY B 1 67 ? -13.586 27.891 16.328 1 96 67 GLY B C 1
ATOM 2388 O O . GLY B 1 67 ? -14.719 28.219 16.703 1 96 67 GLY B O 1
ATOM 2389 N N . GLN B 1 68 ? -13.219 28.062 15.141 1 96.44 68 GLN B N 1
ATOM 2390 C CA . GLN B 1 68 ? -14.055 28.75 14.164 1 96.44 68 GLN B CA 1
ATOM 2391 C C . GLN B 1 68 ? -14.594 27.766 13.117 1 96.44 68 GLN B C 1
ATOM 2393 O O . GLN B 1 68 ? -13.859 26.922 12.617 1 96.44 68 GLN B O 1
ATOM 2398 N N . PRO B 1 69 ? -15.891 27.938 12.805 1 96.69 69 PRO B N 1
ATOM 2399 C CA . PRO B 1 69 ? -16.438 27.078 11.75 1 96.69 69 PRO B CA 1
ATOM 2400 C C . PRO B 1 69 ? -15.695 27.234 10.422 1 96.69 69 PRO B C 1
ATOM 2402 O O . PRO B 1 69 ? -15.375 28.344 10.016 1 96.69 69 PRO B O 1
ATOM 2405 N N . VAL B 1 70 ? -15.438 26.156 9.781 1 95.56 70 VAL B N 1
ATOM 2406 C CA . VAL B 1 70 ? -14.641 26.125 8.555 1 95.56 70 VAL B CA 1
ATOM 2407 C C . VAL B 1 70 ? -15.273 27.031 7.508 1 95.56 70 VAL B C 1
ATOM 2409 O O . VAL B 1 70 ? -14.562 27.766 6.816 1 95.56 70 VAL B O 1
ATOM 2412 N N . HIS B 1 71 ? -16.578 27.047 7.398 1 91.44 71 HIS B N 1
ATOM 2413 C CA . HIS B 1 71 ? -17.266 27.812 6.363 1 91.44 71 HIS B CA 1
ATOM 2414 C C . HIS B 1 71 ? -17.188 29.312 6.641 1 91.44 71 HIS B C 1
ATOM 2416 O O . HIS B 1 71 ? -17.469 30.125 5.762 1 91.44 71 HIS B O 1
ATOM 2422 N N . SER B 1 72 ? -16.844 29.672 7.816 1 93.94 72 SER B N 1
ATOM 2423 C CA . SER B 1 72 ? -16.812 31.078 8.188 1 93.94 72 SER B CA 1
ATOM 2424 C C . SER B 1 72 ? -15.445 31.688 7.891 1 93.94 72 SER B C 1
ATOM 2426 O O . SER B 1 72 ? -15.289 32.906 7.914 1 93.94 72 SER B O 1
ATOM 2428 N N . TRP B 1 73 ? -14.469 30.906 7.555 1 93.12 73 TRP B N 1
ATOM 2429 C CA . TRP B 1 73 ? -13.141 31.422 7.207 1 93.12 73 TRP B CA 1
ATOM 2430 C C . TRP B 1 73 ? -13.117 31.953 5.777 1 93.12 73 TRP B C 1
ATOM 2432 O O . TRP B 1 73 ? -13.641 31.297 4.859 1 93.12 73 TRP B O 1
ATOM 2442 N N . PRO B 1 74 ? -12.5 33.125 5.637 1 90.25 74 PRO B N 1
ATOM 2443 C CA . PRO B 1 74 ? -12.102 33.406 4.254 1 90.25 74 PRO B CA 1
ATOM 2444 C C . PRO B 1 74 ? -11.133 32.375 3.699 1 90.25 74 PRO B C 1
ATOM 2446 O O . PRO B 1 74 ? -10.266 31.875 4.426 1 90.25 74 PRO B O 1
ATOM 2449 N N . ARG B 1 75 ? -11.258 32.031 2.506 1 84.38 75 ARG B N 1
ATOM 2450 C CA . ARG B 1 75 ? -10.508 30.969 1.874 1 84.38 75 ARG B CA 1
ATOM 2451 C C . ARG B 1 75 ? -9.008 31.141 2.082 1 84.38 75 ARG B C 1
ATOM 2453 O O . ARG B 1 75 ? -8.305 30.188 2.445 1 84.38 75 ARG B O 1
ATOM 2460 N N . ALA B 1 76 ? -8.523 32.312 1.893 1 84.06 76 ALA B N 1
ATOM 2461 C CA . ALA B 1 76 ? -7.094 32.625 2.016 1 84.06 76 ALA B CA 1
ATOM 2462 C C . ALA B 1 76 ? -6.613 32.406 3.449 1 84.06 76 ALA B C 1
ATOM 2464 O O . ALA B 1 76 ? -5.516 31.891 3.676 1 84.06 76 ALA B O 1
ATOM 2465 N N . GLU B 1 77 ? -7.383 32.812 4.348 1 90.69 77 GLU B N 1
ATOM 2466 C CA . GLU B 1 77 ? -7.023 32.656 5.754 1 90.69 77 GLU B CA 1
ATOM 2467 C C . GLU B 1 77 ? -7.062 31.172 6.1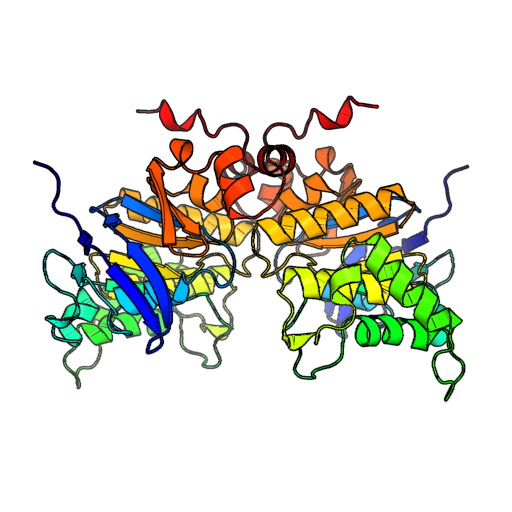68 1 90.69 77 GLU B C 1
ATOM 2469 O O . GLU B 1 77 ? -6.203 30.719 6.922 1 90.69 77 GLU B O 1
ATOM 2474 N N . PHE B 1 78 ? -8.07 30.469 5.676 1 92.31 78 PHE B N 1
ATOM 2475 C CA . PHE B 1 78 ? -8.188 29.047 5.984 1 92.31 78 PHE B CA 1
ATOM 2476 C C . PHE B 1 78 ? -6.969 28.281 5.477 1 92.31 78 PHE B C 1
ATOM 2478 O O . PHE B 1 78 ? -6.473 27.375 6.148 1 92.31 78 PHE B O 1
ATOM 2485 N N . ALA B 1 79 ? -6.512 28.703 4.359 1 87.81 79 ALA B N 1
ATOM 2486 C CA . ALA B 1 79 ? -5.355 28.062 3.738 1 87.81 79 ALA B CA 1
ATOM 2487 C C . ALA B 1 79 ? -4.105 28.234 4.594 1 87.81 79 ALA B C 1
ATOM 2489 O O . ALA B 1 79 ? -3.145 27.484 4.461 1 87.81 79 ALA B O 1
ATOM 2490 N N . ARG B 1 80 ? -4.133 29.172 5.469 1 91.5 80 ARG B N 1
ATOM 2491 C CA . ARG B 1 80 ? -3.012 29.406 6.371 1 91.5 80 ARG B CA 1
ATOM 2492 C C . ARG B 1 80 ? -3.152 28.594 7.652 1 91.5 80 ARG B C 1
ATOM 2494 O O . ARG B 1 80 ? -2.221 28.531 8.453 1 91.5 80 ARG B O 1
ATOM 2501 N N . ARG B 1 81 ? -4.27 28 7.832 1 94.12 81 ARG B N 1
ATOM 2502 C CA . ARG B 1 81 ? -4.535 27.281 9.078 1 94.12 81 ARG B CA 1
ATOM 2503 C C . ARG B 1 81 ? -4.383 25.781 8.898 1 94.12 81 ARG B C 1
ATOM 2505 O O . ARG B 1 81 ? -4.055 25.062 9.844 1 94.12 81 ARG B O 1
ATOM 2512 N N . VAL B 1 82 ? -4.715 25.359 7.707 1 96.25 82 VAL B N 1
ATOM 2513 C CA . VAL B 1 82 ? -4.758 23.922 7.457 1 96.25 82 VAL B CA 1
ATOM 2514 C C . VAL B 1 82 ? -3.893 23.578 6.242 1 96.25 82 VAL B C 1
ATOM 2516 O O . VAL B 1 82 ? -4.062 24.172 5.172 1 96.25 82 VAL B O 1
ATOM 2519 N N . GLY B 1 83 ? -2.904 22.703 6.445 1 96 83 GLY B N 1
ATOM 2520 C CA . GLY B 1 83 ? -2.15 22.109 5.348 1 96 83 GLY B CA 1
ATOM 2521 C C . GLY B 1 83 ? -2.682 20.766 4.918 1 96 83 GLY B C 1
ATOM 2522 O O . GLY B 1 83 ? -3.074 19.953 5.754 1 96 83 GLY B O 1
ATOM 2523 N N . TYR B 1 84 ? -2.75 20.609 3.643 1 94.94 84 TYR B N 1
ATOM 2524 C CA . TYR B 1 84 ? -3.219 19.344 3.086 1 94.94 84 TYR B CA 1
ATOM 2525 C C . TYR B 1 84 ? -2.105 18.641 2.316 1 94.94 84 TYR B C 1
ATOM 2527 O O . TYR B 1 84 ? -1.411 19.266 1.511 1 94.94 84 TYR B O 1
ATOM 2535 N N . VAL B 1 85 ? -1.927 17.359 2.637 1 95.88 85 VAL B N 1
ATOM 2536 C CA . VAL B 1 85 ? -0.962 16.5 1.948 1 95.88 85 VAL B CA 1
ATOM 2537 C C . VAL B 1 85 ? -1.688 15.344 1.273 1 95.88 85 VAL B C 1
ATOM 2539 O O . VAL B 1 85 ? -2.064 14.367 1.933 1 95.88 85 VAL B O 1
ATOM 2542 N N . PRO B 1 86 ? -1.839 15.375 -0.052 1 91.69 86 PRO B N 1
ATOM 2543 C CA . PRO B 1 86 ? -2.443 14.25 -0.771 1 91.69 86 PRO B CA 1
ATOM 2544 C C . PRO B 1 86 ? -1.484 13.078 -0.938 1 91.69 86 PRO B C 1
ATOM 2546 O O . PRO B 1 86 ? -0.298 13.188 -0.622 1 91.69 86 PRO B O 1
ATOM 2549 N N . GLN B 1 87 ? -2.098 11.93 -1.281 1 86.62 87 GLN B N 1
ATOM 2550 C CA . GLN B 1 87 ? -1.232 10.82 -1.678 1 86.62 87 GLN B CA 1
ATOM 2551 C C . GLN B 1 87 ? -0.316 11.227 -2.83 1 86.62 87 GLN B C 1
ATOM 2553 O O . GLN B 1 87 ? -0.77 11.812 -3.814 1 86.62 87 GLN B O 1
ATOM 2558 N N . ALA B 1 88 ? 0.953 10.922 -2.648 1 81.81 88 ALA B N 1
ATOM 2559 C CA . ALA B 1 88 ? 1.934 11.336 -3.648 1 81.81 88 ALA B CA 1
ATOM 2560 C C . ALA B 1 88 ? 1.643 10.695 -5 1 81.81 88 ALA B C 1
ATOM 2562 O O . ALA B 1 88 ? 1.289 9.516 -5.07 1 81.81 88 ALA B O 1
ATOM 2563 N N . GLN B 1 89 ? 1.65 11.492 -6.035 1 76.75 89 GLN B N 1
ATOM 2564 C CA . GLN B 1 89 ? 1.512 11.031 -7.41 1 76.75 89 GLN B CA 1
ATOM 2565 C C . GLN B 1 89 ? 2.67 11.523 -8.273 1 76.75 89 GLN B C 1
ATOM 2567 O O . GLN B 1 89 ? 3.369 12.469 -7.91 1 76.75 89 GLN B O 1
ATOM 2572 N N . ALA B 1 90 ? 2.914 10.703 -9.258 1 74.44 90 ALA B N 1
ATOM 2573 C CA . ALA B 1 90 ? 3.926 11.164 -10.211 1 74.44 90 ALA B CA 1
ATOM 2574 C C . ALA B 1 90 ? 3.545 12.516 -10.805 1 74.44 90 ALA B C 1
ATOM 2576 O O . ALA B 1 90 ? 2.371 12.766 -11.086 1 74.44 90 ALA B O 1
ATOM 2577 N N . GLY B 1 91 ? 4.566 13.469 -10.711 1 69.38 91 GLY B N 1
ATOM 2578 C CA . GLY B 1 91 ? 4.344 14.766 -11.336 1 69.38 91 GLY B CA 1
ATOM 2579 C C . GLY B 1 91 ? 4.629 14.766 -12.828 1 69.38 91 GLY B C 1
ATOM 2580 O O . GLY B 1 91 ? 5.395 13.93 -13.32 1 69.38 91 GLY B O 1
ATOM 2581 N N . VAL B 1 92 ? 3.965 15.664 -13.445 1 64.19 92 VAL B N 1
ATOM 2582 C CA . VAL B 1 92 ? 4.148 15.75 -14.891 1 64.19 92 VAL B CA 1
ATOM 2583 C C . VAL B 1 92 ? 5.035 16.938 -15.234 1 64.19 92 VAL B C 1
ATOM 2585 O O . VAL B 1 92 ? 5.66 16.969 -16.297 1 64.19 92 VAL B O 1
ATOM 2588 N N . PHE B 1 93 ? 5.105 17.891 -14.281 1 69.31 93 PHE B N 1
ATOM 2589 C CA . PHE B 1 93 ? 5.895 19.078 -14.547 1 69.31 93 PHE B CA 1
ATOM 2590 C C . PHE B 1 93 ? 7.223 19.031 -13.805 1 69.31 93 PHE B C 1
ATOM 2592 O O . PHE B 1 93 ? 7.285 18.562 -12.672 1 69.31 93 PHE B O 1
ATOM 2599 N N . GLY B 1 94 ? 8.234 19.5 -14.375 1 81.31 94 GLY B N 1
ATOM 2600 C CA . GLY B 1 94 ? 9.594 19.375 -13.883 1 81.31 94 GLY B CA 1
ATOM 2601 C C . GLY B 1 94 ? 10 20.484 -12.938 1 81.31 94 GLY B C 1
ATOM 2602 O O . GLY B 1 94 ? 11.109 21.016 -13.031 1 81.31 94 GLY B O 1
ATOM 2603 N N . PHE B 1 95 ? 9.172 20.984 -12 1 85 95 PHE B N 1
ATOM 2604 C CA . PHE B 1 95 ? 9.555 21.969 -10.977 1 85 95 PHE B CA 1
ATOM 2605 C C . PHE B 1 95 ? 10.586 21.375 -10.023 1 85 95 PHE B C 1
ATOM 2607 O O . PHE B 1 95 ? 10.594 20.156 -9.789 1 85 95 PHE B O 1
ATOM 2614 N N . GLU B 1 96 ? 11.367 22.297 -9.578 1 93 96 GLU B N 1
ATOM 2615 C CA . GLU B 1 96 ? 12.297 21.859 -8.539 1 93 96 GLU B CA 1
ATOM 2616 C C . GLU B 1 96 ? 11.578 21.641 -7.211 1 93 96 GLU B C 1
ATOM 2618 O O . GLU B 1 96 ? 10.516 22.234 -6.965 1 93 96 GLU B O 1
ATOM 2623 N N . ALA B 1 97 ? 12.18 20.828 -6.371 1 95.94 97 ALA B N 1
ATOM 2624 C CA . ALA B 1 97 ? 11.609 20.562 -5.055 1 95.94 97 ALA B CA 1
ATOM 2625 C C . ALA B 1 97 ? 11.352 21.859 -4.293 1 95.94 97 ALA B C 1
ATOM 2627 O O . ALA B 1 97 ? 10.266 22.047 -3.732 1 95.94 97 ALA B O 1
ATOM 2628 N N . LEU B 1 98 ? 12.289 22.734 -4.332 1 95.19 98 LEU B N 1
ATOM 2629 C CA . LEU B 1 98 ? 12.156 24 -3.617 1 95.19 98 LEU B CA 1
ATOM 2630 C C . LEU B 1 98 ? 10.992 24.812 -4.172 1 95.19 98 LEU B C 1
ATOM 2632 O O . LEU B 1 98 ? 10.227 25.406 -3.406 1 95.19 98 LEU B O 1
ATOM 2636 N N . ASP B 1 99 ? 10.812 24.812 -5.473 1 89.62 99 ASP B N 1
ATOM 2637 C CA . ASP B 1 99 ? 9.711 25.531 -6.102 1 89.62 99 ASP B CA 1
ATOM 2638 C C . ASP B 1 99 ? 8.359 24.953 -5.695 1 89.62 99 ASP B C 1
ATOM 2640 O O . ASP B 1 99 ? 7.41 25.688 -5.445 1 89.62 99 ASP B O 1
ATOM 2644 N N . MET B 1 100 ? 8.367 23.656 -5.637 1 91 100 MET B N 1
ATOM 2645 C CA . MET B 1 100 ? 7.152 22.984 -5.188 1 91 100 MET B CA 1
ATOM 2646 C C . MET B 1 100 ? 6.773 23.438 -3.781 1 91 100 MET B C 1
ATOM 2648 O O . MET B 1 100 ? 5.605 23.734 -3.514 1 91 100 MET B O 1
ATOM 2652 N N . VAL B 1 101 ? 7.762 23.531 -2.902 1 94.62 101 VAL B N 1
ATOM 2653 C CA . VAL B 1 101 ? 7.523 23.922 -1.519 1 94.62 101 VAL B CA 1
ATOM 2654 C C . VAL B 1 101 ? 7.125 25.391 -1.466 1 94.62 101 VAL B C 1
ATOM 2656 O O . VAL B 1 101 ? 6.223 25.781 -0.714 1 94.62 101 VAL B O 1
ATOM 2659 N N . LEU B 1 102 ? 7.75 26.172 -2.301 1 90.88 102 LEU B N 1
ATOM 2660 C CA . LEU B 1 102 ? 7.488 27.609 -2.336 1 90.88 102 LEU B CA 1
ATOM 2661 C C . LEU B 1 102 ? 6.039 27.891 -2.713 1 90.88 102 LEU B C 1
ATOM 2663 O O . LEU B 1 102 ? 5.461 28.891 -2.271 1 90.88 102 LEU B O 1
ATOM 2667 N N . MET B 1 103 ? 5.465 27.016 -3.488 1 87.38 103 MET B N 1
ATOM 2668 C CA . MET B 1 103 ? 4.055 27.156 -3.852 1 87.38 103 MET B CA 1
ATOM 2669 C C . MET B 1 103 ? 3.172 27.156 -2.609 1 87.38 103 MET B C 1
ATOM 2671 O O . MET B 1 103 ? 2.061 27.688 -2.635 1 87.38 103 MET B O 1
ATOM 2675 N N . GLY B 1 104 ? 3.621 26.578 -1.562 1 89.06 104 GLY B N 1
ATOM 2676 C CA . GLY B 1 104 ? 2.885 26.578 -0.308 1 89.06 104 GLY B CA 1
ATOM 2677 C C . GLY B 1 104 ? 2.783 27.953 0.325 1 89.06 104 GLY B C 1
ATOM 2678 O O . GLY B 1 104 ? 1.919 28.188 1.173 1 89.06 104 GLY B O 1
ATOM 2679 N N . ARG B 1 105 ? 3.658 28.797 -0.104 1 88.19 105 ARG B N 1
ATOM 2680 C CA . ARG B 1 105 ? 3.65 30.156 0.437 1 88.19 105 ARG B CA 1
ATOM 2681 C C . ARG B 1 105 ? 2.576 31 -0.232 1 88.19 105 ARG B C 1
ATOM 2683 O O . ARG B 1 105 ? 2.238 32.094 0.258 1 88.19 105 ARG B O 1
ATOM 2690 N N . ALA B 1 106 ? 2.047 30.547 -1.371 1 73.56 106 ALA B N 1
ATOM 2691 C CA . ALA B 1 106 ? 1.086 31.312 -2.15 1 73.56 106 ALA B CA 1
ATOM 2692 C C . ALA B 1 106 ? -0.096 31.75 -1.289 1 73.56 106 ALA B C 1
ATOM 2694 O O . ALA B 1 106 ? -0.647 32.844 -1.485 1 73.56 106 ALA B O 1
ATOM 2695 N N . ALA B 1 107 ? -0.431 30.891 -0.425 1 64.69 107 ALA B N 1
ATOM 2696 C CA . ALA B 1 107 ? -1.532 31.234 0.47 1 64.69 107 ALA B CA 1
ATOM 2697 C C . ALA B 1 107 ? -1.163 32.406 1.361 1 64.69 107 ALA B C 1
ATOM 2699 O O . ALA B 1 107 ? -2.041 33.062 1.928 1 64.69 107 ALA B O 1
ATOM 2700 N N . ARG B 1 108 ? 0.057 32.75 1.438 1 68.38 108 ARG B N 1
ATOM 2701 C CA . ARG B 1 108 ? 0.518 33.75 2.367 1 68.38 108 ARG B CA 1
ATOM 2702 C C . ARG B 1 108 ? 0.933 35.031 1.622 1 68.38 108 ARG B C 1
ATOM 2704 O O . ARG B 1 108 ? 1.228 36.062 2.244 1 68.38 108 ARG B O 1
ATOM 2711 N N . LEU B 1 109 ? 0.926 34.875 0.323 1 67.19 109 LEU B N 1
ATOM 2712 C CA . LEU B 1 109 ? 1.373 36 -0.493 1 67.19 109 LEU B CA 1
ATOM 2713 C C . LEU B 1 109 ? 0.184 36.781 -1.042 1 67.19 109 LEU B C 1
ATOM 2715 O O . LEU B 1 109 ? -0.856 36.188 -1.355 1 67.19 109 LEU B O 1
ATOM 2719 N N . PRO B 1 110 ? 0.405 38.062 -1.058 1 58.5 110 PRO B N 1
ATOM 2720 C CA . PRO B 1 110 ? -0.594 38.812 -1.819 1 58.5 110 PRO B CA 1
ATOM 2721 C C . PRO B 1 110 ? -0.66 38.375 -3.285 1 58.5 110 PRO B C 1
ATOM 2723 O O . PRO B 1 110 ? 0.307 37.844 -3.816 1 58.5 110 PRO B O 1
ATOM 2726 N N . ALA B 1 111 ? -1.93 38.188 -4 1 56.03 111 ALA B N 1
ATOM 2727 C CA . ALA B 1 111 ? -2.256 37.656 -5.324 1 56.03 111 ALA B CA 1
ATOM 2728 C C . ALA B 1 111 ? -1.158 37.969 -6.332 1 56.03 111 ALA B C 1
ATOM 2730 O O . ALA B 1 111 ? -0.834 37.156 -7.195 1 56.03 111 ALA B O 1
ATOM 2731 N N . LEU B 1 112 ? -0.5 39.094 -6.398 1 55.25 112 LEU B N 1
ATOM 2732 C CA . LEU B 1 112 ? 0.438 39.5 -7.441 1 55.25 112 LEU B CA 1
ATOM 2733 C C . LEU B 1 112 ? 1.864 39.531 -6.902 1 55.25 112 LEU B C 1
ATOM 2735 O O . LEU B 1 112 ? 2.779 40 -7.59 1 55.25 112 LEU B O 1
ATOM 2739 N N . ALA B 1 113 ? 2.029 38.906 -5.742 1 65.31 113 ALA B N 1
ATOM 2740 C CA . ALA B 1 113 ? 3.367 39.062 -5.176 1 65.31 113 ALA B CA 1
ATOM 2741 C C . ALA B 1 113 ? 4.246 37.875 -5.5 1 65.31 113 ALA B C 1
ATOM 2743 O O . ALA B 1 113 ? 3.752 36.75 -5.602 1 65.31 113 ALA B O 1
ATOM 2744 N N . ARG B 1 114 ? 5.406 38.219 -5.988 1 66.19 114 ARG B N 1
ATOM 2745 C CA . ARG B 1 114 ? 6.441 37.219 -6.145 1 66.19 114 ARG B CA 1
ATOM 2746 C C . ARG B 1 114 ? 7.008 36.781 -4.793 1 66.19 114 ARG B C 1
ATOM 2748 O O . ARG B 1 114 ? 7.09 37.594 -3.871 1 66.19 114 ARG B O 1
ATOM 2755 N N . PRO B 1 115 ? 7.301 35.5 -4.645 1 70.75 115 PRO B N 1
ATOM 2756 C CA . PRO B 1 115 ? 7.906 35.062 -3.383 1 70.75 115 PRO B CA 1
ATOM 2757 C C . PRO B 1 115 ? 9.148 35.875 -3.012 1 70.75 115 PRO B C 1
ATOM 2759 O O . PRO B 1 115 ? 9.977 36.156 -3.877 1 70.75 115 PRO B O 1
ATOM 2762 N N . SER B 1 116 ? 9.172 36.312 -1.837 1 82.75 116 SER B N 1
ATOM 2763 C CA . SER B 1 116 ? 10.297 37.094 -1.317 1 82.75 116 SER B CA 1
ATOM 2764 C C . SER B 1 116 ? 11.453 36.188 -0.907 1 82.75 116 SER B C 1
ATOM 2766 O O . SER B 1 116 ? 11.344 34.938 -0.983 1 82.75 116 SER B O 1
ATOM 2768 N N . SER B 1 117 ? 12.555 36.812 -0.625 1 87 117 SER B N 1
ATOM 2769 C CA . SER B 1 117 ? 13.695 36.094 -0.078 1 87 117 SER B CA 1
ATOM 2770 C C . SER B 1 117 ? 13.32 35.375 1.216 1 87 117 SER B C 1
ATOM 2772 O O . SER B 1 117 ? 13.797 34.281 1.478 1 87 117 SER B O 1
ATOM 2774 N N . ALA B 1 118 ? 12.445 35.969 1.889 1 88.75 118 ALA B N 1
ATOM 2775 C CA . ALA B 1 118 ? 11.984 35.375 3.141 1 88.75 118 ALA B CA 1
ATOM 2776 C C . ALA B 1 118 ? 11.148 34.125 2.883 1 88.75 118 ALA B C 1
ATOM 2778 O O . ALA B 1 118 ? 11.266 33.125 3.611 1 88.75 118 ALA B O 1
ATOM 2779 N N . ASP B 1 119 ? 10.398 34.188 1.849 1 90.19 119 ASP B N 1
ATOM 2780 C CA . ASP B 1 119 ? 9.586 33.031 1.489 1 90.19 119 ASP B CA 1
ATOM 2781 C C . ASP B 1 119 ? 10.469 31.859 1.059 1 90.19 119 ASP B C 1
ATOM 2783 O O . ASP B 1 119 ? 10.203 30.703 1.426 1 90.19 119 ASP B O 1
ATOM 2787 N N . ARG B 1 120 ? 11.453 32.188 0.331 1 91.69 120 ARG B N 1
ATOM 2788 C CA . ARG B 1 120 ? 12.375 31.156 -0.115 1 91.69 120 ARG B CA 1
ATOM 2789 C C . ARG B 1 120 ? 13.117 30.547 1.064 1 91.69 120 ARG B C 1
ATOM 2791 O O . ARG B 1 120 ? 13.32 29.328 1.117 1 91.69 120 ARG B O 1
ATOM 2798 N N . ALA B 1 121 ? 13.516 31.391 1.966 1 94.56 121 ALA B N 1
ATOM 2799 C CA . ALA B 1 121 ? 14.203 30.906 3.16 1 94.56 121 ALA B CA 1
ATOM 2800 C C . ALA B 1 121 ? 13.297 30 3.984 1 94.56 121 ALA B C 1
ATOM 2802 O O . ALA B 1 121 ? 13.734 28.969 4.492 1 94.56 121 ALA B O 1
ATOM 2803 N N . LEU B 1 122 ? 12.109 30.391 4.102 1 93.94 122 LEU B N 1
ATOM 2804 C CA . LEU B 1 122 ? 11.141 29.578 4.836 1 93.94 122 LEU B CA 1
ATOM 2805 C C . LEU B 1 122 ? 10.93 28.234 4.16 1 93.94 122 LEU B C 1
ATOM 2807 O O . LEU B 1 122 ? 10.898 27.203 4.832 1 93.94 122 LEU B O 1
ATOM 2811 N N . ALA B 1 123 ? 10.773 28.25 2.863 1 94.62 123 ALA B N 1
ATOM 2812 C CA . ALA B 1 123 ? 10.602 27.016 2.102 1 94.62 123 ALA B CA 1
ATOM 2813 C C . ALA B 1 123 ? 11.805 26.078 2.271 1 94.62 123 ALA B C 1
ATOM 2815 O O . ALA B 1 123 ? 11.641 24.875 2.484 1 94.62 123 ALA B O 1
ATOM 2816 N N . LEU B 1 124 ? 12.961 26.688 2.203 1 96.12 124 LEU B N 1
ATOM 2817 C CA . LEU B 1 124 ? 14.172 25.906 2.418 1 96.12 124 LEU B CA 1
ATOM 2818 C C . LEU B 1 124 ? 14.219 25.359 3.834 1 96.12 124 LEU B C 1
ATOM 2820 O O . LEU B 1 124 ? 14.648 24.219 4.043 1 96.12 124 LEU B O 1
ATOM 2824 N N . GLY B 1 125 ? 13.797 26.125 4.766 1 96.94 125 GLY B N 1
ATOM 2825 C CA . GLY B 1 125 ? 13.711 25.688 6.148 1 96.94 125 GLY B CA 1
ATOM 2826 C C . GLY B 1 125 ? 12.812 24.469 6.324 1 96.94 125 GLY B C 1
ATOM 2827 O O . GLY B 1 125 ? 13.117 23.578 7.121 1 96.94 125 GLY B O 1
ATOM 2828 N N . CYS B 1 126 ? 11.734 24.406 5.598 1 96.75 126 CYS B N 1
ATOM 2829 C CA . CYS B 1 126 ? 10.828 23.266 5.645 1 96.75 126 CYS B CA 1
ATOM 2830 C C . CYS B 1 126 ? 11.508 22 5.121 1 96.75 126 CYS B C 1
ATOM 2832 O O . CYS B 1 126 ? 11.344 20.922 5.691 1 96.75 126 CYS B O 1
ATOM 2834 N N . LEU B 1 127 ? 12.258 22.156 4.051 1 97.88 127 LEU B N 1
ATOM 2835 C CA . LEU B 1 127 ? 13.023 21.031 3.52 1 97.88 127 LEU B CA 1
ATOM 2836 C C . LEU B 1 127 ? 14.062 20.562 4.527 1 97.88 127 LEU B C 1
ATOM 2838 O O . LEU B 1 127 ? 14.242 19.359 4.711 1 97.88 127 LEU B O 1
ATOM 2842 N N . GLU B 1 128 ? 14.703 21.484 5.184 1 97.5 128 GLU B N 1
ATOM 2843 C CA . GLU B 1 128 ? 15.711 21.156 6.188 1 97.5 128 GLU B CA 1
ATOM 2844 C C . GLU B 1 128 ? 15.102 20.406 7.367 1 97.5 128 GLU B C 1
ATOM 2846 O O . GLU B 1 128 ? 15.672 19.438 7.859 1 97.5 128 GLU B O 1
ATOM 2851 N N . GLN B 1 129 ? 14 20.906 7.762 1 96.31 129 GLN B N 1
ATOM 2852 C CA . GLN B 1 129 ? 13.297 20.281 8.875 1 96.31 129 GLN B CA 1
ATOM 2853 C C . GLN B 1 129 ? 13.016 18.797 8.594 1 96.31 129 GLN B C 1
ATOM 2855 O O . GLN B 1 129 ? 13.023 17.969 9.508 1 96.31 129 GLN B O 1
ATOM 2860 N N . LEU B 1 130 ? 12.844 18.469 7.34 1 96.69 130 LEU B N 1
ATOM 2861 C CA . LEU B 1 130 ? 12.492 17.109 6.953 1 96.69 130 LEU B CA 1
ATOM 2862 C C . LEU B 1 130 ? 13.734 16.344 6.496 1 96.69 130 LEU B C 1
ATOM 2864 O O . LEU B 1 130 ? 13.625 15.188 6.055 1 96.69 130 LEU B O 1
ATOM 2868 N N . GLY B 1 131 ? 14.891 16.953 6.516 1 95.25 131 GLY B N 1
ATOM 2869 C CA . GLY B 1 131 ? 16.156 16.312 6.188 1 95.25 131 GLY B CA 1
ATOM 2870 C C . GLY B 1 131 ? 16.344 16.109 4.695 1 95.25 131 GLY B C 1
ATOM 2871 O O . GLY B 1 131 ? 17.078 15.211 4.277 1 95.25 131 GLY B O 1
ATOM 2872 N N . ILE B 1 132 ? 15.633 16.953 3.881 1 97.25 132 ILE B N 1
ATOM 2873 C CA . ILE B 1 132 ? 15.727 16.703 2.445 1 97.25 132 ILE B CA 1
ATOM 2874 C C . ILE B 1 132 ? 16.156 17.984 1.728 1 97.25 132 ILE B C 1
ATOM 2876 O O . ILE B 1 132 ? 15.797 18.188 0.567 1 97.25 132 ILE B O 1
ATOM 2880 N N . ALA B 1 133 ? 16.875 18.859 2.43 1 97.75 133 ALA B N 1
ATOM 2881 C CA . ALA B 1 133 ? 17.344 20.109 1.835 1 97.75 133 ALA B CA 1
ATOM 2882 C C . ALA B 1 133 ? 18.234 19.828 0.624 1 97.75 133 ALA B C 1
ATOM 2884 O O . ALA B 1 133 ? 18.266 20.641 -0.314 1 97.75 133 ALA B O 1
ATOM 2885 N N . HIS B 1 134 ? 18.906 18.703 0.619 1 97.19 134 HIS B N 1
ATOM 2886 C CA . HIS B 1 134 ? 19.812 18.344 -0.467 1 97.19 134 HIS B CA 1
ATOM 2887 C C . HIS B 1 134 ? 19.047 18.141 -1.771 1 97.19 134 HIS B C 1
ATOM 2889 O O . HIS B 1 134 ? 19.641 18.094 -2.846 1 97.19 134 HIS B O 1
ATOM 2895 N N . LEU B 1 135 ? 17.75 18.047 -1.753 1 97.06 135 LEU B N 1
ATOM 2896 C CA . LEU B 1 135 ? 16.938 17.797 -2.932 1 97.06 135 LEU B CA 1
ATOM 2897 C C . LEU B 1 135 ? 16.406 19.109 -3.514 1 97.06 135 LEU B C 1
ATOM 2899 O O . LEU B 1 135 ? 15.758 19.109 -4.555 1 97.06 135 LEU B O 1
ATOM 2903 N N . ALA B 1 136 ? 16.688 20.203 -2.906 1 97.44 136 ALA B N 1
ATOM 2904 C CA . ALA B 1 136 ? 16.047 21.484 -3.168 1 97.44 136 ALA B CA 1
ATOM 2905 C C . ALA B 1 136 ? 16.078 21.812 -4.66 1 97.44 136 ALA B C 1
ATOM 2907 O O . ALA B 1 136 ? 15.07 22.281 -5.211 1 97.44 136 ALA B O 1
ATOM 2908 N N . LEU B 1 137 ? 17.125 21.516 -5.332 1 96.44 137 LEU B N 1
ATOM 2909 C CA . LEU B 1 137 ? 17.297 21.953 -6.715 1 96.44 137 LEU B CA 1
ATOM 2910 C C . LEU B 1 137 ? 17.016 20.797 -7.684 1 96.44 137 LEU B C 1
ATOM 2912 O O . LEU B 1 137 ? 17.188 20.953 -8.898 1 96.44 137 LEU B O 1
ATOM 2916 N N . ARG B 1 138 ? 16.578 19.703 -7.23 1 96 138 ARG B N 1
ATOM 2917 C CA . ARG B 1 138 ? 16.266 18.562 -8.094 1 96 138 ARG B CA 1
ATOM 2918 C C . ARG B 1 138 ? 14.836 18.688 -8.641 1 96 138 ARG B C 1
ATOM 2920 O O . ARG B 1 138 ? 13.922 19.078 -7.922 1 96 138 ARG B O 1
ATOM 2927 N N . PRO B 1 139 ? 14.727 18.359 -9.906 1 92.38 139 PRO B N 1
ATOM 2928 C CA . PRO B 1 139 ? 13.367 18.312 -10.438 1 92.38 139 PRO B CA 1
ATOM 2929 C C . PRO B 1 139 ? 12.484 17.297 -9.703 1 92.38 139 PRO B C 1
ATOM 2931 O O . PRO B 1 139 ? 12.914 16.172 -9.438 1 92.38 139 PRO B O 1
ATOM 2934 N N . TYR B 1 140 ? 11.258 17.734 -9.367 1 91.38 140 TYR B N 1
ATOM 2935 C CA . TYR B 1 140 ? 10.281 16.922 -8.656 1 91.38 140 TYR B CA 1
ATOM 2936 C C . TYR B 1 140 ? 10.07 15.586 -9.367 1 91.38 140 TYR B C 1
ATOM 2938 O O . TYR B 1 140 ? 9.906 14.547 -8.719 1 91.38 140 TYR B O 1
ATOM 2946 N N . THR B 1 141 ? 10.148 15.508 -10.633 1 87.62 141 THR B N 1
ATOM 2947 C CA . THR B 1 141 ? 9.883 14.336 -11.453 1 87.62 141 THR B CA 1
ATOM 2948 C C . THR B 1 141 ? 10.992 13.297 -11.289 1 87.62 141 THR B C 1
ATOM 2950 O O . THR B 1 141 ? 10.82 12.133 -11.656 1 87.62 141 THR B O 1
ATOM 2953 N N . GLU B 1 142 ? 12.109 13.695 -10.805 1 91 142 GLU B N 1
ATOM 2954 C CA . GLU B 1 142 ? 13.266 12.812 -10.68 1 91 142 GLU B CA 1
ATOM 2955 C C . GLU B 1 142 ? 13.375 12.25 -9.266 1 91 142 GLU B C 1
ATOM 2957 O O . GLU B 1 142 ? 14.242 11.414 -8.992 1 91 142 GLU B O 1
ATOM 2962 N N . LEU B 1 143 ? 12.508 12.719 -8.43 1 92.56 143 LEU B N 1
ATOM 2963 C CA . LEU B 1 143 ? 12.555 12.297 -7.035 1 92.56 143 LEU B CA 1
ATOM 2964 C C . LEU B 1 143 ? 11.891 10.938 -6.859 1 92.56 143 LEU B C 1
ATOM 2966 O O . LEU B 1 143 ? 10.977 10.586 -7.613 1 92.56 143 LEU B O 1
ATOM 2970 N N . SER B 1 144 ? 12.391 10.164 -5.926 1 90.31 144 SER B N 1
ATOM 2971 C CA . SER B 1 144 ? 11.719 8.93 -5.555 1 90.31 144 SER B CA 1
ATOM 2972 C C . SER B 1 144 ? 10.344 9.203 -4.953 1 90.31 144 SER B C 1
ATOM 2974 O O . SER B 1 144 ? 10.023 10.344 -4.617 1 90.31 144 SER B O 1
ATOM 2976 N N . GLY B 1 145 ? 9.477 8.227 -4.836 1 89.62 145 GLY B N 1
ATOM 2977 C CA . GLY B 1 145 ? 8.156 8.367 -4.242 1 89.62 145 GLY B CA 1
ATOM 2978 C C . GLY B 1 145 ? 8.195 8.938 -2.834 1 89.62 145 GLY B C 1
ATOM 2979 O O . GLY B 1 145 ? 7.418 9.836 -2.498 1 89.62 145 GLY B O 1
ATOM 2980 N N . GLY B 1 146 ? 9.109 8.398 -2.006 1 93.69 146 GLY B N 1
ATOM 2981 C CA . GLY B 1 146 ? 9.266 8.898 -0.651 1 93.69 146 GLY B CA 1
ATOM 2982 C C . GLY B 1 146 ? 9.719 10.344 -0.602 1 93.69 146 GLY B C 1
ATOM 2983 O O . GLY B 1 146 ? 9.219 11.133 0.208 1 93.69 146 GLY B O 1
ATOM 2984 N N . GLU B 1 147 ? 10.664 10.672 -1.477 1 94.31 147 GLU B N 1
ATOM 2985 C CA . GLU B 1 147 ? 11.148 12.047 -1.559 1 94.31 147 GLU B CA 1
ATOM 2986 C C . GLU B 1 147 ? 10.031 13 -1.994 1 94.31 147 GLU B C 1
ATOM 2988 O O . GLU B 1 147 ? 9.883 14.086 -1.43 1 94.31 147 GLU B O 1
ATOM 2993 N N . ARG B 1 148 ? 9.289 12.562 -2.914 1 94.69 148 ARG B N 1
ATOM 2994 C CA . ARG B 1 148 ? 8.172 13.383 -3.371 1 94.69 148 ARG B CA 1
ATOM 2995 C C . ARG B 1 148 ? 7.184 13.641 -2.238 1 94.69 148 ARG B C 1
ATOM 2997 O O . ARG B 1 148 ? 6.703 14.766 -2.07 1 94.69 148 ARG B O 1
ATOM 3004 N N . GLN B 1 149 ? 6.922 12.578 -1.532 1 95.75 149 GLN B N 1
ATOM 3005 C CA . GLN B 1 149 ? 5.988 12.727 -0.421 1 95.75 149 GLN B CA 1
ATOM 3006 C C . GLN B 1 149 ? 6.508 13.727 0.605 1 95.75 149 GLN B C 1
ATOM 3008 O O . GLN B 1 149 ? 5.75 14.555 1.112 1 95.75 149 GLN B O 1
ATOM 3013 N N . LEU B 1 150 ? 7.766 13.656 0.912 1 97.25 150 LEU B N 1
ATOM 3014 C CA . LEU B 1 150 ? 8.352 14.578 1.876 1 97.25 150 LEU B CA 1
ATOM 3015 C C . LEU B 1 150 ? 8.328 16 1.347 1 97.25 150 LEU B C 1
ATOM 3017 O O . LEU B 1 150 ? 8.141 16.953 2.113 1 97.25 150 LEU B O 1
ATOM 3021 N N . VAL B 1 151 ? 8.469 16.172 0.051 1 96.31 151 VAL B N 1
ATOM 3022 C CA . VAL B 1 151 ? 8.367 17.5 -0.554 1 96.31 151 VAL B CA 1
ATOM 3023 C C . VAL B 1 151 ? 6.949 18.031 -0.394 1 96.31 151 VAL B C 1
ATOM 3025 O O . VAL B 1 151 ? 6.758 19.203 -0.078 1 96.31 151 VAL B O 1
ATOM 3028 N N . LEU B 1 152 ? 5.965 17.172 -0.584 1 95.12 152 LEU B N 1
ATOM 3029 C CA . LEU B 1 152 ? 4.574 17.594 -0.413 1 95.12 152 LEU B CA 1
ATOM 3030 C C . LEU B 1 152 ? 4.297 17.984 1.035 1 95.12 152 LEU B C 1
ATOM 3032 O O . LEU B 1 152 ? 3.549 18.922 1.296 1 95.12 152 LEU B O 1
ATOM 3036 N N . ILE B 1 153 ? 4.867 17.234 1.946 1 97.44 153 ILE B N 1
ATOM 3037 C CA . ILE B 1 153 ? 4.734 17.578 3.357 1 97.44 153 ILE B CA 1
ATOM 3038 C C . ILE B 1 153 ? 5.387 18.938 3.625 1 97.44 153 ILE B C 1
ATOM 3040 O O . ILE B 1 153 ? 4.805 19.797 4.289 1 97.44 153 ILE B O 1
ATOM 3044 N N . ALA B 1 154 ? 6.562 19.141 3.041 1 97.44 154 ALA B N 1
ATOM 3045 C CA . ALA B 1 154 ? 7.25 20.422 3.184 1 97.44 154 ALA B CA 1
ATOM 3046 C C . ALA B 1 154 ? 6.402 21.562 2.627 1 97.44 154 ALA B C 1
ATOM 3048 O O . ALA B 1 154 ? 6.324 22.641 3.23 1 97.44 154 ALA B O 1
ATOM 3049 N N . ARG B 1 155 ? 5.836 21.344 1.521 1 94.88 155 ARG B N 1
ATOM 3050 C CA . ARG B 1 155 ? 4.973 22.344 0.905 1 94.88 155 ARG B CA 1
ATOM 3051 C C . ARG B 1 155 ? 3.832 22.734 1.84 1 94.88 155 ARG B C 1
ATOM 3053 O O . ARG B 1 155 ? 3.539 23.922 2.006 1 94.88 155 ARG B O 1
ATOM 3060 N N . ALA B 1 156 ? 3.217 21.75 2.408 1 95.5 156 ALA B N 1
ATOM 3061 C CA . ALA B 1 156 ? 2.133 22.016 3.35 1 95.5 156 ALA B CA 1
ATOM 3062 C C . ALA B 1 156 ? 2.639 22.781 4.57 1 95.5 156 ALA B C 1
ATOM 3064 O O . ALA B 1 156 ? 1.974 23.688 5.051 1 95.5 156 ALA B O 1
ATOM 3065 N N . LEU B 1 157 ? 3.82 22.438 5.047 1 96.88 157 LEU B N 1
ATOM 3066 C CA . LEU B 1 157 ? 4.402 23.094 6.219 1 96.88 157 LEU B CA 1
ATOM 3067 C C . LEU B 1 157 ? 4.715 24.562 5.93 1 96.88 157 LEU B C 1
ATOM 3069 O O . LEU B 1 157 ? 4.652 25.391 6.828 1 96.88 157 LEU B O 1
ATOM 3073 N N . ALA B 1 158 ? 5 24.812 4.695 1 94.62 158 ALA B N 1
ATOM 3074 C CA . ALA B 1 158 ? 5.344 26.172 4.297 1 94.62 158 ALA B CA 1
ATOM 3075 C C . ALA B 1 158 ? 4.16 27.109 4.484 1 94.62 158 ALA B C 1
ATOM 3077 O O . ALA B 1 158 ? 4.332 28.344 4.539 1 94.62 158 ALA B O 1
ATOM 3078 N N . GLN B 1 159 ? 3.039 26.578 4.566 1 92.38 159 GLN B N 1
ATOM 3079 C CA . GLN B 1 159 ? 1.85 27.359 4.859 1 92.38 159 GLN B CA 1
ATOM 3080 C C . GLN B 1 159 ? 1.823 27.797 6.324 1 92.38 159 GLN B C 1
ATOM 3082 O O . GLN B 1 159 ? 1.034 28.656 6.707 1 92.38 159 GLN B O 1
ATOM 3087 N N . GLU B 1 160 ? 2.684 27.094 7.102 1 94.44 160 GLU B N 1
ATOM 3088 C CA . GLU B 1 160 ? 2.727 27.312 8.547 1 94.44 160 GLU B CA 1
ATOM 3089 C C . GLU B 1 160 ? 1.367 27.031 9.188 1 94.44 160 GLU B C 1
ATOM 3091 O O . GLU B 1 160 ? 0.848 27.859 9.938 1 94.44 160 GLU B O 1
ATOM 3096 N N . PRO B 1 161 ? 0.846 25.859 8.938 1 96 161 PRO B N 1
ATOM 3097 C CA . PRO B 1 161 ? -0.512 25.531 9.375 1 96 161 PRO B CA 1
ATOM 3098 C C . PRO B 1 161 ? -0.574 25.125 10.844 1 96 161 PRO B C 1
ATOM 3100 O O . PRO B 1 161 ? 0.458 24.828 11.453 1 96 161 PRO B O 1
ATOM 3103 N N . ALA B 1 162 ? -1.758 25.219 11.375 1 96.69 162 ALA B N 1
ATOM 3104 C CA . ALA B 1 162 ? -2.014 24.688 12.711 1 96.69 162 ALA B CA 1
ATOM 3105 C C . ALA B 1 162 ? -2.369 23.203 12.656 1 96.69 162 ALA B C 1
ATOM 3107 O O . ALA B 1 162 ? -2.236 22.5 13.656 1 96.69 162 ALA B O 1
ATOM 3108 N N . LEU B 1 163 ? -2.832 22.766 11.531 1 98.06 163 LEU B N 1
ATOM 3109 C CA . LEU B 1 163 ? -3.289 21.391 11.312 1 98.06 163 LEU B CA 1
ATOM 3110 C C . LEU B 1 163 ? -2.771 20.859 9.992 1 98.06 163 LEU B C 1
ATOM 3112 O O . LEU B 1 163 ? -2.828 21.547 8.969 1 98.06 163 LEU B O 1
ATOM 3116 N N . LEU B 1 164 ? -2.197 19.703 10.031 1 98.06 164 LEU B N 1
ATOM 3117 C CA . LEU B 1 164 ? -1.854 18.969 8.82 1 98.06 164 LEU B CA 1
ATOM 3118 C C . LEU B 1 164 ? -2.83 17.828 8.586 1 98.06 164 LEU B C 1
ATOM 3120 O O . LEU B 1 164 ? -3.053 17 9.477 1 98.06 164 LEU B O 1
ATOM 3124 N N . VAL B 1 165 ? -3.51 17.812 7.453 1 98 165 VAL B N 1
ATOM 3125 C CA . VAL B 1 165 ? -4.375 16.719 7.02 1 98 165 VAL B CA 1
ATOM 3126 C C . VAL B 1 165 ? -3.676 15.914 5.926 1 98 165 VAL B C 1
ATOM 3128 O O . VAL B 1 165 ? -3.336 16.453 4.867 1 98 165 VAL B O 1
ATOM 3131 N N . MET B 1 166 ? -3.432 14.68 6.191 1 97.69 166 MET B N 1
ATOM 3132 C CA . MET B 1 166 ? -2.695 13.844 5.242 1 97.69 166 MET B CA 1
ATOM 3133 C C . MET B 1 166 ? -3.539 12.656 4.793 1 97.69 166 MET B C 1
ATOM 3135 O O . MET B 1 166 ? -3.99 11.859 5.621 1 97.69 166 MET B O 1
ATOM 3139 N N . ASP B 1 167 ? -3.715 12.547 3.541 1 95.62 167 ASP B N 1
ATOM 3140 C CA . ASP B 1 167 ? -4.504 11.469 2.955 1 95.62 167 ASP B CA 1
ATOM 3141 C C . ASP B 1 167 ? -3.604 10.336 2.459 1 95.62 167 ASP B C 1
ATOM 3143 O O . ASP B 1 167 ? -3.033 10.422 1.369 1 95.62 167 ASP B O 1
ATOM 3147 N N . GLU B 1 168 ? -3.473 9.25 3.277 1 95.69 168 GLU B N 1
ATOM 3148 C CA . GLU B 1 168 ? -2.676 8.07 2.98 1 95.69 168 GLU B CA 1
ATOM 3149 C C . GLU B 1 168 ? -1.246 8.445 2.6 1 95.69 168 GLU B C 1
ATOM 3151 O O . GLU B 1 168 ? -0.769 8.078 1.524 1 95.69 168 GLU B O 1
ATOM 3156 N N . PRO B 1 169 ? -0.529 8.984 3.502 1 96.38 169 PRO B N 1
ATOM 3157 C CA . PRO B 1 169 ? 0.773 9.578 3.186 1 96.38 169 PRO B CA 1
ATOM 3158 C C . PRO B 1 169 ? 1.826 8.531 2.828 1 96.38 169 PRO B C 1
ATOM 3160 O O . PRO B 1 169 ? 2.887 8.875 2.297 1 96.38 169 PRO B O 1
ATOM 3163 N N . THR B 1 170 ? 1.551 7.281 3.062 1 95.81 170 THR B N 1
ATOM 3164 C CA . THR B 1 170 ? 2.578 6.281 2.797 1 95.81 170 THR B CA 1
ATOM 3165 C C . THR B 1 170 ? 2.127 5.32 1.698 1 95.81 170 THR B C 1
ATOM 3167 O O . THR B 1 170 ? 2.803 4.328 1.416 1 95.81 170 THR B O 1
ATOM 3170 N N . ALA B 1 171 ? 1.036 5.594 1.122 1 91.94 171 ALA B N 1
ATOM 3171 C CA . ALA B 1 171 ? 0.539 4.719 0.063 1 91.94 171 ALA B CA 1
ATOM 3172 C C . ALA B 1 171 ? 1.529 4.645 -1.095 1 91.94 171 ALA B C 1
ATOM 3174 O O . ALA B 1 171 ? 2.182 5.637 -1.429 1 91.94 171 ALA B O 1
ATOM 3175 N N . SER B 1 172 ? 1.756 3.508 -1.669 1 87.69 172 SER B N 1
ATOM 3176 C CA . SER B 1 172 ? 2.535 3.223 -2.869 1 87.69 172 SER B CA 1
ATOM 3177 C C . SER B 1 172 ? 4.031 3.375 -2.607 1 87.69 172 SER B C 1
ATOM 3179 O O . SER B 1 172 ? 4.84 3.285 -3.531 1 87.69 172 SER B O 1
ATOM 3181 N N . LEU B 1 173 ? 4.406 3.721 -1.365 1 93.88 173 LEU B N 1
ATOM 3182 C CA . LEU B 1 173 ? 5.82 3.82 -1.01 1 93.88 173 LEU B CA 1
ATOM 3183 C C . LEU B 1 173 ? 6.387 2.451 -0.653 1 93.88 173 LEU B C 1
ATOM 3185 O O . LEU B 1 173 ? 5.66 1.578 -0.172 1 93.88 173 LEU B O 1
ATOM 3189 N N . ASP B 1 174 ? 7.695 2.309 -0.927 1 94.25 174 ASP B N 1
ATOM 3190 C CA . ASP B 1 174 ? 8.328 1.083 -0.441 1 94.25 174 ASP B CA 1
ATOM 3191 C C . ASP B 1 174 ? 8.555 1.146 1.067 1 94.25 174 ASP B C 1
ATOM 3193 O O . ASP B 1 174 ? 8.32 2.18 1.694 1 94.25 174 ASP B O 1
ATOM 31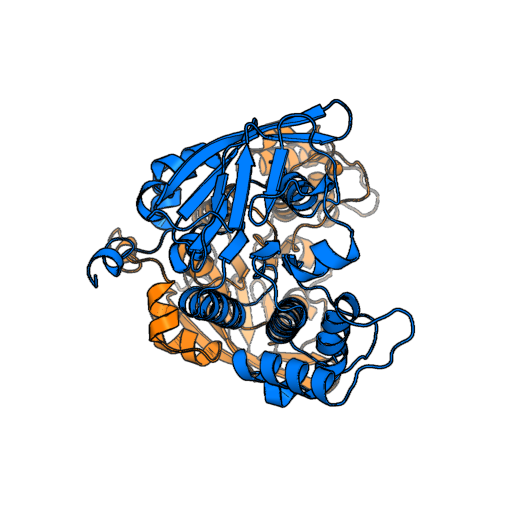97 N N . PHE B 1 175 ? 9.008 0.121 1.58 1 96.06 175 PHE B N 1
ATOM 3198 C CA . PHE B 1 175 ? 9.117 -0.057 3.023 1 96.06 175 PHE B CA 1
ATOM 3199 C C . PHE B 1 175 ? 10.008 1.018 3.635 1 96.06 175 PHE B C 1
ATOM 3201 O O . PHE B 1 175 ? 9.641 1.643 4.633 1 96.06 175 PHE B O 1
ATOM 3208 N N . GLY B 1 176 ? 11.164 1.229 3.117 1 95.75 176 GLY B N 1
ATOM 3209 C CA . GLY B 1 176 ? 12.078 2.236 3.641 1 95.75 176 GLY B CA 1
ATOM 3210 C C . GLY B 1 176 ? 11.484 3.633 3.637 1 95.75 176 GLY B C 1
ATOM 3211 O O . GLY B 1 176 ? 11.609 4.367 4.621 1 95.75 176 GLY B O 1
ATOM 3212 N N . ASN B 1 177 ? 10.914 3.971 2.59 1 95.38 177 ASN B N 1
ATOM 3213 C CA . ASN B 1 177 ? 10.312 5.297 2.467 1 95.38 177 ASN B CA 1
ATOM 3214 C C . ASN B 1 177 ? 9.125 5.465 3.404 1 95.38 177 ASN B C 1
ATOM 3216 O O . ASN B 1 177 ? 8.883 6.559 3.922 1 95.38 177 ASN B O 1
ATOM 3220 N N . GLN B 1 178 ? 8.375 4.387 3.586 1 96.5 178 GLN B N 1
ATOM 3221 C CA . GLN B 1 178 ? 7.301 4.438 4.57 1 96.5 178 GLN B CA 1
ATOM 3222 C C . GLN B 1 178 ? 7.836 4.793 5.953 1 96.5 178 GLN B C 1
ATOM 3224 O O . GLN B 1 178 ? 7.277 5.652 6.637 1 96.5 178 GLN B O 1
ATOM 3229 N N . ILE B 1 179 ? 8.891 4.152 6.312 1 96 179 ILE B N 1
ATOM 3230 C CA . ILE B 1 179 ? 9.508 4.391 7.613 1 96 179 ILE B CA 1
ATOM 3231 C C . ILE B 1 179 ? 9.93 5.852 7.727 1 96 179 ILE B C 1
ATOM 3233 O O . ILE B 1 179 ? 9.633 6.52 8.719 1 96 179 ILE B O 1
ATOM 3237 N N . ARG B 1 180 ? 10.555 6.352 6.727 1 95.56 180 ARG B N 1
ATOM 3238 C CA . ARG B 1 180 ? 11.055 7.723 6.734 1 95.56 180 ARG B CA 1
ATOM 3239 C C . ARG B 1 180 ? 9.914 8.719 6.895 1 95.56 180 ARG B C 1
ATOM 3241 O O . ARG B 1 180 ? 10 9.648 7.703 1 95.56 180 ARG B O 1
ATOM 3248 N N . VAL B 1 181 ? 8.875 8.516 6.156 1 96.94 181 VAL B N 1
ATOM 3249 C CA . VAL B 1 181 ? 7.73 9.43 6.203 1 96.94 181 VAL B CA 1
ATOM 3250 C C . VAL B 1 181 ? 7.062 9.352 7.574 1 96.94 181 VAL B C 1
ATOM 3252 O O . VAL B 1 181 ? 6.758 10.375 8.18 1 96.94 181 VAL B O 1
ATOM 3255 N N . LEU B 1 182 ? 6.867 8.164 8.078 1 97.31 182 LEU B N 1
ATOM 3256 C CA . LEU B 1 182 ? 6.242 7.98 9.391 1 97.31 182 LEU B CA 1
ATOM 3257 C C . LEU B 1 182 ? 7.098 8.602 10.492 1 97.31 182 LEU B C 1
ATOM 3259 O O . LEU B 1 182 ? 6.57 9.227 11.414 1 97.31 182 LEU B O 1
ATOM 3263 N N . ASP B 1 183 ? 8.375 8.438 10.391 1 96.5 183 ASP B N 1
ATOM 3264 C CA . ASP B 1 183 ? 9.281 9.047 11.367 1 96.5 183 ASP B CA 1
ATOM 3265 C C . ASP B 1 183 ? 9.156 10.57 11.352 1 96.5 183 ASP B C 1
ATOM 3267 O O . ASP B 1 183 ? 9.195 11.211 12.398 1 96.5 183 ASP B O 1
ATOM 3271 N N . GLN B 1 184 ? 9.008 11.086 10.18 1 96.88 184 GLN B N 1
ATOM 3272 C CA . GLN B 1 184 ? 8.867 12.531 10.07 1 96.88 184 GLN B CA 1
ATOM 3273 C C . GLN B 1 184 ? 7.535 13.008 10.656 1 96.88 184 GLN B C 1
ATOM 3275 O O . GLN B 1 184 ? 7.469 14.07 11.273 1 96.88 184 GLN B O 1
ATOM 3280 N N . ILE B 1 185 ? 6.504 12.25 10.477 1 97.56 185 ILE B N 1
ATOM 3281 C CA . ILE B 1 185 ? 5.211 12.578 11.062 1 97.56 185 ILE B CA 1
ATOM 3282 C C . ILE B 1 185 ? 5.324 12.586 12.586 1 97.56 185 ILE B C 1
ATOM 3284 O O . ILE B 1 185 ? 4.828 13.5 13.25 1 97.56 185 ILE B O 1
ATOM 3288 N N . ALA B 1 186 ? 6.008 11.633 13.109 1 97.25 186 ALA B N 1
ATOM 3289 C CA . ALA B 1 186 ? 6.242 11.57 14.547 1 97.25 186 ALA B CA 1
ATOM 3290 C C . ALA B 1 186 ? 7.035 12.781 15.031 1 97.25 186 ALA B C 1
ATOM 3292 O O . ALA B 1 186 ? 6.738 13.344 16.094 1 97.25 186 ALA B O 1
ATOM 3293 N N . ALA B 1 187 ? 8.016 13.156 14.281 1 97.06 187 ALA B N 1
ATOM 3294 C CA . ALA B 1 187 ? 8.844 14.305 14.633 1 97.06 187 ALA B CA 1
ATOM 3295 C C . ALA B 1 187 ? 8.023 15.594 14.625 1 97.06 187 ALA B C 1
ATOM 3297 O O . ALA B 1 187 ? 8.188 16.453 15.492 1 97.06 187 ALA B O 1
ATOM 3298 N N . LEU B 1 188 ? 7.184 15.734 13.633 1 97.38 188 LEU B N 1
ATOM 3299 C CA . LEU B 1 188 ? 6.328 16.922 13.539 1 97.38 188 LEU B CA 1
ATOM 3300 C C . LEU B 1 188 ? 5.387 17 14.742 1 97.38 188 LEU B C 1
ATOM 3302 O O . LEU B 1 188 ? 5.195 18.078 15.305 1 97.38 188 LEU B O 1
ATOM 3306 N N . ARG B 1 189 ? 4.844 15.875 15.102 1 97.5 189 ARG B N 1
ATOM 3307 C CA . ARG B 1 189 ? 4.008 15.805 16.297 1 97.5 189 ARG B CA 1
ATOM 3308 C C . ARG B 1 189 ? 4.777 16.25 17.531 1 97.5 189 ARG B C 1
ATOM 3310 O O . ARG B 1 189 ? 4.277 17.062 18.328 1 97.5 189 ARG B O 1
ATOM 3317 N N . ALA B 1 190 ? 5.969 15.766 17.641 1 97 190 ALA B N 1
ATOM 3318 C CA . ALA B 1 190 ? 6.812 16.094 18.781 1 97 190 ALA B CA 1
ATOM 3319 C C . ALA B 1 190 ? 7.109 17.594 18.844 1 97 190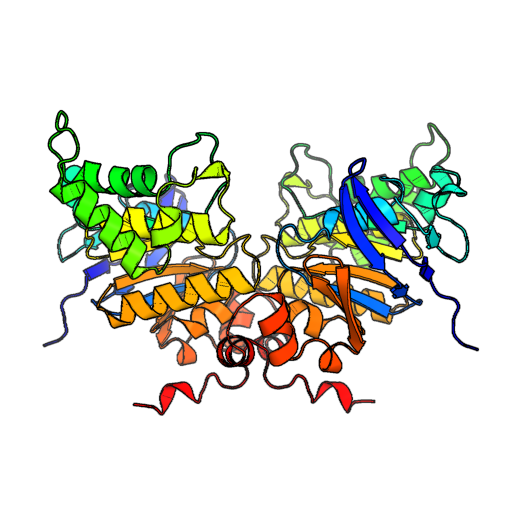 ALA B C 1
ATOM 3321 O O . ALA B 1 190 ? 7.328 18.141 19.922 1 97 190 ALA B O 1
ATOM 3322 N N . ARG B 1 191 ? 6.996 18.234 17.719 1 96.25 191 ARG B N 1
ATOM 3323 C CA . ARG B 1 191 ? 7.25 19.656 17.641 1 96.25 191 ARG B CA 1
ATOM 3324 C C . ARG B 1 191 ? 5.953 20.453 17.812 1 96.25 191 ARG B C 1
ATOM 3326 O O . ARG B 1 191 ? 5.938 21.672 17.609 1 96.25 191 ARG B O 1
ATOM 3333 N N . GLY B 1 192 ? 4.859 19.766 18.062 1 97.12 192 GLY B N 1
ATOM 3334 C CA . GLY B 1 192 ? 3.623 20.438 18.438 1 97.12 192 GLY B CA 1
ATOM 3335 C C . GLY B 1 192 ? 2.598 20.469 17.312 1 97.12 192 GLY B C 1
ATOM 3336 O O . GLY B 1 192 ? 1.527 21.062 17.469 1 97.12 192 GLY B O 1
ATOM 3337 N N . MET B 1 193 ? 2.877 19.844 16.188 1 97.56 193 MET B N 1
ATOM 3338 C CA . MET B 1 193 ? 1.97 19.844 15.047 1 97.56 193 MET B CA 1
ATOM 3339 C C . MET B 1 193 ? 0.764 18.953 15.305 1 97.56 193 MET B C 1
ATOM 3341 O O . MET B 1 193 ? 0.911 17.844 15.812 1 97.56 193 MET B O 1
ATOM 3345 N N . ALA B 1 194 ? -0.433 19.453 15.062 1 98.5 194 ALA B N 1
ATOM 3346 C CA . ALA B 1 194 ? -1.624 18.609 15 1 98.5 194 ALA B CA 1
ATOM 3347 C C . ALA B 1 194 ? -1.741 17.922 13.641 1 98.5 194 ALA B C 1
ATOM 3349 O O . ALA B 1 194 ? -1.628 18.562 12.602 1 98.5 194 ALA B O 1
ATOM 3350 N N . VAL B 1 195 ? -1.967 16.625 13.664 1 98.56 195 VAL B N 1
ATOM 3351 C CA . VAL B 1 195 ? -1.98 15.883 12.414 1 98.56 195 VAL B CA 1
ATOM 3352 C C . VAL B 1 195 ? -3.217 14.984 12.359 1 98.56 195 VAL B C 1
ATOM 3354 O O . VAL B 1 195 ? -3.502 14.258 13.312 1 98.56 195 VAL B O 1
ATOM 3357 N N . LEU B 1 196 ? -4 15.086 11.344 1 98.5 196 LEU B N 1
ATOM 3358 C CA . LEU B 1 196 ? -5.031 14.133 10.961 1 98.5 196 LEU B CA 1
ATOM 3359 C C . LEU B 1 196 ? -4.594 13.312 9.75 1 98.5 196 LEU B C 1
ATOM 3361 O O . LEU B 1 196 ? -4.359 13.867 8.672 1 98.5 196 LEU B O 1
ATOM 3365 N N . LEU B 1 197 ? -4.398 12.031 9.93 1 97.69 197 LEU B N 1
ATOM 3366 C CA . LEU B 1 197 ? -3.963 11.242 8.781 1 97.69 197 LEU B CA 1
ATOM 3367 C C . LEU B 1 197 ? -4.832 10 8.617 1 97.69 197 LEU B C 1
ATOM 3369 O O . LEU B 1 197 ? -5.453 9.531 9.578 1 97.69 197 LEU B O 1
ATOM 3373 N N . SER B 1 198 ? -5.016 9.594 7.406 1 96.94 198 SER B N 1
ATOM 3374 C CA . SER B 1 198 ? -5.684 8.328 7.094 1 96.94 198 SER B CA 1
ATOM 3375 C C . SER B 1 198 ? -4.688 7.289 6.598 1 96.94 198 SER B C 1
ATOM 3377 O O . SER B 1 198 ? -3.654 7.633 6.016 1 96.94 198 SER B O 1
ATOM 3379 N N . THR B 1 199 ? -4.941 6.078 6.887 1 95.44 199 THR B N 1
ATOM 3380 C CA . THR B 1 199 ? -4.168 4.957 6.359 1 95.44 199 THR B CA 1
ATOM 3381 C C . THR B 1 199 ? -5.016 3.689 6.316 1 95.44 199 THR B C 1
ATOM 3383 O O . THR B 1 199 ? -5.961 3.541 7.094 1 95.44 199 THR B O 1
ATOM 3386 N N . HIS B 1 200 ? -4.652 2.838 5.438 1 93.06 200 HIS B N 1
ATOM 3387 C CA . HIS B 1 200 ? -5.293 1.527 5.41 1 93.06 200 HIS B CA 1
ATOM 3388 C C . HIS B 1 200 ? -4.461 0.494 6.164 1 93.06 200 HIS B C 1
ATOM 3390 O O . HIS B 1 200 ? -4.82 -0.685 6.207 1 93.06 200 HIS B O 1
ATOM 3396 N N . GLN B 1 201 ? -3.459 0.908 6.836 1 94.06 201 GLN B N 1
ATOM 3397 C CA . GLN B 1 201 ? -2.529 0.024 7.531 1 94.06 201 GLN B CA 1
ATOM 3398 C C . GLN B 1 201 ? -2.529 0.294 9.031 1 94.06 201 GLN B C 1
ATOM 3400 O O . GLN B 1 201 ? -1.875 1.228 9.5 1 94.06 201 GLN B O 1
ATOM 3405 N N . PRO B 1 202 ? -3.129 -0.596 9.812 1 95 202 PRO B N 1
ATOM 3406 C CA . PRO B 1 202 ? -3.201 -0.372 11.266 1 95 202 PRO B CA 1
ATOM 3407 C C . PRO B 1 202 ? -1.823 -0.297 11.914 1 95 202 PRO B C 1
ATOM 3409 O O . PRO B 1 202 ? -1.643 0.424 12.898 1 95 202 PRO B O 1
ATOM 3412 N N . GLU B 1 203 ? -0.87 -1.001 11.367 1 92.88 203 GLU B N 1
ATOM 3413 C CA . GLU B 1 203 ? 0.473 -0.98 11.938 1 92.88 203 GLU B CA 1
ATOM 3414 C C . GLU B 1 203 ? 1.092 0.411 11.836 1 92.88 203 GLU B C 1
ATOM 3416 O O . GLU B 1 203 ? 1.86 0.817 12.711 1 92.88 203 GLU B O 1
ATOM 3421 N N . HIS B 1 204 ? 0.804 1.121 10.805 1 94.81 204 HIS B N 1
ATOM 3422 C CA . HIS B 1 204 ? 1.278 2.494 10.664 1 94.81 204 HIS B CA 1
ATOM 3423 C C . HIS B 1 204 ? 0.614 3.414 11.68 1 94.81 204 HIS B C 1
ATOM 3425 O O . HIS B 1 204 ? 1.28 4.246 12.305 1 94.81 204 HIS B O 1
ATOM 3431 N N . ALA B 1 205 ? -0.705 3.223 11.797 1 96.38 205 ALA B N 1
ATOM 3432 C CA . ALA B 1 205 ? -1.435 4.012 12.789 1 96.38 205 ALA B CA 1
ATOM 3433 C C . ALA B 1 205 ? -0.859 3.805 14.188 1 96.38 205 ALA B C 1
ATOM 3435 O O . ALA B 1 205 ? -0.624 4.77 14.914 1 96.38 205 ALA B O 1
ATOM 3436 N N . LEU B 1 206 ? -0.605 2.594 14.492 1 94.38 206 LEU B N 1
ATOM 3437 C CA . LEU B 1 206 ? -0.128 2.25 15.828 1 94.38 206 LEU B CA 1
ATOM 3438 C C . LEU B 1 206 ? 1.268 2.816 16.062 1 94.38 206 LEU B C 1
ATOM 3440 O O . LEU B 1 206 ? 1.676 3.002 17.219 1 94.38 206 LEU B O 1
ATOM 3444 N N . GLN B 1 207 ? 1.946 3.1 15.039 1 92.81 207 GLN B N 1
ATOM 3445 C CA . GLN B 1 207 ? 3.311 3.605 15.148 1 92.81 207 GLN B CA 1
ATOM 3446 C C . GLN B 1 207 ? 3.32 5.102 15.453 1 92.81 207 GLN B C 1
ATOM 3448 O O . GLN B 1 207 ? 4.184 5.582 16.188 1 92.81 207 GLN B O 1
ATOM 3453 N N . VAL B 1 208 ? 2.324 5.801 14.945 1 95.81 208 VAL B N 1
ATOM 3454 C CA . VAL B 1 208 ? 2.512 7.246 15.016 1 95.81 208 VAL B CA 1
ATOM 3455 C C . VAL B 1 208 ? 1.328 7.887 15.742 1 95.81 208 VAL B C 1
ATOM 3457 O O . VAL B 1 208 ? 1.423 9.023 16.219 1 95.81 208 VAL B O 1
ATOM 3460 N N . ALA B 1 209 ? 0.237 7.242 15.82 1 97.56 209 ALA B N 1
ATOM 3461 C CA . ALA B 1 209 ? -0.988 7.895 16.281 1 97.56 209 ALA B CA 1
ATOM 3462 C C . ALA B 1 209 ? -1.057 7.93 17.797 1 97.56 209 ALA B C 1
ATOM 3464 O O . ALA B 1 209 ? -0.709 6.949 18.469 1 97.56 209 ALA B O 1
ATOM 3465 N N . ASP B 1 210 ? -1.437 9.016 18.344 1 98 210 ASP B N 1
ATOM 3466 C CA . ASP B 1 210 ? -1.86 9.078 19.734 1 98 210 ASP B CA 1
ATOM 3467 C C . ASP B 1 210 ? -3.25 8.469 19.922 1 98 210 ASP B C 1
ATOM 3469 O O . ASP B 1 210 ? -3.482 7.703 20.859 1 98 210 ASP B O 1
ATOM 3473 N N . ARG B 1 211 ? -4.062 8.844 18.984 1 98.12 211 ARG B N 1
ATOM 3474 C CA . ARG B 1 211 ? -5.43 8.336 18.969 1 98.12 211 ARG B CA 1
ATOM 3475 C C . ARG B 1 211 ? -5.789 7.797 17.578 1 98.12 211 ARG B C 1
ATOM 3477 O O . ARG B 1 211 ? -5.23 8.234 16.578 1 98.12 211 ARG B O 1
ATOM 3484 N N . ILE B 1 212 ? -6.699 6.855 17.578 1 97.88 212 ILE B N 1
ATOM 3485 C CA . ILE B 1 212 ? -7.191 6.246 16.344 1 97.88 212 ILE B CA 1
ATOM 3486 C C . ILE B 1 212 ? -8.719 6.324 16.297 1 97.88 212 ILE B C 1
ATOM 3488 O O . ILE B 1 212 ? -9.383 6.109 17.312 1 97.88 212 ILE B O 1
ATOM 3492 N N . ALA B 1 213 ? -9.211 6.734 15.242 1 97.25 213 ALA B N 1
ATOM 3493 C CA . ALA B 1 213 ? -10.641 6.68 14.945 1 97.25 213 ALA B CA 1
ATOM 3494 C C . ALA B 1 213 ? -10.953 5.57 13.938 1 97.25 213 ALA B C 1
ATOM 3496 O O . ALA B 1 213 ? -10.375 5.535 12.852 1 97.25 213 ALA B O 1
ATOM 3497 N N . LEU B 1 214 ? -11.82 4.645 14.289 1 97.19 214 LEU B N 1
ATOM 3498 C CA . LEU B 1 214 ? -12.273 3.584 13.391 1 97.19 214 LEU B CA 1
ATOM 3499 C C . LEU B 1 214 ? -13.555 3.992 12.672 1 97.19 214 LEU B C 1
ATOM 3501 O O . LEU B 1 214 ? -14.602 4.164 13.297 1 97.19 214 LEU B O 1
ATOM 3505 N N . LEU B 1 215 ? -13.367 4.109 11.406 1 94.94 215 LEU B N 1
ATOM 3506 C CA . LEU B 1 215 ? -14.508 4.508 10.586 1 94.94 215 LEU B CA 1
ATOM 3507 C C . LEU B 1 215 ? -15.047 3.324 9.797 1 94.94 215 LEU B C 1
ATOM 3509 O O . LEU B 1 215 ? -14.344 2.76 8.953 1 94.94 215 LEU B O 1
ATOM 3513 N N . GLY B 1 216 ? -16.188 2.879 10.125 1 90.5 216 GLY B N 1
ATOM 3514 C CA . GLY B 1 216 ? -16.859 1.822 9.391 1 90.5 216 GLY B CA 1
ATOM 3515 C C . GLY B 1 216 ? -18.016 2.328 8.539 1 90.5 216 GLY B C 1
ATOM 3516 O O . GLY B 1 216 ? -18.156 3.535 8.328 1 90.5 216 GLY B O 1
ATOM 3517 N N . ARG B 1 217 ? -18.75 1.205 8.07 1 80.44 217 ARG B N 1
ATOM 3518 C CA . ARG B 1 217 ? -19.969 1.56 7.34 1 80.44 217 ARG B CA 1
ATOM 3519 C C . ARG B 1 217 ? -20.984 2.213 8.258 1 80.44 217 ARG B C 1
ATOM 3521 O O . ARG B 1 217 ? -21.312 1.671 9.312 1 80.44 217 ARG B O 1
ATOM 3528 N N . GLY B 1 218 ? -21.312 3.469 8.055 1 77.94 218 GLY B N 1
ATOM 3529 C CA . GLY B 1 218 ? -22.328 4.148 8.844 1 77.94 218 GLY B CA 1
ATOM 3530 C C . GLY B 1 218 ? -21.75 5.195 9.781 1 77.94 218 GLY B C 1
ATOM 3531 O O . GLY B 1 218 ? -22.5 5.941 10.422 1 77.94 218 GLY B O 1
ATOM 3532 N N . GLY B 1 219 ? -20.469 4.969 10 1 86.12 219 GLY B N 1
ATOM 3533 C CA . GLY B 1 219 ? -19.906 6.051 10.805 1 86.12 219 GLY B CA 1
ATOM 3534 C C . GLY B 1 219 ? -18.797 5.598 11.719 1 86.12 219 GLY B C 1
ATOM 3535 O O . GLY B 1 219 ? -18.109 4.609 11.43 1 86.12 219 GLY B O 1
ATOM 3536 N N . LEU B 1 220 ? -18.547 6.391 12.773 1 91.81 220 LEU B N 1
ATOM 3537 C CA . LEU B 1 220 ? -17.453 6.176 13.719 1 91.81 220 LEU B CA 1
ATOM 3538 C C . LEU B 1 220 ? -17.781 5.023 14.664 1 91.81 220 LEU B C 1
ATOM 3540 O O . LEU B 1 220 ? -18.797 5.047 15.359 1 91.81 220 LEU B O 1
ATOM 3544 N N . GLN B 1 221 ? -16.969 4.078 14.703 1 93.81 221 GLN B N 1
ATOM 3545 C CA . GLN B 1 221 ? -17.172 2.908 15.555 1 93.81 221 GLN B CA 1
ATOM 3546 C C . GLN B 1 221 ? -16.469 3.07 16.891 1 93.81 221 GLN B C 1
ATOM 3548 O O . GLN B 1 221 ? -16.953 2.59 17.922 1 93.81 221 GLN B O 1
ATOM 3553 N N . ALA B 1 222 ? -15.383 3.67 16.844 1 95.06 222 ALA B N 1
ATOM 3554 C CA . ALA B 1 222 ? -14.594 3.914 18.047 1 95.06 222 ALA B CA 1
ATOM 3555 C C . ALA B 1 222 ? -13.578 5.035 17.812 1 95.06 222 ALA B C 1
ATOM 3557 O O . ALA B 1 222 ? -13.188 5.301 16.688 1 95.06 222 ALA B O 1
ATOM 3558 N N . CYS B 1 223 ? -13.234 5.707 18.891 1 96.25 223 CYS B N 1
ATOM 3559 C CA . CYS B 1 223 ? -12.195 6.723 18.875 1 96.25 223 CYS B CA 1
ATOM 3560 C C . CYS B 1 223 ? -11.547 6.859 20.25 1 96.25 223 CYS B C 1
ATOM 3562 O O . CYS B 1 223 ? -12.242 7.086 21.25 1 96.25 223 CYS B O 1
ATOM 3564 N N . GLY B 1 224 ? -10.305 6.672 20.281 1 96.75 224 GLY B N 1
ATOM 3565 C CA . GLY B 1 224 ? -9.594 6.73 21.547 1 96.75 224 GLY B CA 1
ATOM 3566 C C . GLY B 1 224 ? -8.109 6.457 21.406 1 96.75 224 GLY B C 1
ATOM 3567 O O . GLY B 1 224 ? -7.555 6.543 20.312 1 96.75 224 GLY B O 1
ATOM 3568 N N . ALA B 1 225 ? -7.488 6.246 22.531 1 97.06 225 ALA B N 1
ATOM 3569 C CA . ALA B 1 225 ? -6.059 5.949 22.531 1 97.06 225 ALA B CA 1
ATOM 3570 C C . ALA B 1 225 ? -5.746 4.789 21.594 1 97.06 225 ALA B C 1
ATOM 3572 O O . ALA B 1 225 ? -6.465 3.791 21.562 1 97.06 225 ALA B O 1
ATOM 3573 N N . ALA B 1 226 ? -4.695 4.887 20.812 1 95.81 226 ALA B N 1
ATOM 3574 C CA . ALA B 1 226 ? -4.367 3.967 19.734 1 95.81 226 ALA B CA 1
ATOM 3575 C C . ALA B 1 226 ? -4.379 2.52 20.219 1 95.81 226 ALA B C 1
ATOM 3577 O O . ALA B 1 226 ? -5.07 1.674 19.641 1 95.81 226 ALA B O 1
ATOM 3578 N N . ALA B 1 227 ? -3.709 2.234 21.281 1 91.44 227 ALA B N 1
ATOM 3579 C CA . ALA B 1 227 ? -3.549 0.868 21.766 1 91.44 227 ALA B CA 1
ATOM 3580 C C . ALA B 1 227 ? -4.871 0.311 22.297 1 91.44 227 ALA B C 1
ATOM 3582 O O . ALA B 1 227 ? -5.082 -0.905 22.297 1 91.44 227 ALA B O 1
ATOM 3583 N N . GLN B 1 228 ? -5.77 1.21 22.688 1 94.44 228 GLN B N 1
ATOM 3584 C CA . GLN B 1 228 ? -7.047 0.792 23.25 1 94.44 228 GLN B CA 1
ATOM 3585 C C . GLN B 1 228 ? -8.086 0.565 22.156 1 94.44 228 GLN B C 1
ATOM 3587 O O . GLN B 1 228 ? -9 -0.244 22.328 1 94.44 228 GLN B O 1
ATOM 3592 N N . VAL B 1 229 ? -7.902 1.24 21.094 1 95.44 229 VAL B N 1
ATOM 3593 C CA . VAL B 1 229 ? -8.922 1.221 20.047 1 95.44 229 VAL B CA 1
ATOM 3594 C C . VAL B 1 229 ? -8.539 0.207 18.969 1 95.44 229 VAL B C 1
ATOM 3596 O O . VAL B 1 229 ? -9.383 -0.555 18.5 1 95.44 229 VAL B O 1
ATOM 3599 N N . ALA B 1 230 ? -7.289 0.204 18.594 1 94.56 230 ALA B N 1
ATOM 3600 C CA . ALA B 1 230 ? -6.848 -0.678 17.516 1 94.56 230 ALA B CA 1
ATOM 3601 C C . ALA B 1 230 ? -6.488 -2.061 18.062 1 94.56 230 ALA B C 1
ATOM 3603 O O . ALA B 1 230 ? -5.355 -2.521 17.891 1 94.56 230 ALA B O 1
ATOM 3604 N N . THR B 1 231 ? -7.492 -2.719 18.641 1 94.94 231 THR B N 1
ATOM 3605 C CA . THR B 1 231 ? -7.324 -4.086 19.109 1 94.94 231 THR B CA 1
ATOM 3606 C C . THR B 1 231 ? -7.629 -5.086 18 1 94.94 231 THR B C 1
ATOM 3608 O O . THR B 1 231 ? -8.344 -4.766 17.047 1 94.94 231 THR B O 1
ATOM 3611 N N . PRO B 1 232 ? -7.031 -6.312 18.172 1 95.19 232 PRO B N 1
ATOM 3612 C CA . PRO B 1 232 ? -7.355 -7.332 17.172 1 95.19 232 PRO B CA 1
ATOM 3613 C C . PRO B 1 232 ? -8.859 -7.535 17 1 95.19 232 PRO B C 1
ATOM 3615 O O . PRO B 1 232 ? -9.344 -7.664 15.875 1 95.19 232 PRO B O 1
ATOM 3618 N N . ALA B 1 233 ? -9.57 -7.508 18.062 1 96.5 233 ALA B N 1
ATOM 3619 C CA . ALA B 1 233 ? -11.016 -7.703 18.016 1 96.5 233 ALA B CA 1
ATOM 3620 C C . ALA B 1 233 ? -11.695 -6.562 17.266 1 96.5 233 ALA B C 1
ATOM 3622 O O . ALA B 1 233 ? -12.523 -6.797 16.375 1 96.5 233 ALA B O 1
ATOM 3623 N N . ALA B 1 234 ? -11.375 -5.34 17.578 1 96.56 234 ALA B N 1
ATOM 3624 C CA . ALA B 1 234 ? -11.984 -4.172 16.953 1 96.56 234 ALA B CA 1
ATOM 3625 C C . ALA B 1 234 ? -11.656 -4.113 15.461 1 96.56 234 ALA B C 1
ATOM 3627 O O . ALA B 1 234 ? -12.531 -3.836 14.641 1 96.56 234 ALA B O 1
ATOM 3628 N N . LEU B 1 235 ? -10.438 -4.395 15.133 1 96.88 235 LEU B N 1
ATOM 3629 C CA . LEU B 1 235 ? -10.008 -4.359 13.742 1 96.88 235 LEU B CA 1
ATOM 3630 C C . LEU B 1 235 ? -10.648 -5.492 12.945 1 96.88 235 LEU B C 1
ATOM 3632 O O . LEU B 1 235 ? -11.023 -5.309 11.781 1 96.88 235 LEU B O 1
ATOM 3636 N N . ALA B 1 236 ? -10.727 -6.664 13.578 1 97.06 236 ALA B N 1
ATOM 3637 C CA . ALA B 1 236 ? -11.391 -7.793 12.922 1 97.06 236 ALA B CA 1
ATOM 3638 C C . ALA B 1 236 ? -12.836 -7.445 12.57 1 97.06 236 ALA B C 1
ATOM 3640 O O . ALA B 1 236 ? -13.297 -7.742 11.461 1 97.06 236 ALA B O 1
ATOM 3641 N N . ALA B 1 237 ? -13.477 -6.82 13.461 1 95.81 237 ALA B N 1
ATOM 3642 C CA . ALA B 1 237 ? -14.859 -6.402 13.234 1 95.81 237 ALA B CA 1
ATOM 3643 C C . ALA B 1 237 ? -14.938 -5.328 12.156 1 95.81 237 ALA B C 1
ATOM 3645 O O . ALA B 1 237 ? -15.805 -5.379 11.281 1 95.81 237 ALA B O 1
ATOM 3646 N N . LEU B 1 238 ? -14.07 -4.387 12.172 1 95.62 238 LEU B N 1
ATOM 3647 C CA . LEU B 1 238 ? -14.055 -3.268 11.242 1 95.62 238 LEU B CA 1
ATOM 3648 C C . LEU B 1 238 ? -13.852 -3.756 9.812 1 95.62 238 LEU B C 1
ATOM 3650 O O . LEU B 1 238 ? -14.5 -3.266 8.883 1 95.62 238 LEU B O 1
ATOM 3654 N N . TYR B 1 239 ? -12.984 -4.773 9.648 1 95.56 239 TYR B N 1
ATOM 3655 C CA . TYR B 1 239 ? -12.555 -5.137 8.305 1 95.56 239 TYR B CA 1
ATOM 3656 C C . TYR B 1 239 ? -13.172 -6.461 7.871 1 95.56 239 TYR B C 1
ATOM 3658 O O . TYR B 1 239 ? -12.945 -6.922 6.75 1 95.56 239 TYR B O 1
ATOM 3666 N N . GLY B 1 240 ? -13.906 -7.102 8.68 1 94.12 240 GLY B N 1
ATOM 3667 C CA . GLY B 1 240 ? -14.625 -8.32 8.344 1 94.12 240 GLY B CA 1
ATOM 3668 C C . GLY B 1 240 ? -13.711 -9.523 8.164 1 94.12 240 GLY B C 1
ATOM 3669 O O . GLY B 1 240 ? -13.828 -10.258 7.184 1 94.12 240 GLY B O 1
ATOM 3670 N N . VAL B 1 241 ? -12.742 -9.695 9.102 1 95.5 241 VAL B N 1
ATOM 3671 C CA . VAL B 1 241 ? -11.812 -10.82 9.102 1 95.5 241 VAL B CA 1
ATOM 3672 C C . VAL B 1 241 ? -11.719 -11.406 10.508 1 95.5 241 VAL B C 1
ATOM 3674 O O . VAL B 1 241 ? -12.359 -10.914 11.438 1 95.5 241 VAL B O 1
ATOM 3677 N N . SER B 1 242 ? -10.961 -12.492 10.648 1 95.69 242 SER B N 1
ATOM 3678 C CA . SER B 1 242 ? -10.883 -13.141 11.953 1 95.69 242 SER B CA 1
ATOM 3679 C C . SER B 1 242 ? -9.922 -12.414 12.875 1 95.69 242 SER B C 1
ATOM 3681 O O . SER B 1 242 ? -8.938 -11.82 12.422 1 95.69 242 SER B O 1
ATOM 3683 N N . GLU B 1 243 ? -10.242 -12.414 14.18 1 96 243 GLU B N 1
ATOM 3684 C CA . GLU B 1 243 ? -9.375 -11.797 15.172 1 96 243 GLU B CA 1
ATOM 3685 C C . GLU B 1 243 ? -7.98 -12.422 15.148 1 96 243 GLU B C 1
ATOM 3687 O O . GLU B 1 243 ? -6.98 -11.711 15.297 1 96 243 GLU B O 1
ATOM 3692 N N . ALA B 1 244 ? -7.934 -13.688 14.938 1 93.75 244 ALA B N 1
ATOM 3693 C CA . ALA B 1 244 ? -6.66 -14.398 14.898 1 93.75 244 ALA B CA 1
ATOM 3694 C C . ALA B 1 244 ? -5.797 -13.914 13.734 1 93.75 244 ALA B C 1
ATOM 3696 O O . ALA B 1 244 ? -4.586 -13.734 13.883 1 93.75 244 ALA B O 1
ATOM 3697 N N . ALA B 1 245 ? -6.449 -13.688 12.648 1 93 245 ALA B N 1
ATOM 3698 C CA . ALA B 1 245 ? -5.723 -13.219 11.469 1 93 245 ALA B CA 1
ATOM 3699 C C . ALA B 1 245 ? -5.141 -11.836 11.703 1 93 245 ALA B C 1
ATOM 3701 O O . ALA B 1 245 ? -4.012 -11.547 11.289 1 93 245 ALA B O 1
ATOM 3702 N N . VAL B 1 246 ? -5.895 -11.016 12.359 1 93.69 246 VAL B N 1
ATOM 3703 C CA . VAL B 1 246 ? -5.438 -9.664 12.672 1 93.69 246 VAL B CA 1
ATOM 3704 C C . VAL B 1 246 ? -4.293 -9.719 13.68 1 93.69 246 VAL B C 1
ATOM 3706 O O . VAL B 1 246 ? -3.258 -9.078 13.484 1 93.69 246 VAL B O 1
ATOM 3709 N N . ALA B 1 247 ? -4.441 -10.484 14.688 1 90.94 247 ALA B N 1
ATOM 3710 C CA . ALA B 1 247 ? -3.445 -10.586 15.75 1 90.94 247 ALA B CA 1
ATOM 3711 C C . ALA B 1 247 ? -2.094 -11.023 15.188 1 90.94 247 ALA B C 1
ATOM 3713 O O . ALA B 1 247 ? -1.047 -10.547 15.641 1 90.94 247 ALA B O 1
ATOM 3714 N N . ALA B 1 248 ? -2.123 -11.789 14.211 1 87.31 248 ALA B N 1
ATOM 3715 C CA . ALA B 1 248 ? -0.905 -12.344 13.617 1 87.31 248 ALA B CA 1
ATOM 3716 C C . ALA B 1 248 ? -0.162 -11.281 12.805 1 87.31 248 ALA B C 1
ATOM 3718 O O . ALA B 1 248 ? 1.002 -11.469 12.445 1 87.31 248 ALA B O 1
ATOM 3719 N N . ARG B 1 249 ? -0.798 -10.18 12.578 1 88.25 249 ARG B N 1
ATOM 3720 C CA . ARG B 1 249 ? -0.242 -9.219 11.633 1 88.25 249 ARG B CA 1
ATOM 3721 C C . ARG B 1 249 ? 0.116 -7.91 12.336 1 88.25 249 ARG B C 1
ATOM 3723 O O . ARG B 1 249 ? 0.752 -7.035 11.742 1 88.25 249 ARG B O 1
ATOM 3730 N N . LEU B 1 250 ? -0.303 -7.734 13.539 1 87.44 250 LEU B N 1
ATOM 3731 C CA . LEU B 1 250 ? 0.002 -6.523 14.297 1 87.44 250 LEU B CA 1
ATOM 3732 C C . LEU B 1 250 ? 1.347 -6.648 15.008 1 87.44 250 LEU B C 1
ATOM 3734 O O . LEU B 1 250 ? 1.759 -7.75 15.375 1 87.44 250 LEU B O 1
ATOM 3738 N N . PRO B 1 251 ? 2.045 -5.547 15.18 1 79.5 251 PRO B N 1
ATOM 3739 C CA . PRO B 1 251 ? 3.336 -5.586 15.875 1 79.5 251 PRO B CA 1
ATOM 3740 C C . PRO B 1 251 ? 3.215 -6.039 17.328 1 79.5 251 PRO B C 1
ATOM 3742 O O . PRO B 1 251 ? 2.16 -5.871 17.938 1 79.5 251 PRO B O 1
ATOM 3745 N N . ALA B 1 252 ? 4.188 -6.914 17.875 1 64.62 252 ALA B N 1
ATOM 3746 C CA . ALA B 1 252 ? 4.203 -7.504 19.203 1 64.62 252 ALA B CA 1
ATOM 3747 C C . ALA B 1 252 ? 4.125 -6.422 20.281 1 64.62 252 ALA B C 1
ATOM 3749 O O . ALA B 1 252 ? 3.482 -6.609 21.312 1 64.62 252 ALA B O 1
ATOM 3750 N N . ASP B 1 253 ? 5.051 -5.422 20.328 1 60.72 253 ASP B N 1
ATOM 3751 C CA . ASP B 1 253 ? 5.297 -4.559 21.484 1 60.72 253 ASP B CA 1
ATOM 3752 C C . ASP B 1 253 ? 4.316 -3.389 21.516 1 60.72 253 ASP B C 1
ATOM 3754 O O . ASP B 1 253 ? 4.688 -2.266 21.859 1 60.72 253 ASP B O 1
ATOM 3758 N N . LEU B 1 254 ? 3.236 -3.521 21.078 1 54.22 254 LEU B N 1
ATOM 3759 C CA . LEU B 1 254 ? 2.352 -2.371 21.219 1 54.22 254 LEU B CA 1
ATOM 3760 C C . LEU B 1 254 ? 2.307 -1.88 22.656 1 54.22 254 LEU B C 1
ATOM 3762 O O . LEU B 1 254 ? 2.117 -0.687 22.906 1 54.22 254 LEU B O 1
ATOM 3766 N N . ASP B 1 255 ? 2.434 -2.678 23.625 1 47.59 255 ASP B N 1
ATOM 3767 C CA . ASP B 1 255 ? 2.375 -2.279 25.031 1 47.59 255 ASP B CA 1
ATOM 3768 C C . ASP B 1 255 ? 3.602 -1.457 25.422 1 47.59 255 ASP B C 1
ATOM 3770 O O . ASP B 1 255 ? 3.604 -0.785 26.453 1 47.59 255 ASP B O 1
ATOM 3774 N N . ARG B 1 256 ? 4.805 -1.681 24.984 1 40.47 256 ARG B N 1
ATOM 3775 C CA . ARG B 1 256 ? 5.957 -1.078 25.641 1 40.47 256 ARG B CA 1
ATOM 3776 C C . ARG B 1 256 ? 5.969 0.436 25.453 1 40.47 256 ARG B C 1
ATOM 3778 O O . ARG B 1 256 ? 6.754 1.141 26.094 1 40.47 256 ARG B O 1
ATOM 3785 N N . ARG B 1 257 ? 5.566 1.062 24.359 1 38.34 257 ARG B N 1
ATOM 3786 C CA . ARG B 1 257 ? 5.688 2.514 24.281 1 38.34 257 ARG B CA 1
ATOM 3787 C C . ARG B 1 257 ? 4.84 3.197 25.344 1 38.34 257 ARG B C 1
ATOM 3789 O O . ARG B 1 257 ? 4.73 4.426 25.375 1 38.34 257 ARG B O 1
ATOM 3796 N N . ARG B 1 258 ? 3.963 2.523 25.969 1 37.97 258 ARG B N 1
ATOM 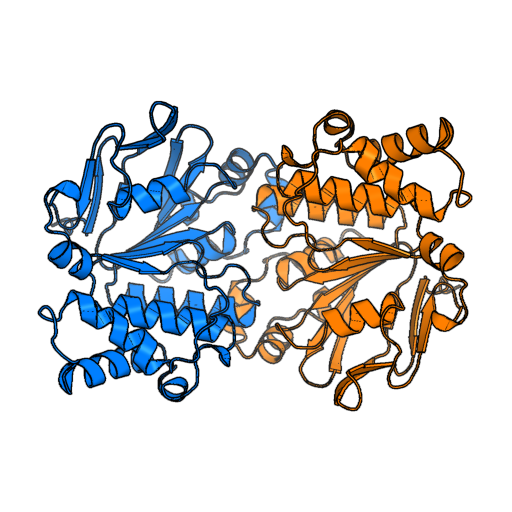3797 C CA . ARG B 1 258 ? 3.299 3.113 27.125 1 37.97 258 ARG B CA 1
ATOM 3798 C C . ARG B 1 258 ? 4.316 3.576 28.172 1 37.97 258 ARG B C 1
ATOM 3800 O O . ARG B 1 258 ? 4.035 4.477 28.953 1 37.97 258 ARG B O 1
ATOM 3807 N N . GLY B 1 259 ? 5.32 2.648 28.469 1 31.53 259 GLY B N 1
ATOM 3808 C CA . GLY B 1 259 ? 6.02 2.926 29.703 1 31.53 259 GLY B CA 1
ATOM 3809 C C . GLY B 1 259 ? 6.961 4.113 29.609 1 31.53 259 GLY B C 1
ATOM 3810 O O . GLY B 1 259 ? 7.637 4.457 30.578 1 31.53 259 GLY B O 1
ATOM 3811 N N . GLY B 1 260 ? 7.504 4.449 28.5 1 27.14 260 GLY B N 1
ATOM 3812 C CA . GLY B 1 260 ? 8.406 5.559 28.766 1 27.14 260 GLY B CA 1
ATOM 3813 C C . GLY B 1 260 ? 7.688 6.863 29.031 1 27.14 260 GLY B C 1
ATOM 3814 O O . GLY B 1 260 ? 7.625 7.738 28.172 1 27.14 260 GLY B O 1
ATOM 3815 N N . ILE B 1 261 ? 6.496 6.871 29.469 1 21.45 261 ILE B N 1
ATOM 3816 C CA . ILE B 1 261 ? 6.297 8.016 30.344 1 21.45 261 ILE B CA 1
ATOM 3817 C C . ILE B 1 261 ? 7.055 7.793 31.656 1 21.45 261 ILE B C 1
ATOM 3819 O O . ILE B 1 261 ? 7.035 6.695 32.219 1 21.45 261 ILE B O 1
#

Radius of gyration: 24.56 Å; Cα contacts (8 Å, |Δi|>4): 1149; chains: 2; bounding box: 52×76×63 Å

Sequence (522 aa):
MPTAPVLQTLALATGHGRRHVSQGLDLAITAGEVLCLLGPNGCGKTTLFRTVLGLLAPLAGEVRVQGQPVHSWPRAEFARRVGYVPQAQAGVFGFEALDMVLMGRAARLPALARPSSADRALALGCLEQLGIAHLALRPYTELSGGERQLVLIARALAQEPALLVMDEPTASLDFGNQIRVLDQIAALRARGMAVLLSTHQPEHALQVADRIALLGRGGLQACGAAAQVATPAALAALYGVSEAAVAARLPADLDRRRGGIMPTAPVLQTLALATGHGRRHVSQGLDLAITAGEVLCLLGPNGCGKTTLFRTVLGLLAPLAGEVRVQGQPVHSWPRAEFARRVGYVPQAQAGVFGFEALDMVLMGRAARLPALARPSSADRALALGCLEQLGIAHLALRPYTELSGGERQLVLIARALAQEPALLVMDEPTASLDFGNQIRVLDQIAALRARGMAVLLSTHQPEHALQVADRIALLGRGGLQACGAAAQVATPAALAALYGVSEAAVAARLPADLDRRRGGI

pLDDT: mean 89.87, std 12.98, range [21.45, 98.56]

Nearest PDB structures (foldseek):
  7ch8-assembly1_J  TM=8.910E-01  e=1.209E-19  Pseudomonas aeruginosa PAO1
  6xgz-assembly3_E  TM=7.886E-01  e=1.056E-20  Escherichia coli LAU-EC10
  6xgz-assembly4_G  TM=8.251E-01  e=9.042E-20  Escherichia coli LAU-EC10
  6xgz-assembly2_C  TM=8.111E-01  e=1.140E-19  Escherichia coli LAU-EC10
  5lj7-assembly1_B  TM=8.158E-01  e=1.383E-18  Aggregatibacter actinomycetemcomitans